Protein 2OTW (pdb70)

Foldseek 3Di:
DDWAKAKDAADEDDAQAKDKIKIFTDLVCQQFKKWKWWAAPPGDIHTAWIAGNQRDIDTDPPHDPQWGWGHDRRMIMIMRGGDDQVSFTWMKMKGWDPDVVDTDMYIYPTHGYHD/DKAKAKDWADEAAAQAKTKMKIAIDPDQQLQWKKFKWWAAPVRDIGTAKIAGSNRPDMDGDVVCVVFKDWGDDNVRNMIMIIGGRHDQRVFTWMWMATDDDPGRHPDIHPTDTHGYDD/DDWAKAKDAADEDDAQAKDKIKIFTDLVPLQFKKWKWWADPPGDIHTAWIAGQQQDIDGDPPHDPQWGWGHDGRMIMIMHGRDDQVRFTKMKMKTWDPDVVDTDMYIYPIYTYHD/DWAKAKDWADEAAAQAKTKIKIATDDDQLLVFKKFKWWAAPVGDIDTAKIAHSQRPDIDGDVVQPPFWDWDADNVRRMIMIIGGRHDQRPWTWMWMATADDPGRHPDIHPTHTHGYDD/DDDDDDDDPDD/DDDDDDDDPDD

CATH classification: 2.60.40.10

Nearest PDB structures (foldseek):
  2gsg-assembly3_B  TM=1.004E+00  e=7.578E-24  Mus musculus
  7km6-assembly1_H  TM=9.775E-01  e=2.319E-20  Homo sapiens
  3ffd-assembly1_A  TM=9.968E-01  e=2.811E-19  Mus musculus
  6u1t-assembly1_H  TM=9.885E-01  e=8.315E-19  Mus musculus
  7uel-assembly1_H  TM=9.747E-01  e=3.796E-18  Homo sapiens

Structure (mmCIF, N/CA/C/O backbone):
data_2OTW
#
_entry.id   2OTW
#
_cell.length_a   165.290
_cell.length_b   78.724
_cell.length_c   49.997
_cell.angle_alpha   90.00
_cell.angle_beta   90.00
_cell.angle_gamma   90.00
#
_symmetry.space_group_name_H-M   'P 21 21 2'
#
loop_
_entity.id
_entity.type
_entity.pdbx_description
1 polymer 'Fv light chain avriable domain VL'
2 polymer 'Fv heavy chain variable domain VH'
3 polymer 'poly-Gln peptide antigen'
4 water water
#
loop_
_atom_site.group_PDB
_atom_site.id
_atom_site.type_symbol
_atom_site.label_atom_id
_atom_site.label_alt_id
_atom_site.label_comp_id
_atom_site.label_asym_id
_atom_site.label_entity_id
_atom_site.label_seq_id
_atom_site.pdbx_PDB_ins_code
_atom_site.Cartn_x
_atom_site.Cartn_y
_atom_site.Cartn_z
_atom_site.occupancy
_atom_site.B_iso_or_equiv
_atom_site.auth_seq_id
_atom_site.auth_comp_id
_atom_site.auth_asym_id
_atom_site.auth_atom_id
_atom_site.pdbx_PDB_model_num
ATOM 1 N N . MET A 1 1 ? 18.327 -10.444 26.915 1.00 52.29 0 MET A N 1
ATOM 2 C CA . MET A 1 1 ? 18.739 -10.497 25.484 1.00 52.71 0 MET A CA 1
ATOM 3 C C . MET A 1 1 ? 19.220 -9.128 25.002 1.00 52.56 0 MET A C 1
ATOM 4 O O . MET A 1 1 ? 18.998 -8.108 25.656 1.00 52.49 0 MET A O 1
ATOM 9 N N . GLN A 1 2 ? 19.878 -9.108 23.851 1.00 51.56 1 GLN A N 1
ATOM 10 C CA . GLN A 1 2 ? 20.385 -7.862 23.296 1.00 50.70 1 GLN A CA 1
ATOM 11 C C . GLN A 1 2 ? 19.293 -7.026 22.658 1.00 47.81 1 GLN A C 1
ATOM 12 O O . GLN A 1 2 ? 18.301 -7.551 22.164 1.00 48.17 1 GLN A O 1
ATOM 18 N N . LEU A 1 3 ? 19.488 -5.715 22.671 1.00 44.35 2 LEU A N 1
ATOM 19 C CA . LEU A 1 3 ? 18.540 -4.793 22.064 1.00 41.07 2 LEU A CA 1
ATOM 20 C C . LEU A 1 3 ? 18.881 -4.781 20.577 1.00 38.88 2 LEU A C 1
ATOM 21 O O . LEU A 1 3 ? 19.938 -4.287 20.195 1.00 38.85 2 LEU A O 1
ATOM 26 N N . VAL A 1 4 ? 18.007 -5.339 19.741 1.00 36.18 3 VAL A N 1
ATOM 27 C CA . VAL A 1 4 ? 18.267 -5.367 18.302 1.00 34.06 3 VAL A CA 1
ATOM 28 C C . VAL A 1 4 ? 17.056 -4.934 17.480 1.00 32.22 3 VAL A C 1
ATOM 29 O O . VAL A 1 4 ? 15.916 -5.032 17.931 1.00 32.65 3 VAL A O 1
ATOM 33 N N . LEU A 1 5 ? 17.313 -4.444 16.273 1.00 30.59 4 LEU A N 1
ATOM 34 C CA . LEU A 1 5 ? 16.247 -4.027 15.373 1.00 29.13 4 LEU A CA 1
ATOM 35 C C . LEU A 1 5 ? 16.427 -4.806 14.082 1.00 29.88 4 LEU A C 1
ATOM 36 O O . LEU A 1 5 ? 17.536 -4.897 13.544 1.00 29.32 4 LEU A O 1
ATOM 41 N N . THR A 1 6 ? 15.332 -5.380 13.602 1.00 30.63 5 THR A N 1
ATOM 42 C CA . THR A 1 6 ? 15.340 -6.162 12.384 1.00 31.11 5 THR A CA 1
ATOM 43 C C . THR A 1 6 ? 14.403 -5.451 11.423 1.00 31.29 5 THR A C 1
ATOM 44 O O . THR A 1 6 ? 13.242 -5.223 11.749 1.00 33.18 5 THR A O 1
ATOM 48 N N . GLN A 1 7 ? 14.897 -5.094 10.246 1.00 32.10 6 GLN A N 1
ATOM 49 C CA . GLN A 1 7 ? 14.072 -4.391 9.272 1.00 33.55 6 GLN A CA 1
ATOM 50 C C . GLN A 1 7 ? 13.636 -5.242 8.092 1.00 36.57 6 GLN A C 1
ATOM 51 O O . GLN A 1 7 ? 14.388 -6.087 7.611 1.00 35.49 6 GLN A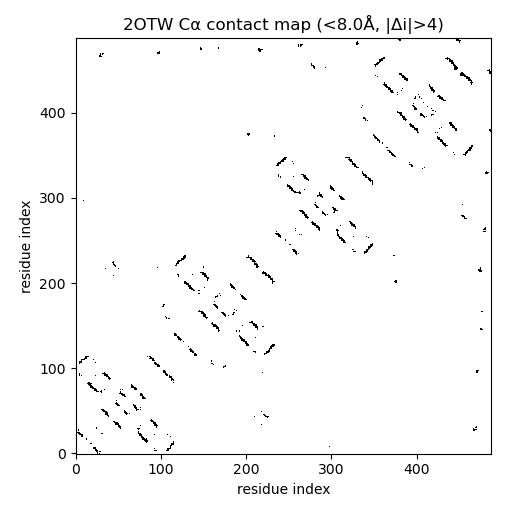 O 1
ATOM 57 N N . SER A 1 8 ? 12.410 -5.002 7.632 1.00 39.73 7 SER A N 1
ATOM 58 C CA . SER A 1 8 ? 11.850 -5.732 6.504 1.00 43.71 7 SER A CA 1
ATOM 59 C C . SER A 1 8 ? 12.771 -5.679 5.291 1.00 47.56 7 SER A C 1
ATOM 60 O O . SER A 1 8 ? 13.648 -4.823 5.207 1.00 48.17 7 SER A O 1
ATOM 63 N N . SER A 1 9 ? 12.561 -6.595 4.351 1.00 51.69 8 SER A N 1
ATOM 64 C CA . SER A 1 9 ? 13.372 -6.659 3.141 1.00 56.23 8 SER A CA 1
ATOM 65 C C . SER A 1 9 ? 13.217 -5.430 2.257 1.00 58.62 8 SER A C 1
ATOM 66 O O . SER A 1 9 ? 12.227 -4.704 2.340 1.00 59.51 8 SER A O 1
ATOM 69 N N . SER A 1 10 ? 14.210 -5.209 1.404 1.00 60.08 9 SER A N 1
ATOM 70 C CA . SER A 1 10 ? 14.194 -4.080 0.491 1.00 61.55 9 SER A CA 1
ATOM 71 C C . SER A 1 10 ? 13.223 -4.401 -0.631 1.00 63.31 9 SER A C 1
ATOM 72 O O . SER A 1 10 ? 13.130 -5.546 -1.064 1.00 64.75 9 SER A O 1
ATOM 75 N N . ALA A 1 11 ? 12.495 -3.396 -1.103 1.00 65.07 10 ALA A N 1
ATOM 76 C CA . ALA A 1 11 ? 11.536 -3.614 -2.177 1.00 66.72 10 ALA A CA 1
ATOM 77 C C . ALA A 1 11 ? 11.325 -2.375 -3.039 1.00 67.76 10 ALA A C 1
ATOM 78 O O . ALA A 1 11 ? 11.701 -1.267 -2.658 1.00 68.17 10 ALA A O 1
ATOM 80 N N . SER A 1 12 ? 10.723 -2.578 -4.209 1.00 68.59 11 SER A N 1
ATOM 81 C CA . SER A 1 12 ? 10.438 -1.486 -5.132 1.00 68.78 11 SER A CA 1
ATOM 82 C C . SER A 1 12 ? 8.955 -1.151 -5.098 1.00 68.76 11 SER A C 1
ATOM 83 O O . SER A 1 12 ? 8.123 -2.012 -4.814 1.00 69.11 11 SER A O 1
ATOM 86 N N . PHE A 1 13 ? 8.631 0.107 -5.378 1.00 68.76 12 PHE A N 1
ATOM 87 C CA . PHE A 1 13 ? 7.246 0.558 -5.386 1.00 68.92 12 PHE A CA 1
ATOM 88 C C . PHE A 1 13 ? 6.901 1.359 -6.633 1.00 69.37 12 PHE A C 1
ATOM 89 O O . PHE A 1 13 ? 7.782 1.883 -7.317 1.00 69.62 12 PHE A O 1
ATOM 97 N N . SER A 1 14 ? 5.605 1.449 -6.913 1.00 69.20 13 SER A N 1
ATOM 98 C CA . SER A 1 14 ? 5.111 2.192 -8.061 1.00 68.80 13 SER A CA 1
ATOM 99 C C . SER A 1 14 ? 4.454 3.478 -7.567 1.00 67.67 13 SER A C 1
ATOM 100 O O . SER A 1 14 ? 3.691 3.461 -6.601 1.00 66.76 13 SER A O 1
ATOM 103 N N . LEU A 1 15 ? 4.764 4.589 -8.229 1.00 66.09 14 LEU A N 1
ATOM 104 C CA . LEU A 1 15 ? 4.217 5.895 -7.873 1.00 65.00 14 LEU A CA 1
ATOM 105 C C . LEU A 1 15 ? 2.759 5.781 -7.436 1.00 64.52 14 LEU A C 1
ATOM 106 O O . LEU A 1 15 ? 2.037 4.882 -7.871 1.00 65.03 14 LEU A O 1
ATOM 111 N N . GLY A 1 16 ? 2.329 6.694 -6.573 1.00 63.35 15 GLY A N 1
ATOM 112 C CA . GLY A 1 16 ? 0.957 6.671 -6.108 1.00 62.56 15 GLY A CA 1
ATOM 113 C C . GLY A 1 16 ? 0.604 5.505 -5.201 1.00 62.39 15 GLY A C 1
ATOM 114 O O . GLY A 1 16 ? -0.310 5.607 -4.380 1.00 62.15 15 GLY A O 1
ATOM 115 N N . ALA A 1 17 ? 1.316 4.390 -5.340 1.00 61.89 16 ALA A N 1
ATOM 116 C CA . ALA A 1 17 ? 1.044 3.218 -4.509 1.00 61.17 16 ALA A CA 1
ATOM 117 C C . ALA A 1 17 ? 1.271 3.542 -3.035 1.00 60.50 16 ALA A C 1
ATOM 118 O O . ALA A 1 17 ? 1.565 4.680 -2.684 1.00 61.01 16 ALA A O 1
ATOM 120 N N . SER A 1 18 ? 1.127 2.541 -2.175 1.00 59.44 17 SER A N 1
ATOM 121 C CA . SER A 1 18 ? 1.330 2.726 -0.745 1.00 57.81 17 SER A CA 1
ATOM 122 C C . SER A 1 18 ? 2.376 1.753 -0.224 1.00 56.07 17 SER A C 1
ATOM 123 O O . SER A 1 18 ? 2.366 0.578 -0.563 1.00 56.21 17 SER A O 1
ATOM 126 N N . ALA A 1 19 ? 3.273 2.249 0.620 1.00 53.35 18 ALA A N 1
ATOM 127 C CA . ALA A 1 19 ? 4.333 1.416 1.173 1.00 49.08 18 ALA A CA 1
ATOM 128 C C . ALA A 1 19 ? 4.262 1.210 2.674 1.00 46.08 18 ALA A C 1
ATOM 129 O O . ALA A 1 19 ? 3.824 2.083 3.421 1.00 44.86 18 ALA A O 1
ATOM 131 N N . LYS A 1 20 ? 4.692 0.033 3.109 1.00 43.02 19 LYS A N 1
ATOM 132 C CA . LYS A 1 20 ? 4.722 -0.290 4.523 1.00 40.14 19 LYS A CA 1
ATOM 133 C C . LYS A 1 20 ? 6.083 -0.907 4.807 1.00 38.60 19 LYS A C 1
ATOM 134 O O . LYS A 1 20 ? 6.425 -1.950 4.259 1.00 38.14 19 LYS A O 1
ATOM 140 N N . LEU A 1 21 ? 6.866 -0.230 5.642 1.00 36.56 20 LEU A N 1
ATOM 141 C CA . LEU A 1 21 ? 8.202 -0.685 6.008 1.00 34.25 20 LEU A CA 1
ATOM 142 C C . LEU A 1 21 ? 8.156 -1.174 7.445 1.00 32.63 20 LEU A C 1
ATOM 143 O O . LEU A 1 21 ? 7.570 -0.527 8.310 1.00 32.55 20 LEU A O 1
ATOM 148 N N . THR A 1 22 ? 8.779 -2.314 7.703 1.00 31.30 21 THR A N 1
ATOM 149 C CA . THR A 1 22 ? 8.767 -2.892 9.034 1.00 29.81 21 THR A CA 1
ATOM 150 C C . THR A 1 22 ? 10.112 -2.887 9.769 1.00 29.57 21 THR A C 1
ATOM 151 O O . THR A 1 22 ? 11.166 -3.106 9.178 1.00 29.10 21 THR A O 1
ATOM 155 N N . CYS A 1 23 ? 10.046 -2.647 11.073 1.00 29.44 22 CYS A N 1
ATOM 156 C CA . CYS A 1 23 ? 11.213 -2.653 11.948 1.00 29.50 22 CYS A CA 1
ATOM 157 C C . CYS A 1 23 ? 10.774 -3.410 13.204 1.00 28.69 22 CYS A C 1
ATOM 158 O O . CYS A 1 23 ? 9.868 -2.980 13.903 1.00 28.77 22 CYS A O 1
ATOM 161 N N . THR A 1 24 ? 11.412 -4.542 13.480 1.00 28.98 23 THR A N 1
ATOM 162 C CA . THR A 1 24 ? 11.049 -5.361 14.632 1.00 29.23 23 THR A CA 1
ATOM 163 C C . THR A 1 24 ? 12.023 -5.271 15.797 1.00 30.46 23 THR A C 1
ATOM 164 O O . THR A 1 24 ? 13.214 -5.541 15.652 1.00 31.82 23 THR A O 1
ATOM 168 N N . LEU A 1 25 ? 11.496 -4.903 16.958 1.00 31.52 24 LEU A N 1
ATOM 169 C CA . LEU A 1 25 ? 12.285 -4.802 18.173 1.00 33.47 24 LEU A CA 1
ATOM 170 C C . LEU A 1 25 ? 12.471 -6.197 18.747 1.00 35.38 24 LEU A C 1
ATOM 171 O O . LEU A 1 25 ? 11.660 -7.080 18.496 1.00 36.95 24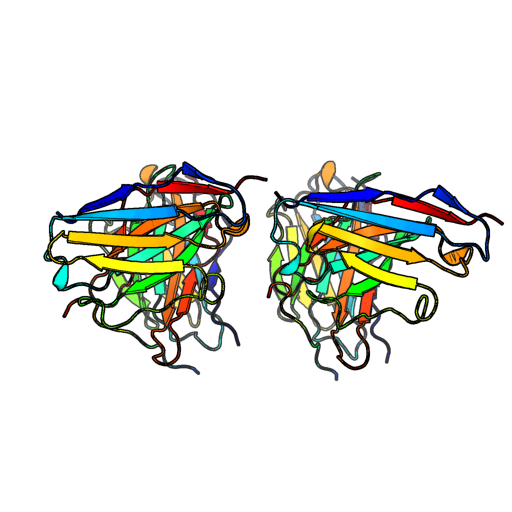 LEU A O 1
ATOM 176 N N . SER A 1 26 ? 13.541 -6.403 19.507 1.00 36.00 25 SER A N 1
ATOM 177 C CA . SER A 1 26 ? 13.755 -7.699 20.129 1.00 35.42 25 SER A CA 1
ATOM 178 C C . SER A 1 26 ? 12.624 -7.830 21.155 1.00 35.97 25 SER A C 1
ATOM 179 O O . SER A 1 26 ? 12.271 -6.852 21.820 1.00 35.87 25 SER A O 1
ATOM 182 N N . SER A 1 27 ? 12.048 -9.025 21.263 1.00 36.52 26 SER A N 1
ATOM 183 C CA . SER A 1 27 ? 10.929 -9.277 22.171 1.00 36.20 26 SER A CA 1
ATOM 184 C C . SER A 1 27 ? 11.036 -8.628 23.547 1.00 36.54 26 SER A C 1
ATOM 185 O O . SER A 1 27 ? 10.082 -8.016 24.024 1.00 37.53 26 SER A O 1
ATOM 188 N N . GLN A 1 28 ? 12.193 -8.752 24.184 1.00 36.71 27 GLN A N 1
ATOM 189 C CA . GLN A 1 28 ? 12.402 -8.170 25.508 1.00 35.94 27 GLN A CA 1
ATOM 190 C C . GLN A 1 28 ? 12.239 -6.653 25.524 1.00 35.75 27 GLN A C 1
ATOM 191 O O . GLN A 1 28 ? 12.176 -6.045 26.587 1.00 35.89 27 GLN A O 1
ATOM 197 N N . HIS A 1 29 ? 12.167 -6.037 24.349 1.00 35.20 28 HIS A N 1
ATOM 198 C CA . HIS A 1 29 ? 12.043 -4.586 24.280 1.00 34.24 28 HIS A CA 1
ATOM 199 C C . HIS A 1 29 ? 10.876 -4.124 23.417 1.00 34.23 28 HIS A C 1
ATOM 200 O O . HIS A 1 29 ? 10.876 -2.989 22.928 1.00 34.33 28 HIS A O 1
ATOM 207 N N . SER A 1 30 ? 9.877 -4.985 23.252 1.00 34.51 29 SER A N 1
ATOM 208 C CA . SER A 1 30 ? 8.720 -4.673 22.417 1.00 34.61 29 SER A CA 1
ATOM 209 C C . SER A 1 30 ? 7.885 -3.456 22.812 1.00 34.25 29 SER A C 1
ATOM 210 O O . SER A 1 30 ? 7.001 -3.063 22.066 1.00 34.14 29 SER A O 1
ATOM 213 N N . THR A 1 31 ? 8.151 -2.855 23.965 1.00 34.88 30 THR A N 1
ATOM 214 C CA . THR A 1 31 ? 7.387 -1.682 24.391 1.00 34.60 30 THR A CA 1
ATOM 215 C C . THR A 1 31 ? 8.094 -0.377 24.027 1.00 34.57 30 THR A C 1
ATOM 216 O O . THR A 1 31 ? 7.518 0.704 24.138 1.00 33.03 30 THR A O 1
ATOM 220 N N . TYR A 1 32 ? 9.344 -0.493 23.590 1.00 34.81 31 TYR A N 1
ATOM 221 C CA . TYR A 1 32 ? 10.176 0.658 23.239 1.00 34.81 31 TYR A CA 1
ATOM 222 C C . TYR A 1 32 ? 9.691 1.602 22.134 1.00 33.52 31 TYR A C 1
ATOM 223 O O . TYR A 1 32 ? 9.001 1.202 21.199 1.00 32.89 31 TYR A O 1
ATOM 232 N N . THR A 1 33 ? 10.058 2.872 22.272 1.00 31.95 32 THR A N 1
ATOM 233 C CA . THR A 1 33 ? 9.738 3.893 21.285 1.00 31.63 32 THR A CA 1
ATOM 234 C C . THR A 1 33 ? 10.963 3.892 20.359 1.00 31.45 32 THR A C 1
ATOM 235 O O . THR A 1 33 ? 12.091 3.813 20.837 1.00 31.61 32 THR A O 1
ATOM 239 N N . ILE A 1 34 ? 10.751 3.952 19.047 1.00 30.24 33 ILE A N 1
ATOM 240 C CA . ILE A 1 34 ? 11.866 3.953 18.097 1.00 28.26 33 ILE A CA 1
ATOM 241 C C . ILE A 1 34 ? 11.805 5.178 17.206 1.00 28.53 33 ILE A C 1
ATOM 242 O O . ILE A 1 34 ? 10.871 5.967 17.290 1.00 29.53 33 ILE A O 1
ATOM 247 N N . GLU A 1 35 ? 12.806 5.325 16.344 1.00 27.94 34 GLU A N 1
ATOM 248 C CA . GLU A 1 35 ? 12.838 6.434 15.410 1.00 27.55 34 GLU A CA 1
ATOM 249 C C . GLU A 1 35 ? 13.057 5.921 14.002 1.00 25.90 34 GLU A C 1
ATOM 250 O O . GLU A 1 35 ? 13.728 4.913 13.785 1.00 26.04 34 GLU A O 1
ATOM 256 N N . TRP A 1 36 ? 12.484 6.629 13.041 1.00 25.14 35 TRP A N 1
ATOM 257 C CA . TRP A 1 36 ? 12.660 6.283 11.647 1.00 24.29 35 TRP A CA 1
ATOM 258 C C . TRP A 1 36 ? 13.542 7.363 11.040 1.00 24.78 35 TRP A C 1
ATOM 259 O O . TRP A 1 36 ? 13.374 8.545 11.341 1.00 23.92 35 TRP A O 1
ATOM 270 N N . TYR A 1 37 ? 14.496 6.959 10.213 1.00 25.20 36 TYR A N 1
ATOM 271 C CA . TYR A 1 37 ? 15.375 7.912 9.557 1.00 26.08 36 TYR A CA 1
ATOM 272 C C . TYR A 1 37 ? 15.359 7.616 8.065 1.00 27.23 36 TYR A C 1
ATOM 273 O O . TYR A 1 37 ? 15.224 6.455 7.649 1.00 26.85 36 TYR A O 1
ATOM 282 N N . GLN A 1 38 ? 15.473 8.675 7.271 1.00 28.49 37 GLN A N 1
ATOM 283 C CA . GLN A 1 38 ? 15.472 8.568 5.818 1.00 28.76 37 GLN A CA 1
ATOM 284 C C . GLN A 1 38 ? 16.771 9.130 5.274 1.00 28.68 37 GLN A C 1
ATOM 285 O O . GLN A 1 38 ? 17.133 10.269 5.572 1.00 28.77 37 GLN A O 1
ATOM 291 N N . GLN A 1 39 ? 17.489 8.332 4.497 1.00 28.98 38 GLN A N 1
ATOM 292 C CA . GLN A 1 39 ? 18.729 8.815 3.912 1.00 28.78 38 GLN A CA 1
ATOM 293 C C . GLN A 1 39 ? 18.735 8.649 2.396 1.00 29.57 38 GLN A C 1
ATOM 294 O O . GLN A 1 39 ? 18.693 7.533 1.876 1.00 28.95 38 GLN A O 1
ATOM 300 N N . GLN A 1 40 ? 18.779 9.773 1.696 1.00 31.14 39 GLN A N 1
ATOM 301 C CA . GLN A 1 40 ? 18.824 9.771 0.243 1.00 33.21 39 GLN A CA 1
ATOM 302 C C . GLN A 1 40 ? 20.297 9.688 -0.159 1.00 34.31 39 GLN A C 1
ATOM 303 O O . GLN A 1 40 ? 21.184 9.927 0.656 1.00 34.67 39 GLN A O 1
ATOM 309 N N . PRO A 1 41 ? 20.577 9.343 -1.423 1.00 36.18 40 PRO A N 1
ATOM 310 C CA . PRO A 1 41 ? 21.968 9.238 -1.877 1.00 37.55 40 PRO A CA 1
ATOM 311 C C . PRO A 1 41 ? 22.839 10.463 -1.590 1.00 38.83 40 PRO A C 1
ATOM 312 O O . PRO A 1 41 ? 22.477 11.596 -1.920 1.00 39.26 40 PRO A O 1
ATOM 316 N N . LEU A 1 42 ? 23.985 10.212 -0.961 1.00 39.38 41 LEU A N 1
ATOM 317 C CA . LEU A 1 42 ? 24.954 11.248 -0.622 1.00 40.06 41 LEU A CA 1
ATOM 318 C C . LEU A 1 42 ? 24.390 12.391 0.210 1.00 39.34 41 LEU A C 1
ATOM 319 O O . LEU A 1 42 ? 24.845 13.534 0.114 1.00 40.61 41 LEU A O 1
ATOM 324 N N . LYS A 1 43 ? 23.393 12.078 1.023 1.00 37.86 42 LYS A N 1
ATOM 325 C CA . LYS A 1 43 ? 22.786 13.065 1.897 1.00 35.70 42 LYS A CA 1
ATOM 326 C C . LYS A 1 43 ? 22.877 12.518 3.308 1.00 33.46 42 LYS A C 1
ATOM 327 O O . LYS A 1 43 ? 22.918 11.306 3.516 1.00 32.51 42 LYS A O 1
ATOM 333 N N . PRO A 1 44 ? 22.927 13.404 4.300 1.00 31.93 43 PRO A N 1
ATOM 334 C CA . PRO A 1 44 ? 23.010 12.940 5.685 1.00 31.45 43 PRO A CA 1
ATOM 335 C C . PRO A 1 44 ? 21.693 12.255 6.026 1.00 30.68 43 PRO A C 1
ATOM 336 O O . PRO A 1 44 ? 20.681 12.495 5.372 1.00 33.10 43 PRO A O 1
ATOM 340 N N . PRO A 1 45 ? 21.685 11.377 7.032 1.00 28.55 44 PRO A N 1
ATOM 341 C CA . PRO A 1 45 ? 20.385 10.773 7.319 1.00 26.96 44 PRO A CA 1
ATOM 342 C C . PRO A 1 45 ? 19.450 11.898 7.770 1.00 26.94 44 PRO A C 1
ATOM 343 O O . PRO A 1 45 ? 19.911 12.975 8.158 1.00 26.29 44 PRO A O 1
ATOM 347 N N . LYS A 1 46 ? 18.146 11.660 7.713 1.00 26.50 45 LYS A N 1
ATOM 348 C CA . LYS A 1 46 ? 17.192 12.667 8.148 1.00 26.71 45 LYS A CA 1
ATOM 349 C C . LYS A 1 46 ? 16.131 12.074 9.084 1.00 26.40 45 LYS A C 1
ATOM 350 O O . LYS A 1 46 ? 15.583 11.001 8.834 1.00 26.21 45 LYS A O 1
ATOM 356 N N . TYR A 1 47 ? 15.848 12.791 10.160 1.00 25.42 46 TYR A N 1
ATOM 357 C CA . TYR A 1 47 ? 14.865 12.366 11.137 1.00 25.56 46 TYR A CA 1
ATOM 358 C C . TYR A 1 47 ? 13.457 12.434 10.561 1.00 26.99 46 TYR A C 1
ATOM 359 O O . TYR A 1 47 ? 13.017 13.496 10.123 1.00 28.27 46 TYR A O 1
ATOM 368 N N . VAL A 1 48 ? 12.754 11.302 10.569 1.00 27.28 47 VAL A N 1
ATOM 369 C CA . VAL A 1 48 ? 11.389 11.242 10.050 1.00 25.98 47 VAL A CA 1
ATOM 370 C C . VAL A 1 48 ? 10.334 11.250 11.150 1.00 26.12 47 VAL A C 1
ATOM 371 O O . VAL A 1 48 ? 9.424 12.078 11.134 1.00 26.20 47 VAL A O 1
ATOM 375 N N . MET A 1 49 ? 10.450 10.339 12.108 1.00 27.83 48 MET A N 1
ATOM 376 C CA . MET A 1 49 ? 9.488 10.305 13.201 1.00 30.35 48 MET A CA 1
ATOM 377 C C . MET A 1 49 ? 9.879 9.435 14.390 1.00 30.78 48 MET A C 1
ATOM 378 O O . MET A 1 49 ? 10.805 8.619 14.325 1.00 30.21 48 MET A O 1
ATOM 383 N N . GLU A 1 50 ? 9.137 9.638 15.473 1.00 31.35 49 GLU A N 1
ATOM 384 C CA . GLU A 1 50 ? 9.294 8.901 16.712 1.00 32.52 49 GLU A CA 1
ATOM 385 C C . GLU A 1 50 ? 8.011 8.064 16.808 1.00 33.44 49 GLU A C 1
ATOM 386 O O . GLU A 1 50 ? 6.904 8.607 16.774 1.00 34.14 49 GLU A O 1
ATOM 392 N N . LEU A 1 51 ? 8.161 6.748 16.919 1.00 33.30 50 LEU A N 1
ATOM 393 C CA . LEU A 1 51 ? 7.010 5.847 16.964 1.00 32.93 50 LEU A CA 1
ATOM 394 C C . LEU A 1 51 ? 6.941 5.008 18.248 1.00 33.69 50 LEU A C 1
ATOM 395 O O . LEU A 1 51 ? 7.800 4.164 18.498 1.00 33.53 50 LEU A O 1
ATOM 400 N N . LYS A 1 52 ? 5.896 5.238 19.042 1.00 34.79 51 LYS A N 1
ATOM 401 C CA . LYS A 1 52 ? 5.691 4.545 20.314 1.00 35.06 51 LYS A CA 1
ATOM 402 C C . LYS A 1 52 ? 4.970 3.202 20.207 1.00 36.42 51 LYS A C 1
ATOM 403 O O . LYS A 1 52 ? 4.529 2.804 19.129 1.00 36.71 51 LYS A O 1
ATOM 409 N N . LYS A 1 53 ? 4.856 2.508 21.338 1.00 37.72 52 LYS A N 1
ATOM 410 C CA . LYS A 1 53 ? 4.209 1.194 21.392 1.00 38.56 52 LYS A CA 1
ATOM 411 C C . LYS A 1 53 ? 2.734 1.201 21.000 1.00 39.16 52 LYS A C 1
ATOM 412 O O . LYS A 1 53 ? 2.251 0.237 20.403 1.00 38.01 52 LYS A O 1
ATOM 418 N N . ASP A 1 54 ? 2.023 2.275 21.345 1.00 39.80 53 ASP A N 1
ATOM 419 C CA . ASP A 1 54 ? 0.605 2.390 21.009 1.00 40.35 53 ASP A CA 1
ATOM 420 C C . ASP A 1 54 ? 0.451 2.890 19.580 1.00 38.98 53 ASP A C 1
ATOM 421 O O . ASP A 1 54 ? -0.654 3.175 19.119 1.00 39.31 53 ASP A O 1
ATOM 426 N N . GLY A 1 55 ? 1.576 3.014 18.887 1.00 38.00 54 GLY A N 1
ATOM 427 C CA . GLY A 1 55 ? 1.551 3.465 17.506 1.00 36.16 54 GLY A CA 1
ATOM 428 C C . GLY A 1 55 ? 1.487 4.967 17.307 1.00 35.71 54 GLY A C 1
ATOM 429 O O . GLY A 1 55 ? 1.611 5.442 16.182 1.00 34.99 54 GLY A O 1
ATOM 430 N N . SER A 1 56 ? 1.290 5.723 18.383 1.00 36.51 55 SER A N 1
ATOM 431 C CA . SER A 1 56 ? 1.216 7.176 18.256 1.00 37.09 55 SER A CA 1
ATOM 432 C C . SER A 1 56 ? 2.580 7.667 17.823 1.00 37.40 55 SER A C 1
ATOM 433 O O . SER A 1 56 ? 3.603 7.080 18.157 1.00 38.03 55 SER A O 1
ATOM 436 N N . HIS A 1 57 ? 2.600 8.755 17.078 1.00 38.43 56 HIS A N 1
ATOM 437 C CA . HIS A 1 57 ? 3.858 9.259 16.581 1.00 38.42 56 HIS A CA 1
ATOM 438 C C . HIS A 1 57 ? 3.851 10.751 16.317 1.00 38.88 56 HIS A C 1
ATOM 439 O O . HIS A 1 57 ? 2.803 11.381 16.249 1.00 39.24 56 HIS A O 1
ATOM 446 N N . SER A 1 58 ? 5.048 11.308 16.186 1.00 39.44 57 SER A N 1
ATOM 447 C CA . SER A 1 58 ? 5.216 12.716 15.881 1.00 38.77 57 SER A CA 1
ATOM 448 C C . SER A 1 58 ? 6.335 12.752 14.860 1.00 37.87 57 SER A C 1
ATOM 449 O O . SER A 1 58 ? 7.406 12.200 15.086 1.00 37.26 57 SER A O 1
ATOM 452 N N . THR A 1 59 ? 6.075 13.368 13.717 1.00 38.60 58 THR A N 1
ATOM 453 C CA . THR A 1 59 ? 7.071 13.453 12.667 1.00 39.46 58 THR A CA 1
ATOM 454 C C . THR A 1 59 ? 7.963 14.661 12.876 1.00 40.29 58 THR A C 1
ATOM 455 O O . THR A 1 59 ? 7.625 15.580 13.621 1.00 40.47 58 THR A O 1
ATOM 459 N N . GLY A 1 60 ? 9.110 14.642 12.211 1.00 41.14 59 GLY A N 1
ATOM 460 C CA . GLY A 1 60 ? 10.033 15.748 12.315 1.00 42.57 59 GLY A CA 1
ATOM 461 C C . GLY A 1 60 ? 9.623 16.799 11.313 1.00 44.25 59 GLY A C 1
ATOM 462 O O . GLY A 1 60 ? 8.592 16.664 10.651 1.00 44.39 59 GLY A O 1
ATOM 463 N N . ASP A 1 61 ? 10.421 17.852 11.202 1.00 44.55 60 ASP A N 1
ATOM 464 C CA . ASP A 1 61 ? 10.131 18.916 10.263 1.00 44.64 60 ASP A CA 1
ATOM 465 C C . ASP A 1 61 ? 10.445 18.486 8.837 1.00 44.06 60 ASP A C 1
ATOM 466 O O . ASP A 1 61 ? 11.309 17.643 8.606 1.00 44.59 60 ASP A O 1
ATOM 471 N N . GLY A 1 62 ? 9.728 19.062 7.882 1.00 43.71 61 GLY A N 1
ATOM 472 C CA . GLY A 1 62 ? 9.960 18.735 6.490 1.00 43.93 61 GLY A CA 1
ATOM 473 C C . GLY A 1 62 ? 9.471 17.366 6.058 1.00 44.54 61 GLY A C 1
ATOM 474 O O . GLY A 1 62 ? 9.842 16.887 4.985 1.00 45.11 61 GLY A O 1
ATOM 475 N N . ILE A 1 63 ? 8.640 16.728 6.878 1.00 44.40 62 ILE A N 1
ATOM 476 C CA . ILE A 1 63 ? 8.113 15.411 6.532 1.00 43.68 62 ILE A CA 1
ATOM 477 C C . ILE A 1 63 ? 6.656 15.481 6.062 1.00 44.61 62 ILE A C 1
ATOM 478 O O . ILE A 1 63 ? 5.762 15.832 6.826 1.00 43.98 62 ILE A O 1
ATOM 483 N N . PRO A 1 64 ? 6.408 15.144 4.786 1.00 45.93 63 PRO A N 1
ATOM 484 C CA . PRO A 1 64 ? 5.069 15.160 4.187 1.00 47.39 63 PRO A CA 1
ATOM 485 C C . PRO A 1 64 ? 4.080 14.387 5.053 1.00 49.14 63 PRO A C 1
ATOM 486 O O . PRO A 1 64 ? 4.442 13.390 5.678 1.00 50.17 63 PRO A O 1
ATOM 490 N N . ASP A 1 65 ? 2.831 14.839 5.087 1.00 50.63 64 ASP A N 1
ATOM 491 C CA . ASP A 1 65 ? 1.823 14.163 5.893 1.00 50.61 64 ASP A CA 1
ATOM 492 C C . ASP A 1 65 ? 1.497 12.774 5.349 1.00 48.98 64 ASP A C 1
ATOM 493 O O . ASP A 1 65 ? 0.793 12.004 5.998 1.00 48.73 64 ASP A O 1
ATOM 498 N N . ARG A 1 66 ? 2.004 12.454 4.162 1.00 47.30 65 ARG A N 1
ATOM 499 C CA . ARG A 1 66 ? 1.760 11.136 3.581 1.00 46.43 65 ARG A CA 1
ATOM 500 C C . ARG A 1 66 ? 2.689 10.111 4.238 1.00 44.96 65 ARG A C 1
ATOM 501 O O . ARG A 1 66 ? 2.910 9.012 3.722 1.00 43.98 65 ARG A O 1
ATOM 509 N N . PHE A 1 67 ? 3.233 10.503 5.386 1.00 43.25 66 PHE A N 1
ATOM 510 C CA . PHE A 1 67 ? 4.116 9.662 6.184 1.00 40.67 66 PHE A CA 1
ATOM 511 C C . PHE A 1 67 ? 3.406 9.465 7.509 1.00 39.51 66 PHE A C 1
ATOM 512 O O . PHE A 1 67 ? 3.037 10.429 8.178 1.00 38.16 66 PHE A O 1
ATOM 520 N N . SER A 1 68 ? 3.212 8.211 7.885 1.00 39.37 67 SER A N 1
ATOM 521 C CA . SER A 1 68 ? 2.537 7.904 9.131 1.00 39.87 67 SER A CA 1
ATOM 522 C C . SER A 1 68 ? 3.153 6.649 9.714 1.00 39.92 67 SER A C 1
ATOM 523 O O . SER A 1 68 ? 3.929 5.964 9.047 1.00 40.39 67 SER A O 1
ATOM 526 N N . GLY A 1 69 ? 2.810 6.347 10.957 1.00 39.80 68 GLY A N 1
ATOM 527 C CA . GLY A 1 69 ? 3.360 5.163 11.578 1.00 39.40 68 GLY A CA 1
ATOM 528 C C . GLY A 1 69 ? 2.353 4.450 12.450 1.00 38.95 68 GLY A C 1
ATOM 529 O O . GLY A 1 69 ? 1.366 5.034 12.886 1.00 38.76 68 GLY A O 1
ATOM 530 N N . SER A 1 70 ? 2.612 3.176 12.703 1.00 38.52 69 SER A N 1
ATOM 531 C CA . SER A 1 70 ? 1.743 2.373 13.542 1.00 37.60 69 SER A CA 1
ATOM 532 C C . SER A 1 70 ? 2.550 1.226 14.121 1.00 37.44 69 SER A C 1
ATOM 533 O O . SER A 1 70 ? 3.676 0.965 13.697 1.00 37.12 69 SER A O 1
ATOM 536 N N . SER A 1 71 ? 1.971 0.542 15.097 1.00 37.17 70 SER A N 1
ATOM 537 C CA . SER A 1 71 ? 2.648 -0.571 15.731 1.00 37.32 70 SER A CA 1
ATOM 538 C C . SER A 1 71 ? 1.795 -1.830 15.737 1.00 38.16 70 SER A C 1
ATOM 539 O O . SER A 1 71 ? 0.592 -1.797 15.477 1.00 38.91 70 SER A O 1
ATOM 542 N N . SER A 1 72 ? 2.448 -2.942 16.041 1.00 38.12 71 SER A N 1
ATOM 543 C CA . SER A 1 72 ? 1.814 -4.240 16.111 1.00 37.55 71 SER A CA 1
ATOM 544 C C . SER A 1 72 ? 2.761 -5.064 16.968 1.00 37.10 71 SER A C 1
ATOM 545 O O . SER A 1 72 ? 3.671 -5.725 16.456 1.00 36.13 71 SER A O 1
ATOM 548 N N . GLY A 1 73 ? 2.558 -5.002 18.279 1.00 36.72 72 GLY A N 1
ATOM 549 C CA . GLY A 1 73 ? 3.423 -5.733 19.177 1.00 38.01 72 GLY A CA 1
ATOM 550 C C . GLY A 1 73 ? 4.825 -5.159 19.121 1.00 38.52 72 GLY A C 1
ATOM 551 O O . GLY A 1 73 ? 5.032 -3.979 19.384 1.00 38.83 72 GLY A O 1
ATOM 552 N N . ALA A 1 74 ? 5.790 -5.996 18.755 1.00 38.92 73 ALA A N 1
ATOM 553 C CA . ALA A 1 74 ? 7.187 -5.580 18.670 1.00 37.90 73 ALA A CA 1
ATOM 554 C C . ALA A 1 74 ? 7.486 -4.845 17.371 1.00 36.98 73 ALA A C 1
ATOM 555 O O . ALA A 1 74 ? 8.502 -4.168 17.258 1.00 36.59 73 ALA A O 1
ATOM 557 N N . ASP A 1 75 ? 6.594 -4.984 16.395 1.00 36.26 74 ASP A N 1
ATOM 558 C CA . ASP A 1 75 ? 6.756 -4.333 15.106 1.00 34.37 74 ASP A CA 1
ATOM 559 C C . ASP A 1 75 ? 6.429 -2.849 15.184 1.00 33.61 74 ASP A C 1
ATOM 560 O O . ASP A 1 75 ? 5.568 -2.422 15.951 1.00 33.30 74 ASP A O 1
ATOM 565 N N . ARG A 1 76 ? 7.145 -2.073 14.380 1.00 32.25 75 ARG A N 1
ATOM 566 C CA . ARG A 1 76 ? 6.969 -0.630 14.281 1.00 30.60 75 ARG A CA 1
ATOM 567 C C . ARG A 1 76 ? 6.935 -0.401 12.777 1.00 30.70 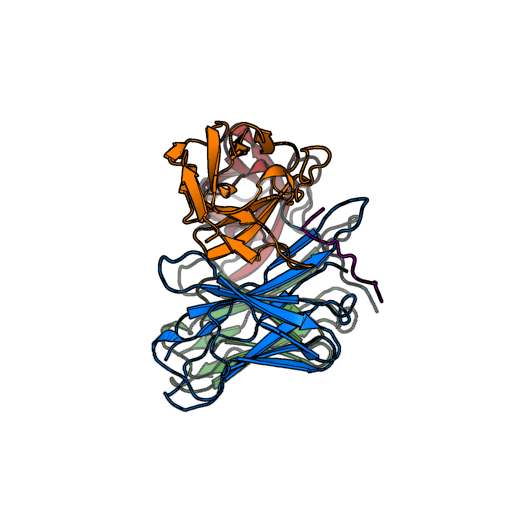75 ARG A C 1
ATOM 568 O O . ARG A 1 76 ? 7.875 -0.778 12.077 1.00 31.14 75 ARG A O 1
ATOM 576 N N . TYR A 1 77 ? 5.862 0.193 12.266 1.00 31.19 76 TYR A N 1
ATOM 577 C CA . TYR A 1 77 ? 5.771 0.400 10.828 1.00 31.15 76 TYR A CA 1
ATOM 578 C C . TYR A 1 77 ? 5.866 1.838 10.372 1.00 30.69 76 TYR A C 1
ATOM 579 O O . TYR A 1 77 ? 5.413 2.755 11.051 1.00 30.48 76 TYR A O 1
ATOM 588 N N . LEU A 1 78 ? 6.461 2.020 9.202 1.00 30.65 77 LEU A N 1
ATOM 589 C CA . LEU A 1 78 ? 6.559 3.333 8.595 1.00 31.85 77 LEU A CA 1
ATOM 590 C C . LEU A 1 78 ? 5.684 3.220 7.358 1.00 33.60 77 LEU A C 1
ATOM 591 O O . LEU A 1 78 ? 5.999 2.444 6.453 1.00 33.17 77 LEU A O 1
ATOM 596 N N . SER A 1 79 ? 4.590 3.977 7.322 1.00 34.83 78 SER A N 1
ATOM 597 C CA . SER A 1 79 ? 3.681 3.938 6.183 1.00 36.10 78 SER A CA 1
ATOM 598 C C . SER A 1 79 ? 3.841 5.166 5.296 1.00 36.01 78 SER A C 1
ATOM 599 O O . SER A 1 79 ? 3.912 6.292 5.784 1.00 34.36 78 SER A O 1
ATOM 602 N N . ILE A 1 80 ? 3.909 4.929 3.992 1.00 37.23 79 ILE A N 1
ATOM 603 C CA . ILE A 1 80 ? 4.049 5.997 3.014 1.00 40.79 79 ILE A CA 1
ATOM 604 C C . ILE A 1 80 ? 2.886 5.905 2.027 1.00 43.97 79 ILE A C 1
ATOM 605 O O . ILE A 1 80 ? 2.935 5.108 1.087 1.00 44.41 79 ILE A O 1
ATOM 610 N N . SER A 1 81 ? 1.840 6.703 2.251 1.00 46.41 80 SER A N 1
ATOM 611 C CA . SER A 1 81 ? 0.679 6.710 1.359 1.00 48.40 80 SER A CA 1
ATOM 612 C C . SER A 1 81 ? 1.074 7.489 0.119 1.00 50.49 80 SER A C 1
ATOM 613 O O . SER A 1 81 ? 1.878 8.423 0.198 1.00 50.56 80 SER A O 1
ATOM 616 N N . ASN A 1 82 ? 0.508 7.112 -1.024 1.00 53.29 81 ASN A N 1
ATOM 617 C CA . ASN A 1 82 ? 0.864 7.756 -2.281 1.00 55.50 81 ASN A CA 1
ATOM 618 C C . ASN A 1 82 ? 2.356 7.438 -2.295 1.00 56.97 81 ASN A C 1
ATOM 619 O O . ASN A 1 82 ? 2.811 6.622 -1.504 1.00 58.50 81 ASN A O 1
ATOM 624 N N . ILE A 1 83 ? 3.118 8.056 -3.177 1.00 57.57 82 ILE A N 1
ATOM 625 C CA . ILE A 1 83 ? 4.551 7.807 -3.232 1.00 58.66 82 ILE A CA 1
ATOM 626 C C . ILE A 1 83 ? 5.033 8.715 -4.320 1.00 59.93 82 ILE A C 1
ATOM 627 O O . ILE A 1 83 ? 4.283 9.037 -5.234 1.00 60.74 82 ILE A O 1
ATOM 632 N N . GLN A 1 84 ? 6.281 9.142 -4.211 1.00 60.65 83 GLN A N 1
ATOM 633 C CA . GLN A 1 84 ? 6.853 10.038 -5.191 1.00 60.33 83 GLN A CA 1
ATOM 634 C C . GLN A 1 84 ? 8.286 9.612 -5.410 1.00 60.00 83 GLN A C 1
ATOM 635 O O . GLN A 1 84 ? 8.831 8.825 -4.640 1.00 60.36 83 GLN A O 1
ATOM 641 N N . PRO A 1 85 ? 8.917 10.119 -6.471 1.00 59.58 84 PRO A N 1
ATOM 642 C CA . PRO A 1 85 ? 10.304 9.748 -6.730 1.00 59.29 84 PRO A CA 1
ATOM 643 C C . PRO A 1 85 ? 11.204 10.141 -5.559 1.00 58.54 84 PRO A C 1
ATOM 644 O O . PRO A 1 85 ? 12.168 9.446 -5.248 1.00 59.22 84 PRO A O 1
ATOM 648 N N . GLU A 1 86 ? 10.874 11.251 -4.903 1.00 57.39 85 GLU A N 1
ATOM 649 C CA . GLU A 1 86 ? 11.674 11.739 -3.783 1.00 55.89 85 GLU A CA 1
ATOM 650 C C . GLU A 1 86 ? 11.635 10.849 -2.543 1.00 54.13 85 GLU A C 1
ATOM 651 O O . GLU A 1 86 ? 12.363 11.094 -1.580 1.00 54.36 85 GLU A O 1
ATOM 657 N N . ASP A 1 87 ? 10.790 9.825 -2.553 1.00 51.70 86 ASP A N 1
ATOM 658 C CA . ASP A 1 87 ? 10.715 8.927 -1.410 1.00 49.56 86 ASP A CA 1
ATOM 659 C C . ASP A 1 87 ? 11.771 7.850 -1.542 1.00 48.00 86 ASP A C 1
ATOM 660 O O . ASP A 1 87 ? 11.991 7.071 -0.617 1.00 47.48 86 ASP A O 1
ATOM 665 N N . GLU A 1 88 ? 12.417 7.799 -2.700 1.00 46.34 87 GLU A N 1
ATOM 666 C CA . GLU A 1 88 ? 13.449 6.805 -2.922 1.00 45.62 87 GLU A CA 1
ATOM 667 C C . GLU A 1 88 ? 14.604 7.095 -1.980 1.00 44.43 87 GLU A C 1
ATOM 668 O O . GLU A 1 88 ? 15.260 8.134 -2.081 1.00 44.36 87 GLU A O 1
ATOM 674 N N . ALA A 1 89 ? 14.841 6.169 -1.059 1.00 41.75 88 ALA A N 1
ATOM 675 C CA . ALA A 1 89 ? 15.901 6.333 -0.085 1.00 39.08 88 ALA A CA 1
ATOM 676 C C . ALA A 1 89 ? 16.076 5.077 0.740 1.00 37.58 88 ALA A C 1
ATOM 677 O O . ALA A 1 89 ? 15.408 4.064 0.518 1.00 37.42 88 ALA A O 1
ATOM 679 N N . ILE A 1 90 ? 16.995 5.155 1.693 1.00 35.83 89 ILE A N 1
ATOM 680 C CA . ILE A 1 90 ? 17.236 4.053 2.605 1.00 32.53 89 ILE A CA 1
ATOM 681 C C . ILE A 1 90 ? 16.540 4.510 3.880 1.00 30.41 89 ILE A C 1
ATOM 682 O O . ILE A 1 90 ? 16.749 5.636 4.335 1.00 28.64 89 ILE A O 1
ATOM 687 N N . TYR A 1 91 ? 15.683 3.654 4.429 1.00 28.52 90 TYR A N 1
ATOM 688 C CA . TYR A 1 91 ? 14.974 3.970 5.659 1.00 26.07 90 TYR A CA 1
ATOM 689 C C . TYR A 1 91 ? 15.568 3.112 6.752 1.00 24.93 90 TYR A C 1
ATOM 690 O O . TYR A 1 91 ? 15.635 1.887 6.631 1.00 24.34 90 TYR A O 1
ATOM 699 N N . ILE A 1 92 ? 16.017 3.772 7.812 1.00 23.79 91 ILE A N 1
ATOM 700 C CA . ILE A 1 92 ? 16.641 3.095 8.934 1.00 24.04 91 ILE A CA 1
ATOM 701 C C . ILE A 1 92 ? 15.919 3.433 10.224 1.00 23.64 91 ILE A C 1
ATOM 702 O O . ILE A 1 92 ? 15.518 4.576 10.435 1.00 22.50 91 ILE A O 1
ATOM 707 N N . CYS A 1 93 ? 15.743 2.434 11.078 1.00 23.73 92 CYS A N 1
ATOM 708 C CA . CYS A 1 93 ? 15.119 2.678 12.361 1.00 24.83 92 CYS A CA 1
ATOM 709 C C . CYS A 1 93 ? 16.205 2.609 13.416 1.00 23.46 92 CYS A C 1
ATOM 710 O O . CYS A 1 93 ? 17.244 1.987 13.202 1.00 21.79 92 CYS A O 1
ATOM 713 N N . GLY A 1 94 ? 15.955 3.267 14.543 1.00 23.46 93 GLY A N 1
ATOM 714 C CA . GLY A 1 94 ? 16.901 3.277 15.639 1.00 23.15 93 GLY A CA 1
ATOM 715 C C . GLY A 1 94 ? 16.132 3.284 16.946 1.00 23.96 93 GLY A C 1
ATOM 716 O O . GLY A 1 94 ? 14.944 3.618 16.985 1.00 23.21 93 GLY A O 1
ATOM 717 N N . VAL A 1 95 ? 16.804 2.920 18.027 1.00 23.87 94 VAL A N 1
ATOM 718 C CA . VAL A 1 95 ? 16.155 2.884 19.324 1.00 23.86 94 VAL A CA 1
ATOM 719 C C . VAL A 1 95 ? 17.174 3.182 20.403 1.00 25.00 94 VAL A C 1
ATOM 720 O O . VAL A 1 95 ? 18.242 2.573 20.450 1.00 24.72 94 VAL A O 1
ATOM 724 N N . GLY A 1 96 ? 16.842 4.136 21.260 1.00 27.97 95 GLY A N 1
ATOM 725 C CA . GLY A 1 96 ? 17.743 4.511 22.331 1.00 31.07 95 GLY A CA 1
ATOM 726 C C . GLY A 1 96 ? 17.288 4.018 23.690 1.00 33.82 95 GLY A C 1
ATOM 727 O O . GLY A 1 96 ? 16.102 3.802 23.922 1.00 34.49 95 GLY A O 1
ATOM 728 N N . ASP A 1 97 ? 18.244 3.839 24.595 1.00 36.06 96 ASP A N 1
ATOM 729 C CA . ASP A 1 97 ? 17.954 3.375 25.941 1.00 36.72 96 ASP A CA 1
ATOM 730 C C . ASP A 1 97 ? 18.960 4.048 26.866 1.00 38.10 96 ASP A C 1
ATOM 731 O O . ASP A 1 97 ? 20.066 3.543 27.062 1.00 38.32 96 ASP A O 1
ATOM 736 N N . THR A 1 98 ? 18.576 5.191 27.422 1.00 39.27 97 THR A N 1
ATOM 737 C CA . THR A 1 98 ? 19.453 5.942 28.310 1.00 41.79 97 THR A CA 1
ATOM 738 C C . THR A 1 98 ? 19.564 5.333 29.701 1.00 42.83 97 THR A C 1
ATOM 739 O O . THR A 1 98 ? 19.141 5.930 30.686 1.00 43.81 97 THR A O 1
ATOM 743 N N . ILE A 1 99 ? 20.144 4.142 29.774 1.00 44.42 98 ILE A N 1
ATOM 744 C CA . ILE A 1 99 ? 20.329 3.464 31.043 1.00 46.71 98 ILE A CA 1
ATOM 745 C C . ILE A 1 99 ? 21.543 4.103 31.710 1.00 48.88 98 ILE A C 1
ATOM 746 O O . ILE A 1 99 ? 22.663 3.987 31.212 1.00 49.89 98 ILE A O 1
ATOM 751 N N . LYS A 1 100 ? 21.306 4.784 32.829 1.00 51.19 99 LYS A N 1
ATOM 752 C CA . LYS A 1 100 ? 22.352 5.469 33.582 1.00 53.15 99 LYS A CA 1
ATOM 753 C C . LYS A 1 100 ? 23.692 4.754 33.644 1.00 53.54 99 LYS A C 1
ATOM 754 O O . LYS A 1 100 ? 24.735 5.362 33.423 1.00 53.31 99 LYS A O 1
ATOM 760 N N . GLU A 1 101 ? 23.664 3.465 33.959 1.00 53.88 100 GLU A N 1
ATOM 761 C CA . GLU A 1 101 ? 24.892 2.685 34.049 1.00 54.26 100 GLU A CA 1
ATOM 762 C C . GLU A 1 101 ? 25.634 2.706 32.710 1.00 53.89 100 GLU A C 1
ATOM 763 O O . GLU A 1 101 ? 26.870 2.708 32.668 1.00 54.77 100 GLU A O 1
ATOM 769 N N . GLN A 1 102 ? 24.877 2.727 31.615 1.00 52.14 101 GLN A N 1
ATOM 770 C CA . GLN A 1 102 ? 25.475 2.722 30.282 1.00 49.77 101 GLN A CA 1
ATOM 771 C C . GLN A 1 102 ? 24.470 2.958 29.155 1.00 46.88 101 GLN A C 1
ATOM 772 O O . GLN A 1 102 ? 23.547 2.167 28.960 1.00 46.42 101 GLN A O 1
ATOM 778 N N . PHE A 1 103 ? 24.663 4.044 28.410 1.00 43.83 102 PHE A N 1
ATOM 779 C CA . PHE A 1 103 ? 23.788 4.369 27.290 1.00 40.00 102 PHE A CA 1
ATOM 780 C C . PHE A 1 103 ? 23.878 3.372 26.153 1.00 37.82 102 PHE A C 1
ATOM 781 O O . PHE A 1 103 ? 24.931 2.796 25.887 1.00 37.49 102 PHE A O 1
ATOM 789 N N . VAL A 1 104 ? 22.762 3.189 25.463 1.00 35.60 103 VAL A N 1
ATOM 790 C CA . VAL A 1 104 ? 22.731 2.282 24.333 1.00 33.14 103 VAL A CA 1
ATOM 791 C C . VAL A 1 104 ? 21.901 2.886 23.211 1.00 30.30 103 VAL A C 1
ATOM 792 O O . VAL A 1 104 ? 20.953 3.628 23.456 1.00 29.89 103 VAL A O 1
ATOM 796 N N . TYR A 1 105 ? 22.288 2.604 21.976 1.00 27.47 104 TYR A N 1
ATOM 797 C CA . TYR A 1 105 ? 21.524 3.057 20.829 1.00 24.58 104 TYR A CA 1
ATOM 798 C C . TYR A 1 105 ? 21.853 2.130 19.689 1.00 23.99 104 TYR A C 1
ATOM 799 O O . TYR A 1 105 ? 23.006 1.992 19.306 1.00 24.10 104 TYR A O 1
ATOM 808 N N . VAL A 1 106 ? 20.828 1.485 19.159 1.00 23.91 105 VAL A N 1
ATOM 809 C CA . VAL A 1 106 ? 20.994 0.544 18.066 1.00 23.24 105 VAL A CA 1
ATOM 810 C C . VAL A 1 106 ? 20.235 1.011 16.835 1.00 23.19 105 VAL A C 1
ATOM 811 O O . VAL A 1 106 ? 19.182 1.627 16.945 1.00 22.38 105 VAL A O 1
ATOM 815 N N . PHE A 1 107 ? 20.791 0.725 15.664 1.00 22.73 106 PHE A N 1
ATOM 816 C CA . PHE A 1 107 ? 20.151 1.066 14.407 1.00 23.22 106 PHE A CA 1
ATOM 817 C C . PHE A 1 107 ? 19.895 -0.262 13.718 1.00 23.84 106 PHE A C 1
ATOM 818 O O . PHE A 1 107 ? 20.600 -1.236 13.972 1.00 26.26 106 PHE A O 1
ATOM 826 N N . GLY A 1 108 ? 18.887 -0.305 12.856 1.00 23.32 107 GLY A N 1
ATOM 827 C CA . GLY A 1 108 ? 18.620 -1.522 12.119 1.00 23.79 107 GLY A CA 1
ATOM 828 C C . GLY A 1 108 ? 19.574 -1.474 10.941 1.00 24.98 107 GLY A C 1
ATOM 829 O O . GLY A 1 108 ? 20.343 -0.520 10.821 1.00 25.40 107 GLY A O 1
ATOM 830 N N . GLY A 1 109 ? 19.533 -2.487 10.078 1.00 25.19 108 GLY A N 1
ATOM 831 C CA . GLY A 1 109 ? 20.409 -2.517 8.924 1.00 26.64 108 GLY A CA 1
ATOM 832 C C . GLY A 1 109 ? 19.868 -1.755 7.728 1.00 28.71 108 GLY A C 1
ATOM 833 O O . GLY A 1 109 ? 20.444 -1.806 6.645 1.00 29.18 108 GLY A O 1
ATOM 834 N N . GLY A 1 110 ? 18.752 -1.055 7.923 1.00 30.02 109 GLY A N 1
ATOM 835 C CA . GLY A 1 110 ? 18.163 -0.274 6.851 1.00 32.20 109 GLY A CA 1
ATOM 836 C C . GLY A 1 110 ? 17.385 -1.027 5.785 1.00 33.60 109 GLY A C 1
ATOM 837 O O . GLY A 1 110 ? 17.660 -2.192 5.488 1.00 34.73 109 GLY A O 1
ATOM 838 N N . THR A 1 111 ? 16.401 -0.348 5.206 1.00 34.55 110 THR A N 1
ATOM 839 C CA . THR A 1 111 ? 15.572 -0.923 4.157 1.00 35.21 110 THR A CA 1
ATOM 840 C C . THR A 1 111 ? 15.662 0.012 2.960 1.00 37.33 110 THR A C 1
ATOM 841 O O . THR A 1 111 ? 15.222 1.163 3.032 1.00 36.54 110 THR A O 1
ATOM 845 N N . LYS A 1 112 ? 16.237 -0.470 1.862 1.00 41.19 111 LYS A N 1
ATOM 846 C CA . LYS A 1 112 ? 16.361 0.357 0.664 1.00 45.63 111 LYS A CA 1
ATOM 847 C C . LYS A 1 112 ? 15.072 0.369 -0.143 1.00 46.72 111 LYS A C 1
ATOM 848 O O . LYS A 1 112 ? 14.632 -0.670 -0.630 1.00 47.34 111 LYS A O 1
ATOM 854 N N . VAL A 1 113 ? 14.478 1.550 -0.283 1.00 48.79 112 VAL A N 1
ATOM 855 C CA . VAL A 1 113 ? 13.231 1.704 -1.024 1.00 51.52 112 VAL A CA 1
ATOM 856 C C . VAL A 1 113 ? 13.435 2.337 -2.397 1.00 53.96 112 VAL A C 1
ATOM 857 O O . VAL A 1 113 ? 13.846 3.491 -2.510 1.00 53.61 112 VAL A O 1
ATOM 861 N N . THR A 1 114 ? 13.130 1.566 -3.437 1.00 57.15 113 THR A N 1
ATOM 862 C CA . THR A 1 114 ? 13.261 2.019 -4.816 1.00 59.71 113 THR A CA 1
ATOM 863 C C . THR A 1 114 ? 11.882 2.415 -5.351 1.00 62.01 113 THR A C 1
ATOM 864 O O . THR A 1 114 ? 10.857 1.924 -4.869 1.00 61.67 113 THR A O 1
ATOM 868 N N . VAL A 1 115 ? 11.853 3.306 -6.339 1.00 64.89 114 VAL A N 1
ATOM 869 C CA . VAL A 1 115 ? 10.583 3.757 -6.906 1.00 67.66 114 VAL A CA 1
ATOM 870 C C . VAL A 1 115 ? 10.631 3.919 -8.425 1.00 68.87 114 VAL A C 1
ATOM 871 O O . VAL A 1 115 ? 10.552 5.072 -8.899 1.00 69.61 114 VAL A O 1
ATOM 876 N N . GLN B 2 1 ? 17.485 28.590 11.981 1.00 48.57 1 GLN B N 1
ATOM 877 C CA . GLN B 2 1 ? 17.722 27.257 11.350 1.00 48.90 1 GLN B CA 1
ATOM 878 C C . GLN B 2 1 ? 18.975 26.589 11.909 1.00 47.67 1 GLN B C 1
ATOM 879 O O . GLN B 2 1 ? 20.070 27.140 11.826 1.00 47.43 1 GLN B O 1
ATOM 885 N N . VAL B 2 2 ? 18.801 25.393 12.463 1.00 46.43 2 VAL B N 1
ATOM 886 C CA . VAL B 2 2 ? 19.898 24.636 13.043 1.00 44.62 2 VAL B CA 1
ATOM 887 C C . VAL B 2 2 ? 20.885 24.107 12.015 1.00 43.82 2 VAL B C 1
ATOM 888 O O . VAL B 2 2 ? 20.496 23.455 11.047 1.00 44.09 2 VAL B O 1
ATOM 892 N N . GLN B 2 3 ? 22.164 24.399 12.225 1.00 41.92 3 GLN B N 1
ATOM 893 C CA . GLN B 2 3 ? 23.189 23.898 11.329 1.00 40.98 3 GLN B CA 1
ATOM 894 C C . GLN B 2 3 ? 24.427 23.372 12.049 1.00 37.08 3 GLN B C 1
ATOM 895 O O . GLN B 2 3 ? 24.908 23.948 13.031 1.00 34.99 3 GLN B O 1
ATOM 901 N N . LEU B 2 4 ? 24.916 22.245 11.547 1.00 33.37 4 LEU B N 1
ATOM 902 C CA . LEU B 2 4 ? 26.080 21.574 12.094 1.00 29.65 4 LEU B CA 1
ATOM 903 C C . LEU B 2 4 ? 26.988 21.222 10.934 1.00 28.89 4 LEU B C 1
ATOM 904 O O . LEU B 2 4 ? 26.557 20.595 9.969 1.00 29.73 4 LEU B O 1
ATOM 909 N N . GLN B 2 5 ? 28.249 21.620 11.028 1.00 29.19 5 GLN B N 1
ATOM 910 C CA . GLN B 2 5 ? 29.207 21.340 9.968 1.00 29.08 5 GLN B CA 1
ATOM 911 C C . GLN B 2 5 ? 30.492 20.722 10.530 1.00 26.66 5 GLN B C 1
ATOM 912 O O . GLN B 2 5 ? 31.218 21.354 11.307 1.00 25.59 5 GLN B O 1
ATOM 918 N N . GLU B 2 6 ? 30.759 19.484 10.126 1.00 25.28 6 GLU B N 1
ATOM 919 C CA . GLU B 2 6 ? 31.944 18.746 10.566 1.00 23.40 6 GLU B CA 1
ATOM 920 C C . GLU B 2 6 ? 33.167 19.013 9.693 1.00 21.28 6 GLU B C 1
ATOM 921 O O . GLU B 2 6 ? 33.059 19.480 8.569 1.00 19.89 6 GLU B O 1
ATOM 927 N N . SER B 2 7 ? 34.333 18.690 10.231 1.00 20.64 7 SER B N 1
ATOM 928 C CA . SER B 2 7 ? 35.579 18.811 9.492 1.00 20.46 7 SER B CA 1
ATOM 929 C C . SER B 2 7 ? 36.652 18.062 10.265 1.00 19.93 7 SER B C 1
ATOM 930 O O . SER B 2 7 ? 36.454 17.716 11.434 1.00 18.77 7 SER B O 1
ATOM 933 N N . GLY B 2 8 ? 37.768 17.779 9.601 1.00 19.44 8 GLY B N 1
ATOM 934 C CA . GLY B 2 8 ? 38.859 17.085 10.253 1.00 19.03 8 GLY B CA 1
ATOM 935 C C . GLY B 2 8 ? 39.177 15.709 9.698 1.00 20.72 8 GLY B C 1
ATOM 936 O O . GLY B 2 8 ? 40.233 15.151 9.998 1.00 23.43 8 GLY B O 1
ATOM 937 N N . GLY B 2 9 ? 38.268 15.145 8.907 1.00 20.14 9 GLY B N 1
ATOM 938 C CA . GLY B 2 9 ? 38.505 13.828 8.348 1.00 18.00 9 GLY B CA 1
ATOM 939 C C . GLY B 2 9 ? 39.682 13.819 7.389 1.00 19.08 9 GLY B C 1
ATOM 940 O O . GLY B 2 9 ? 40.208 14.868 7.038 1.00 22.13 9 GLY B O 1
ATOM 941 N N . GLY B 2 10 ? 40.093 12.635 6.957 1.00 19.08 10 GLY B N 1
ATOM 942 C CA . GLY B 2 10 ? 41.214 12.516 6.047 1.00 18.52 10 GLY B CA 1
ATOM 943 C C . GLY B 2 10 ? 41.761 11.103 6.100 1.00 18.97 10 GLY B C 1
ATOM 944 O O . GLY B 2 10 ? 41.159 10.236 6.723 1.00 19.89 10 GLY B O 1
ATOM 945 N N . LEU B 2 11 ? 42.886 10.857 5.435 1.00 19.76 11 LEU B N 1
ATOM 946 C CA . LEU B 2 11 ? 43.483 9.532 5.420 1.00 20.85 11 LEU B CA 1
ATOM 947 C C . LEU B 2 11 ? 44.446 9.337 6.603 1.00 22.61 11 LEU B C 1
ATOM 948 O O . LEU B 2 11 ? 45.320 10.165 6.846 1.00 22.57 11 LEU B O 1
ATOM 953 N N . VAL B 2 12 ? 44.279 8.231 7.325 1.00 24.22 12 VAL B N 1
ATOM 954 C CA . VAL B 2 12 ? 45.110 7.907 8.478 1.00 24.71 12 VAL B CA 1
ATOM 955 C C . VAL B 2 12 ? 45.404 6.409 8.487 1.00 26.73 12 VAL B C 1
ATOM 956 O O . VAL B 2 12 ? 44.851 5.665 7.682 1.00 26.71 12 VAL B O 1
ATOM 960 N N . GLN B 2 13 ? 46.279 5.967 9.386 1.00 29.01 13 GLN B N 1
ATOM 961 C CA . GLN B 2 13 ? 46.636 4.555 9.470 1.00 30.83 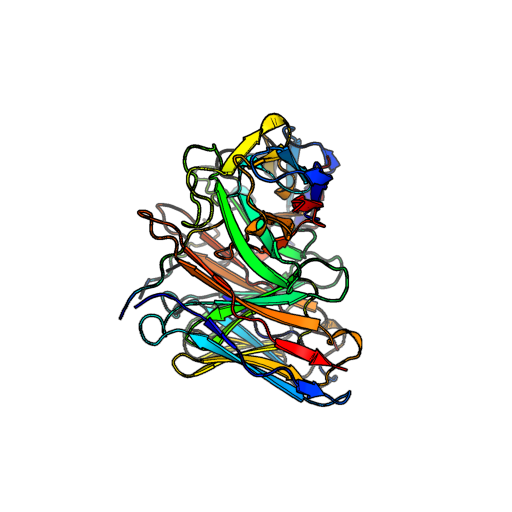13 GLN B CA 1
ATOM 962 C C . GLN B 2 13 ? 46.225 3.966 10.799 1.00 29.82 13 GLN B C 1
ATOM 963 O O . GLN B 2 13 ? 46.004 4.686 11.763 1.00 30.16 13 GLN B O 1
ATOM 969 N N . PRO B 2 14 ? 46.130 2.636 10.876 1.00 29.30 14 PRO B N 1
ATOM 970 C CA . PRO B 2 14 ? 45.744 2.031 12.155 1.00 28.41 14 PRO B CA 1
ATOM 971 C C . PRO B 2 14 ? 46.752 2.459 13.220 1.00 27.17 14 PRO B C 1
ATOM 972 O O . PRO B 2 14 ? 47.944 2.569 12.936 1.00 27.17 14 PRO B O 1
ATOM 976 N N . GLY B 2 15 ? 46.273 2.711 14.435 1.00 26.04 15 GLY B N 1
ATOM 977 C CA . GLY B 2 15 ? 47.163 3.114 15.509 1.00 24.04 15 GLY B CA 1
ATOM 978 C C . GLY B 2 15 ? 47.393 4.611 15.594 1.00 23.41 15 GLY B C 1
ATOM 979 O O . GLY B 2 15 ? 47.948 5.111 16.576 1.00 23.17 15 GLY B O 1
ATOM 980 N N . GLY B 2 16 ? 46.969 5.331 14.562 1.00 22.84 16 GLY B N 1
ATOM 981 C CA . GLY B 2 16 ? 47.135 6.768 14.564 1.00 20.93 16 GLY B CA 1
ATOM 982 C C . GLY B 2 16 ? 45.976 7.438 15.270 1.00 21.31 16 GLY B C 1
ATOM 983 O O . GLY B 2 16 ? 45.142 6.781 15.901 1.00 20.79 16 GLY B O 1
ATOM 984 N N . SER B 2 17 ? 45.919 8.757 15.161 1.00 21.79 17 SER B N 1
ATOM 985 C CA . SER B 2 17 ? 44.853 9.510 15.783 1.00 21.50 17 SER B CA 1
ATOM 986 C C . SER B 2 17 ? 44.583 10.792 15.023 1.00 21.09 17 SER B C 1
ATOM 987 O O . SER B 2 17 ? 45.423 11.259 14.255 1.00 23.32 17 SER B O 1
ATOM 990 N N . LEU B 2 18 ? 43.392 11.341 15.226 1.00 21.19 18 LEU B N 1
ATOM 991 C CA . LEU B 2 18 ? 43.005 12.603 14.614 1.00 20.78 18 LEU B CA 1
ATOM 992 C C . LEU B 2 18 ? 41.832 13.118 15.427 1.00 18.96 18 LEU B C 1
ATOM 993 O O . LEU B 2 18 ? 41.179 12.355 16.155 1.00 17.70 18 LEU B O 1
ATOM 998 N N . LYS B 2 19 ? 41.565 14.408 15.305 1.00 17.78 19 LYS B N 1
ATOM 999 C CA . LYS B 2 19 ? 40.490 15.015 16.052 1.00 16.64 19 LYS B CA 1
ATOM 1000 C C . LYS B 2 19 ? 39.503 15.697 15.103 1.00 16.88 19 LYS B C 1
ATOM 1001 O O . LYS B 2 19 ? 39.904 16.483 14.248 1.00 17.36 19 LYS B O 1
ATOM 1007 N N . LEU B 2 20 ? 38.218 15.393 15.259 1.00 17.36 20 LEU B N 1
ATOM 1008 C CA . LEU B 2 20 ? 37.180 15.977 14.417 1.00 16.89 20 LEU B CA 1
ATOM 1009 C C . LEU B 2 20 ? 36.511 17.157 15.119 1.00 18.23 20 LEU B C 1
ATOM 1010 O O . LEU B 2 20 ? 36.508 17.226 16.343 1.00 18.43 20 LEU B O 1
ATOM 1015 N N . SER B 2 21 ? 35.954 18.080 14.334 1.00 19.65 21 SER B N 1
ATOM 1016 C CA . SER B 2 21 ? 35.255 19.248 14.868 1.00 20.18 21 SER B CA 1
ATOM 1017 C C . SER B 2 21 ? 33.895 19.429 14.220 1.00 20.70 21 SER B C 1
ATOM 1018 O O . SER B 2 21 ? 33.676 19.046 13.078 1.00 21.25 21 SER B O 1
ATOM 1021 N N . CYS B 2 22 ? 32.981 20.026 14.970 1.00 22.86 22 CYS B N 1
ATOM 1022 C CA . CYS B 2 22 ? 31.635 20.298 14.487 1.00 23.65 22 CYS B CA 1
ATOM 1023 C C . CYS B 2 22 ? 31.269 21.708 14.924 1.00 22.82 22 CYS B C 1
ATOM 1024 O O . CYS B 2 22 ? 31.123 21.972 16.120 1.00 22.39 22 CYS B O 1
ATOM 1027 N N . ALA B 2 23 ? 31.151 22.615 13.959 1.00 23.35 23 ALA B N 1
ATOM 1028 C CA . ALA B 2 23 ? 30.781 23.997 14.256 1.00 23.44 23 ALA B CA 1
ATOM 1029 C C . ALA B 2 23 ? 29.257 24.042 14.257 1.00 24.99 23 ALA B C 1
ATOM 1030 O O . ALA B 2 23 ? 28.624 23.698 13.255 1.00 26.06 23 ALA B O 1
ATOM 1032 N N . ALA B 2 24 ? 28.669 24.454 15.373 1.00 25.87 24 ALA B N 1
ATOM 1033 C CA . ALA B 2 24 ? 27.219 24.512 15.481 1.00 28.44 24 ALA B CA 1
ATOM 1034 C C . ALA B 2 24 ? 26.651 25.933 15.483 1.00 30.04 24 ALA B C 1
ATOM 1035 O O . ALA B 2 24 ? 27.282 26.863 15.968 1.00 31.68 24 ALA B O 1
ATOM 1037 N N . SER B 2 25 ? 25.450 26.088 14.938 1.00 30.64 25 SER B N 1
ATOM 1038 C CA . SER B 2 25 ? 24.787 27.390 14.905 1.00 31.62 25 SER B CA 1
ATOM 1039 C C . SER B 2 25 ? 23.292 27.251 14.631 1.00 33.68 25 SER B C 1
ATOM 1040 O O . SER B 2 25 ? 22.817 26.189 14.229 1.00 33.95 25 SER B O 1
ATOM 1043 N N . GLY B 2 26 ? 22.554 28.335 14.857 1.00 35.61 26 GLY B N 1
ATOM 1044 C CA . GLY B 2 26 ? 21.120 28.320 14.624 1.00 34.88 26 GLY B CA 1
ATOM 1045 C C . GLY B 2 26 ? 20.369 27.893 15.867 1.00 35.69 26 GLY B C 1
ATOM 1046 O O . GLY B 2 26 ? 19.168 27.634 15.818 1.00 36.65 26 GLY B O 1
ATOM 1047 N N . PHE B 2 27 ? 21.082 27.802 16.985 1.00 36.13 27 PHE B N 1
ATOM 1048 C CA . PHE B 2 27 ? 20.477 27.413 18.251 1.00 36.48 27 PHE B CA 1
ATOM 1049 C C . PHE B 2 27 ? 21.444 27.648 19.404 1.00 37.32 27 PHE B C 1
ATOM 1050 O O . PHE B 2 27 ? 22.620 27.922 19.185 1.00 38.13 27 PHE B O 1
ATOM 1058 N N . THR B 2 28 ? 20.943 27.569 20.631 1.00 38.03 28 THR B N 1
ATOM 1059 C CA . THR B 2 28 ? 21.780 27.789 21.807 1.00 39.27 28 THR B CA 1
ATOM 1060 C C . THR B 2 28 ? 22.538 26.522 22.183 1.00 39.44 28 THR B C 1
ATOM 1061 O O . THR B 2 28 ? 22.063 25.709 22.971 1.00 40.57 28 THR B O 1
ATOM 1065 N N . PHE B 2 29 ? 23.728 26.382 21.612 1.00 38.79 29 PHE B N 1
ATOM 1066 C CA . PHE B 2 29 ? 24.599 25.231 21.816 1.00 37.33 29 PHE B CA 1
ATOM 1067 C C . PHE B 2 29 ? 24.719 24.695 23.248 1.00 38.05 29 PHE B C 1
ATOM 1068 O O . PHE B 2 29 ? 24.634 23.488 23.464 1.00 37.65 29 PHE B O 1
ATOM 1076 N N . ARG B 2 30 ? 24.905 25.577 24.224 1.00 39.20 30 ARG B N 1
ATOM 1077 C CA . ARG B 2 30 ? 25.065 25.133 25.607 1.00 42.01 30 ARG B CA 1
ATOM 1078 C C . ARG B 2 30 ? 23.853 24.471 26.262 1.00 41.69 30 ARG B C 1
ATOM 1079 O O . ARG B 2 30 ? 23.967 23.935 27.372 1.00 41.56 30 ARG B O 1
ATOM 1087 N N . ASP B 2 31 ? 22.703 24.491 25.588 1.00 40.63 31 ASP B N 1
ATOM 1088 C CA . ASP B 2 31 ? 21.499 23.882 26.149 1.00 39.79 31 ASP B CA 1
ATOM 1089 C C . ASP B 2 31 ? 21.217 22.459 25.694 1.00 38.68 31 ASP B C 1
ATOM 1090 O O . ASP B 2 31 ? 20.426 21.758 26.329 1.00 39.46 31 ASP B O 1
ATOM 1095 N N . TYR B 2 32 ? 21.846 22.018 24.613 1.00 36.40 32 TYR B N 1
ATOM 1096 C CA . TYR B 2 32 ? 21.564 20.677 24.121 1.00 34.51 32 TYR B CA 1
ATOM 1097 C C . TYR B 2 32 ? 22.627 19.605 24.237 1.00 31.91 32 TYR B C 1
ATOM 1098 O O . TYR B 2 32 ? 23.830 19.870 24.273 1.00 31.02 32 TYR B O 1
ATOM 1107 N N . TYR B 2 33 ? 22.142 18.374 24.293 1.00 30.58 33 TYR B N 1
ATOM 1108 C CA . TYR B 2 33 ? 22.998 17.210 24.341 1.00 28.74 33 TYR B CA 1
ATOM 1109 C C . TYR B 2 33 ? 23.512 17.099 22.912 1.00 26.47 33 TYR B C 1
ATOM 1110 O O . TYR B 2 33 ? 22.786 17.424 21.980 1.00 27.29 33 TYR B O 1
ATOM 1119 N N . MET B 2 34 ? 24.758 16.668 22.745 1.00 23.51 34 MET B N 1
ATOM 1120 C CA . MET B 2 34 ? 25.347 16.504 21.419 1.00 20.34 34 MET B CA 1
ATOM 1121 C C . MET B 2 34 ? 25.804 15.052 21.237 1.00 18.43 34 MET B C 1
ATOM 1122 O O . MET B 2 34 ? 26.022 14.339 22.213 1.00 18.66 34 MET B O 1
ATOM 1127 N N . TYR B 2 35 ? 25.965 14.630 19.988 1.00 17.56 35 TYR B N 1
ATOM 1128 C CA . TYR B 2 35 ? 26.338 13.251 19.675 1.00 15.20 35 TYR B CA 1
ATOM 1129 C C . TYR B 2 35 ? 27.183 13.140 18.420 1.00 13.95 35 TYR B C 1
ATOM 1130 O O . TYR B 2 35 ? 27.217 14.041 17.599 1.00 13.45 35 TYR B O 1
ATOM 1139 N N . TRP B 2 36 ? 27.843 11.999 18.277 1.00 14.34 36 TRP B N 1
ATOM 1140 C CA . TRP B 2 36 ? 28.596 11.685 17.080 1.00 14.18 36 TRP B CA 1
ATOM 1141 C C . TRP B 2 36 ? 28.009 10.356 16.663 1.00 15.05 36 TRP B C 1
ATOM 1142 O O . TRP B 2 36 ? 27.783 9.484 17.507 1.00 14.04 36 TRP B O 1
ATOM 1153 N N . VAL B 2 37 ? 27.735 10.215 15.372 1.00 14.91 37 VAL B N 1
ATOM 1154 C CA . VAL B 2 37 ? 27.191 8.983 14.825 1.00 13.77 37 VAL B CA 1
ATOM 1155 C C . VAL B 2 37 ? 28.002 8.767 13.568 1.00 13.85 37 VAL B C 1
ATOM 1156 O O . VAL B 2 37 ? 28.372 9.733 12.899 1.00 14.29 37 VAL B O 1
ATOM 1160 N N . ARG B 2 38 ? 28.301 7.517 13.240 1.00 14.27 38 ARG B N 1
ATOM 1161 C CA . ARG B 2 38 ? 29.068 7.260 12.039 1.00 13.55 38 ARG B CA 1
ATOM 1162 C C . ARG B 2 38 ? 28.359 6.279 11.113 1.00 14.37 38 ARG B C 1
ATOM 1163 O O . ARG B 2 38 ? 27.432 5.564 11.525 1.00 13.14 38 ARG B O 1
ATOM 1171 N N . GLN B 2 39 ? 28.783 6.269 9.852 1.00 15.30 39 GLN B N 1
ATOM 1172 C CA . GLN B 2 39 ? 28.211 5.367 8.866 1.00 16.66 39 GLN B CA 1
ATOM 1173 C C . GLN B 2 39 ? 29.363 4.672 8.145 1.00 17.72 39 GLN B C 1
ATOM 1174 O O . GLN B 2 39 ? 30.173 5.316 7.469 1.00 15.94 39 GLN B O 1
ATOM 1180 N N . THR B 2 40 ? 29.427 3.354 8.302 1.00 20.33 40 THR B N 1
ATOM 1181 C CA . THR B 2 40 ? 30.474 2.543 7.690 1.00 22.69 40 THR B CA 1
ATOM 1182 C C . THR B 2 40 ? 30.320 2.498 6.171 1.00 23.99 40 THR B C 1
ATOM 1183 O O . THR B 2 40 ? 29.295 2.911 5.628 1.00 25.27 40 THR B O 1
ATOM 1187 N N . PRO B 2 41 ? 31.353 1.996 5.468 1.00 24.06 41 PRO B N 1
ATOM 1188 C CA . PRO B 2 41 ? 31.291 1.909 4.005 1.00 24.96 41 PRO B CA 1
ATOM 1189 C C . PRO B 2 41 ? 30.114 1.025 3.593 1.00 26.79 41 PRO B C 1
ATOM 1190 O O . PRO B 2 41 ? 29.542 1.191 2.519 1.00 26.69 41 PRO B O 1
ATOM 1194 N N . GLU B 2 42 ? 29.754 0.084 4.465 1.00 29.71 42 GLU B N 1
ATOM 1195 C CA . GLU B 2 42 ? 28.639 -0.830 4.215 1.00 32.61 42 GLU B CA 1
ATOM 1196 C C . GLU B 2 42 ? 27.301 -0.111 4.394 1.00 32.71 42 GLU B C 1
ATOM 1197 O O . GLU B 2 42 ? 26.243 -0.684 4.146 1.00 33.84 42 GLU B O 1
ATOM 1203 N N . LYS B 2 43 ? 27.363 1.142 4.836 1.00 33.18 43 LYS B N 1
ATOM 1204 C CA . LYS B 2 43 ? 26.191 1.999 5.025 1.00 33.53 43 LYS B CA 1
ATOM 1205 C C . LYS B 2 43 ? 25.397 1.747 6.290 1.00 32.52 43 LYS B C 1
ATOM 1206 O O . LYS B 2 43 ? 24.246 2.171 6.423 1.00 32.84 43 LYS B O 1
ATOM 1212 N N . ARG B 2 44 ? 26.037 1.081 7.240 1.00 31.97 44 ARG B N 1
ATOM 1213 C CA . ARG B 2 44 ? 25.388 0.803 8.508 1.00 33.17 44 ARG B CA 1
ATOM 1214 C C . ARG B 2 44 ? 25.615 1.998 9.444 1.00 30.28 44 ARG B C 1
ATOM 1215 O O . ARG B 2 44 ? 26.733 2.491 9.561 1.00 29.24 44 ARG B O 1
ATOM 1223 N N . LEU B 2 45 ? 24.555 2.481 10.091 1.00 27.72 45 LEU B N 1
ATOM 1224 C CA . LEU B 2 45 ? 24.685 3.600 11.030 1.00 26.83 45 LEU B CA 1
ATOM 1225 C C . LEU B 2 45 ? 25.107 3.095 12.408 1.00 26.45 45 LEU B C 1
ATOM 1226 O O . LEU B 2 45 ? 24.713 2.008 12.827 1.00 26.18 45 LEU B O 1
ATOM 1231 N N . GLU B 2 46 ? 25.912 3.884 13.110 1.00 25.49 46 GLU B N 1
ATOM 1232 C CA . GLU B 2 46 ? 26.389 3.470 14.416 1.00 25.09 46 GLU B CA 1
ATOM 1233 C C . GLU B 2 46 ? 26.702 4.632 15.355 1.00 22.33 46 GLU B C 1
ATOM 1234 O O . GLU B 2 46 ? 27.555 5.473 15.078 1.00 22.06 46 GLU B O 1
ATOM 1240 N N . TRP B 2 47 ? 25.985 4.673 16.468 1.00 19.50 47 TRP B N 1
ATOM 1241 C CA . TRP B 2 47 ? 26.174 5.713 17.461 1.00 17.31 47 TRP B CA 1
ATOM 1242 C C . TRP B 2 47 ? 27.554 5.528 18.084 1.00 16.65 47 TRP B C 1
ATOM 1243 O O . TRP B 2 47 ? 27.945 4.406 18.374 1.00 17.88 47 TRP B O 1
ATOM 1254 N N . VAL B 2 48 ? 28.292 6.612 18.295 1.00 15.57 48 VAL B N 1
ATOM 1255 C CA . VAL B 2 48 ? 29.623 6.468 18.873 1.00 15.73 48 VAL B CA 1
ATOM 1256 C C . VAL B 2 48 ? 29.934 7.322 20.079 1.00 13.62 48 VAL B C 1
ATOM 1257 O O . VAL B 2 48 ? 30.887 7.034 20.803 1.00 15.64 48 VAL B O 1
ATOM 1261 N N . ALA B 2 49 ? 29.143 8.360 20.319 1.00 12.52 49 ALA B N 1
ATOM 1262 C CA . ALA B 2 49 ? 29.410 9.199 21.472 1.00 13.40 49 ALA B CA 1
ATOM 1263 C C . ALA B 2 49 ? 28.281 10.130 21.882 1.00 14.46 49 ALA B C 1
ATOM 1264 O O . ALA B 2 49 ? 27.498 10.590 21.039 1.00 15.03 49 ALA B O 1
ATOM 1266 N N . PHE B 2 50 ? 28.220 10.403 23.187 1.00 16.02 50 PHE B N 1
ATOM 1267 C CA . PHE B 2 50 ? 27.233 11.311 23.774 1.00 16.74 50 PHE B CA 1
ATOM 1268 C C . PHE B 2 50 ? 27.913 12.228 24.786 1.00 16.79 50 PHE B C 1
ATOM 1269 O O . PHE B 2 50 ? 28.777 11.802 25.537 1.00 17.32 50 PHE B O 1
ATOM 1277 N N . ILE B 2 51 ? 27.519 13.490 24.799 1.00 17.71 51 ILE B N 1
ATOM 1278 C CA . ILE B 2 51 ? 28.039 14.418 25.789 1.00 17.26 51 ILE B CA 1
ATOM 1279 C C . ILE B 2 51 ? 26.879 15.314 26.172 1.00 18.60 51 ILE B C 1
ATOM 1280 O O . ILE B 2 51 ? 26.135 15.778 25.305 1.00 19.13 51 ILE B O 1
ATOM 1285 N N . SER B 2 52 ? 26.699 15.516 27.474 1.00 20.45 52 SER B N 1
ATOM 1286 C CA . SER B 2 52 ? 25.613 16.350 27.967 1.00 22.39 52 SER B CA 1
ATOM 1287 C C . SER B 2 52 ? 25.854 17.807 27.577 1.00 24.88 52 SER B C 1
ATOM 1288 O O . SER B 2 52 ? 26.934 18.152 27.070 1.00 25.09 52 SER B O 1
ATOM 1291 N N . ASN B 2 53 ? 24.848 18.651 27.811 1.00 26.63 53 ASN B N 1
ATOM 1292 C CA . ASN B 2 53 ? 24.917 20.065 27.455 1.00 27.74 53 ASN B CA 1
ATOM 1293 C C . ASN B 2 53 ? 26.096 20.854 28.024 1.00 27.55 53 ASN B C 1
ATOM 1294 O O . ASN B 2 53 ? 26.675 21.686 27.332 1.00 27.71 53 ASN B O 1
ATOM 1299 N N . GLY B 2 54 ? 26.464 20.595 29.273 1.00 27.08 54 GLY B N 1
ATOM 1300 C CA . GLY B 2 54 ? 27.576 21.322 29.860 1.00 24.97 54 GLY B CA 1
ATOM 1301 C C . GLY B 2 54 ? 28.873 20.532 29.884 1.00 23.83 54 GLY B C 1
ATOM 1302 O O . GLY B 2 54 ? 29.850 20.958 30.500 1.00 24.35 54 GLY B O 1
ATOM 1303 N N . GLY B 2 55 ? 28.889 19.383 29.209 1.00 22.09 55 GLY B N 1
ATOM 1304 C CA . GLY B 2 55 ? 30.078 18.549 29.185 1.00 20.69 55 GLY B CA 1
ATOM 1305 C C . GLY B 2 55 ? 30.219 17.678 30.426 1.00 21.26 55 GLY B C 1
ATOM 1306 O O . GLY B 2 55 ? 31.220 16.975 30.593 1.00 20.80 55 GLY B O 1
ATOM 1307 N N . GLY B 2 56 ? 29.222 17.714 31.305 1.00 21.90 56 GLY B N 1
ATOM 1308 C CA . GLY B 2 56 ? 29.284 16.909 32.519 1.00 21.09 56 GLY B CA 1
ATOM 1309 C C . GLY B 2 56 ? 29.346 15.399 32.344 1.00 20.70 56 GLY B C 1
ATOM 1310 O O . GLY B 2 56 ? 30.059 14.713 33.072 1.00 21.03 56 GLY B O 1
ATOM 1311 N N . SER B 2 57 ? 28.607 14.866 31.377 1.00 21.30 57 SER B N 1
ATOM 1312 C CA . SER B 2 57 ? 28.592 13.421 31.162 1.00 21.31 57 SER B CA 1
ATOM 1313 C C . SER B 2 57 ? 28.893 12.995 29.744 1.00 19.33 57 SER B C 1
ATOM 1314 O O . SER B 2 57 ? 28.568 13.709 28.790 1.00 20.75 57 SER B O 1
ATOM 1317 N N . THR B 2 58 ? 29.496 11.819 29.611 1.00 17.71 58 THR B N 1
ATOM 1318 C CA . THR B 2 58 ? 29.818 11.271 28.301 1.00 16.52 58 THR B CA 1
ATOM 1319 C C . THR B 2 58 ? 29.570 9.768 28.343 1.00 15.63 58 THR B C 1
ATOM 1320 O O . THR B 2 58 ? 29.719 9.146 29.388 1.00 15.01 58 THR B O 1
ATOM 1324 N N . TYR B 2 59 ? 29.169 9.201 27.210 1.00 16.00 59 TYR B N 1
ATOM 1325 C CA . TYR B 2 59 ? 28.921 7.765 27.095 1.00 16.62 59 TYR B CA 1
ATOM 1326 C C . TYR B 2 59 ? 29.409 7.318 25.718 1.00 15.77 59 TYR B C 1
ATOM 1327 O O . TYR B 2 59 ? 29.391 8.080 24.755 1.00 14.41 59 TYR B O 1
ATOM 1336 N N . TYR B 2 60 ? 29.837 6.071 25.642 1.00 16.53 60 TYR B N 1
ATOM 1337 C CA . TYR B 2 60 ? 30.358 5.508 24.415 1.00 17.58 60 TYR B CA 1
ATOM 1338 C C . TYR B 2 60 ? 29.976 4.043 24.325 1.00 19.20 60 TYR B C 1
ATOM 1339 O O . TYR B 2 60 ? 29.805 3.378 25.347 1.00 20.69 60 TYR B O 1
ATOM 1348 N N . PRO B 2 61 ? 29.819 3.526 23.100 1.00 19.64 61 PRO B N 1
ATOM 1349 C CA . PRO B 2 61 ? 29.479 2.107 22.989 1.00 20.92 61 PRO B CA 1
ATOM 1350 C C . PRO B 2 61 ? 30.825 1.403 23.183 1.00 23.34 61 PRO B C 1
ATOM 1351 O O . PRO B 2 61 ? 31.868 2.057 23.102 1.00 23.28 61 PRO B O 1
ATOM 1355 N N . ASP B 2 62 ? 30.821 0.096 23.439 1.00 25.71 62 ASP B N 1
ATOM 1356 C CA . ASP B 2 62 ? 32.075 -0.617 23.660 1.00 26.93 62 ASP B CA 1
ATOM 1357 C C . ASP B 2 62 ? 33.085 -0.586 22.518 1.00 26.15 62 ASP B C 1
ATOM 1358 O O . ASP B 2 62 ? 34.279 -0.693 22.753 1.00 27.45 62 ASP B O 1
ATOM 1363 N N . THR B 2 63 ? 32.618 -0.445 21.285 1.00 24.94 63 THR B N 1
ATOM 1364 C CA . THR B 2 63 ? 33.530 -0.415 20.147 1.00 24.65 63 THR B CA 1
ATOM 1365 C C . THR B 2 63 ? 34.548 0.730 20.152 1.00 24.06 63 THR B C 1
ATOM 1366 O O . THR B 2 63 ? 35.600 0.619 19.524 1.00 25.56 63 THR B O 1
ATOM 1370 N N . VAL B 2 64 ? 34.250 1.827 20.845 1.00 23.31 64 VAL B N 1
ATOM 1371 C CA . VAL B 2 64 ? 35.171 2.956 20.873 1.00 21.17 64 VAL B CA 1
ATOM 1372 C C . VAL B 2 64 ? 35.511 3.437 22.266 1.00 22.78 64 VAL B C 1
ATOM 1373 O O . VAL B 2 64 ? 36.418 4.254 22.424 1.00 23.84 64 VAL B O 1
ATOM 1377 N N . LYS B 2 65 ? 34.784 2.953 23.272 1.00 24.00 65 LYS B N 1
ATOM 1378 C CA . LYS B 2 65 ? 35.068 3.357 24.642 1.00 24.37 65 LYS B CA 1
ATOM 1379 C C . LYS B 2 65 ? 36.542 3.057 24.903 1.00 24.17 65 LYS B C 1
ATOM 1380 O O . LYS B 2 65 ? 37.031 1.966 24.615 1.00 25.90 65 LYS B O 1
ATOM 1386 N N . GLY B 2 66 ? 37.262 4.025 25.440 1.00 22.82 66 GLY B N 1
ATOM 1387 C CA . GLY B 2 66 ? 38.667 3.791 25.711 1.00 20.94 66 GLY B CA 1
ATOM 1388 C C . GLY B 2 66 ? 39.568 4.302 24.609 1.00 19.64 66 GLY B C 1
ATOM 1389 O O . GLY B 2 66 ? 40.765 4.472 24.822 1.00 20.18 66 GLY B O 1
ATOM 1390 N N . ARG B 2 67 ? 39.008 4.545 23.429 1.00 19.12 67 ARG B N 1
ATOM 1391 C CA . ARG B 2 67 ? 39.804 5.054 22.317 1.00 18.56 67 ARG B CA 1
ATOM 1392 C C . ARG B 2 67 ? 39.357 6.435 21.844 1.00 17.86 67 ARG B C 1
ATOM 1393 O O . ARG B 2 67 ? 40.186 7.268 21.484 1.00 19.48 67 ARG B O 1
ATOM 1401 N N . PHE B 2 68 ? 38.050 6.670 21.833 1.00 16.55 68 PHE B N 1
ATOM 1402 C CA . PHE B 2 68 ? 37.504 7.953 21.396 1.00 16.07 68 PHE B CA 1
ATOM 1403 C C . PHE B 2 68 ? 37.188 8.838 22.599 1.00 16.68 68 PHE B C 1
ATOM 1404 O O . PHE B 2 68 ? 36.944 8.339 23.691 1.00 15.86 68 PHE B O 1
ATOM 1412 N N . THR B 2 69 ? 37.189 10.153 22.395 1.00 15.97 69 THR B N 1
ATOM 1413 C CA . THR B 2 69 ? 36.851 11.079 23.467 1.00 14.23 69 THR B CA 1
ATOM 1414 C C . THR B 2 69 ? 36.036 12.239 22.908 1.00 15.07 69 THR B C 1
ATOM 1415 O O . THR B 2 69 ? 36.508 13.002 22.067 1.00 15.33 69 THR B O 1
ATOM 1419 N N . ILE B 2 70 ? 34.803 12.364 23.371 1.00 14.85 70 ILE B N 1
ATOM 1420 C CA . ILE B 2 70 ? 33.954 13.442 22.913 1.00 14.22 70 ILE B CA 1
ATOM 1421 C C . ILE B 2 70 ? 34.109 14.592 23.914 1.00 15.03 70 ILE B C 1
ATOM 1422 O O . ILE B 2 70 ? 34.234 14.372 25.115 1.00 13.78 70 ILE B O 1
ATOM 1427 N N . SER B 2 71 ? 34.163 15.815 23.404 1.00 15.94 71 SER B N 1
ATOM 1428 C CA . SER B 2 71 ? 34.299 16.990 24.252 1.00 16.78 71 SER B CA 1
ATOM 1429 C C . SER B 2 71 ? 33.618 18.164 23.570 1.00 16.22 71 SER B C 1
ATOM 1430 O O . SER B 2 71 ? 33.191 18.052 22.426 1.00 16.51 71 SER B O 1
ATOM 1433 N N . ARG B 2 72 ? 33.504 19.285 24.271 1.00 16.24 72 ARG B N 1
ATOM 1434 C CA . ARG B 2 72 ? 32.872 20.444 23.681 1.00 16.45 72 ARG B CA 1
ATOM 1435 C C . ARG B 2 72 ? 33.387 21.723 24.299 1.00 17.66 72 ARG B C 1
ATOM 1436 O O . ARG B 2 72 ? 33.865 21.746 25.430 1.00 19.89 72 ARG B O 1
ATOM 1444 N N . ASP B 2 73 ? 33.315 22.790 23.524 1.00 19.03 73 ASP B N 1
ATOM 1445 C CA . ASP B 2 73 ? 33.736 24.092 23.991 1.00 20.74 73 ASP B CA 1
ATOM 1446 C C . ASP B 2 73 ? 32.530 24.982 23.709 1.00 21.86 73 ASP B C 1
ATOM 1447 O O . ASP B 2 73 ? 32.325 25.450 22.592 1.00 22.57 73 ASP B O 1
ATOM 1452 N N . ASN B 2 74 ? 31.714 25.178 24.734 1.00 22.02 74 ASN B N 1
ATOM 1453 C CA . ASN B 2 74 ? 30.500 25.956 24.609 1.00 24.42 74 ASN B CA 1
ATOM 1454 C C . ASN B 2 74 ? 30.684 27.412 24.220 1.00 26.04 74 ASN B C 1
ATOM 1455 O O . ASN B 2 74 ? 29.802 27.996 23.590 1.00 28.35 74 ASN B O 1
ATOM 1460 N N . ALA B 2 75 ? 31.818 28.002 24.575 1.00 26.75 75 ALA B N 1
ATOM 1461 C CA . ALA B 2 75 ? 32.067 29.386 24.205 1.00 26.48 75 ALA B CA 1
ATOM 1462 C C . ALA B 2 75 ? 32.309 29.455 22.696 1.00 27.09 75 ALA B C 1
ATOM 1463 O O . ALA B 2 75 ? 31.995 30.452 22.049 1.00 28.82 75 ALA B O 1
ATOM 1465 N N . LYS B 2 76 ? 32.857 28.383 22.132 1.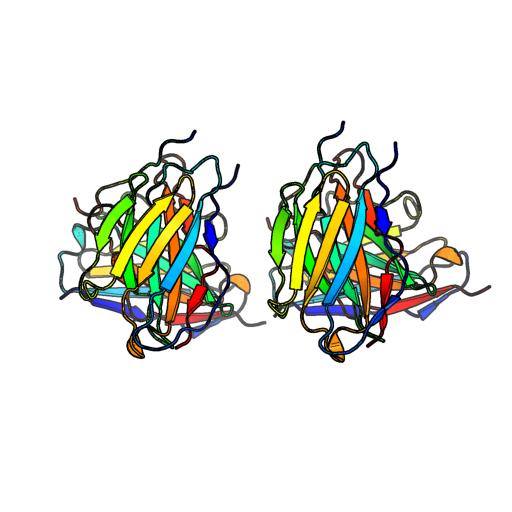00 26.92 76 LYS B N 1
ATOM 1466 C CA . LYS B 2 76 ? 33.149 28.347 20.698 1.00 25.86 76 LYS B CA 1
ATOM 1467 C C . LYS B 2 76 ? 32.076 27.650 19.881 1.00 25.48 76 LYS B C 1
ATOM 1468 O O . LYS B 2 76 ? 32.226 27.480 18.672 1.00 26.67 76 LYS B O 1
ATOM 1474 N N . ASN B 2 77 ? 31.002 27.229 20.534 1.00 24.82 77 ASN B N 1
ATOM 1475 C CA . ASN B 2 77 ? 29.945 26.537 19.814 1.00 24.77 77 ASN B CA 1
ATOM 1476 C C . ASN B 2 77 ? 30.557 25.410 18.988 1.00 24.14 77 ASN B C 1
ATOM 1477 O O . ASN B 2 77 ? 30.217 25.221 17.821 1.00 24.85 77 ASN B O 1
ATOM 1482 N N . THR B 2 78 ? 31.465 24.655 19.591 1.00 22.57 78 THR B N 1
ATOM 1483 C CA . THR B 2 78 ? 32.105 23.575 18.861 1.00 19.88 78 THR B CA 1
ATOM 1484 C C . THR B 2 78 ? 32.169 22.262 19.622 1.00 18.16 78 THR B C 1
ATOM 1485 O O . THR B 2 78 ? 32.488 22.224 20.803 1.00 16.88 78 THR B O 1
ATOM 1489 N N . LEU B 2 79 ? 31.835 21.189 18.916 1.00 17.88 79 LEU B N 1
ATOM 1490 C CA . LEU B 2 79 ? 31.852 19.842 19.460 1.00 16.14 79 LEU B CA 1
ATOM 1491 C C . LEU B 2 79 ? 33.089 19.181 18.862 1.00 16.04 79 LEU B C 1
ATOM 1492 O O . LEU B 2 79 ? 33.474 19.496 17.733 1.00 16.92 79 LEU B O 1
ATOM 1497 N N . TYR B 2 80 ? 33.707 18.270 19.611 1.00 14.71 80 TYR B N 1
ATOM 1498 C CA . TYR B 2 80 ? 34.897 17.574 19.132 1.00 12.99 80 TYR B CA 1
ATOM 1499 C C . TYR B 2 80 ? 34.820 16.077 19.366 1.00 12.44 80 TYR B C 1
ATOM 1500 O O . TYR B 2 80 ? 34.045 15.605 20.201 1.00 11.65 80 TYR B O 1
ATOM 1509 N N . LEU B 2 81 ? 35.650 15.345 18.631 1.00 11.56 81 LEU B N 1
ATOM 1510 C CA . LEU B 2 81 ? 35.750 13.903 18.772 1.00 11.63 81 LEU B CA 1
ATOM 1511 C C . LEU B 2 81 ? 37.208 13.528 18.566 1.00 12.65 81 LEU B C 1
ATOM 1512 O O . LEU B 2 81 ? 37.691 13.513 17.432 1.00 12.15 81 LEU B O 1
ATOM 1517 N N . GLN B 2 82 ? 37.911 13.255 19.660 1.00 13.82 82 GLN B N 1
ATOM 1518 C CA . GLN B 2 82 ? 39.308 12.841 19.580 1.00 14.84 82 GLN B CA 1
ATOM 1519 C C . GLN B 2 82 ? 39.300 11.331 19.337 1.00 14.70 82 GLN B C 1
ATOM 1520 O O . GLN B 2 82 ? 38.747 10.570 20.133 1.00 14.13 82 GLN B O 1
ATOM 1526 N N . MET B 2 83 ? 39.901 10.913 18.230 1.00 16.51 83 MET B N 1
ATOM 1527 C CA . MET B 2 83 ? 39.968 9.505 17.851 1.00 17.31 83 MET B CA 1
ATOM 1528 C C . MET B 2 83 ? 41.400 8.994 18.007 1.00 18.98 83 MET B C 1
ATOM 1529 O O . MET B 2 83 ? 42.295 9.401 17.276 1.00 21.17 83 MET B O 1
ATOM 1534 N N . SER B 2 84 ? 41.616 8.089 18.949 1.00 20.00 84 SER B N 1
ATOM 1535 C CA . SER B 2 84 ? 42.953 7.550 19.186 1.00 21.35 84 SER B CA 1
ATOM 1536 C C . SER B 2 84 ? 43.018 6.062 18.867 1.00 21.82 84 SER B C 1
ATOM 1537 O O . SER B 2 84 ? 41.991 5.414 18.730 1.00 20.41 84 SER B O 1
ATOM 1540 N N . ARG B 2 85 ? 44.231 5.531 18.754 1.00 23.72 85 ARG B N 1
ATOM 1541 C CA . ARG B 2 85 ? 44.429 4.117 18.448 1.00 25.83 85 ARG B CA 1
ATOM 1542 C C . ARG B 2 85 ? 43.461 3.663 17.370 1.00 24.66 85 ARG B C 1
ATOM 1543 O O . ARG B 2 85 ? 42.714 2.706 17.556 1.00 25.78 85 ARG B O 1
ATOM 1551 N N . LEU B 2 86 ? 43.480 4.354 16.239 1.00 24.22 86 LEU B N 1
ATOM 1552 C CA . LEU B 2 86 ? 42.572 4.033 15.149 1.00 24.03 86 LEU B CA 1
ATOM 1553 C C . LEU B 2 86 ? 42.636 2.590 14.660 1.00 23.80 86 LEU B C 1
ATOM 1554 O O . LEU B 2 86 ? 43.698 1.957 14.662 1.00 25.75 86 LEU B O 1
ATOM 1559 N N . LYS B 2 87 ? 41.475 2.088 14.247 1.00 22.33 87 LYS B N 1
ATOM 1560 C CA . LYS B 2 87 ? 41.323 0.739 13.729 1.00 20.31 87 LYS B CA 1
ATOM 1561 C C . LYS B 2 87 ? 40.679 0.817 12.347 1.00 21.03 87 LYS B C 1
ATOM 1562 O O . LYS B 2 87 ? 39.970 1.787 12.042 1.00 21.99 87 LYS B O 1
ATOM 1568 N N . SER B 2 88 ? 40.919 -0.205 11.526 1.00 21.66 88 SER B N 1
ATOM 1569 C CA . SER B 2 88 ? 40.342 -0.275 10.183 1.00 23.39 88 SER B CA 1
ATOM 1570 C C . SER B 2 88 ? 38.842 -0.056 10.262 1.00 22.31 88 SER B C 1
ATOM 1571 O O . SER B 2 88 ? 38.250 0.563 9.381 1.00 23.31 88 SER B O 1
ATOM 1574 N N . GLU B 2 89 ? 38.236 -0.569 11.328 1.00 21.61 89 GLU B N 1
ATOM 1575 C CA . GLU B 2 89 ? 36.797 -0.459 11.535 1.00 20.47 89 GLU B CA 1
ATOM 1576 C C . GLU B 2 89 ? 36.323 0.962 11.848 1.00 18.88 89 GLU B C 1
ATOM 1577 O O . GLU B 2 89 ? 35.115 1.219 11.921 1.00 17.20 89 GLU B O 1
ATOM 1583 N N . ASP B 2 90 ? 37.263 1.881 12.047 1.00 19.38 90 ASP B N 1
ATOM 1584 C CA . ASP B 2 90 ? 36.888 3.260 12.327 1.00 19.05 90 ASP B CA 1
ATOM 1585 C C . ASP B 2 90 ? 36.610 4.002 11.011 1.00 19.09 90 ASP B C 1
ATOM 1586 O O . ASP B 2 90 ? 36.107 5.120 11.026 1.00 18.32 90 ASP B O 1
ATOM 1591 N N . THR B 2 91 ? 36.929 3.372 9.879 1.00 19.35 91 THR B N 1
ATOM 1592 C CA . THR B 2 91 ? 36.692 3.975 8.567 1.00 18.23 91 THR B CA 1
ATOM 1593 C C . THR B 2 91 ? 35.200 4.223 8.392 1.00 17.71 91 THR B C 1
ATOM 1594 O O . THR B 2 91 ? 34.407 3.288 8.407 1.00 17.88 91 THR B O 1
ATOM 1598 N N . ALA B 2 92 ? 34.816 5.484 8.213 1.00 17.83 92 ALA B N 1
ATOM 1599 C CA . ALA B 2 92 ? 33.398 5.804 8.075 1.00 17.11 92 ALA B CA 1
ATOM 1600 C C . ALA B 2 92 ? 33.148 7.283 7.927 1.00 16.53 92 ALA B C 1
ATOM 1601 O O . ALA B 2 92 ? 34.038 8.101 8.141 1.00 16.36 92 ALA B O 1
ATOM 1603 N N . MET B 2 93 ? 31.922 7.614 7.548 1.00 16.02 93 MET B N 1
ATOM 1604 C CA . MET B 2 93 ? 31.496 8.998 7.441 1.00 15.61 93 MET B CA 1
ATOM 1605 C C . MET B 2 93 ? 31.060 9.322 8.872 1.00 15.67 93 MET B C 1
ATOM 1606 O O . MET B 2 93 ? 30.254 8.583 9.455 1.00 15.38 93 MET B O 1
ATOM 1611 N N . TYR B 2 94 ? 31.598 10.398 9.442 1.00 15.59 94 TYR B N 1
ATOM 1612 C CA . TYR B 2 94 ? 31.248 10.787 10.807 1.00 15.75 94 TYR B CA 1
ATOM 1613 C C . TYR B 2 94 ? 30.290 11.966 10.874 1.00 16.82 94 TYR B C 1
ATOM 1614 O O . TYR B 2 94 ? 30.558 13.035 10.323 1.00 16.90 94 TYR B O 1
ATOM 1623 N N . TYR B 2 95 ? 29.175 11.759 11.561 1.00 17.10 95 TYR B N 1
ATOM 1624 C CA . TYR B 2 95 ? 28.182 12.799 11.716 1.00 17.90 95 TYR B CA 1
ATOM 1625 C C . TYR B 2 95 ? 28.060 13.292 13.136 1.00 18.96 95 TYR B C 1
ATOM 1626 O O . TYR B 2 95 ? 28.136 12.544 14.105 1.00 20.10 95 TYR B O 1
ATOM 1635 N N . CYS B 2 96 ? 27.837 14.585 13.209 1.00 20.74 96 CYS B N 1
ATOM 1636 C CA . CYS B 2 96 ? 27.636 15.321 14.424 1.00 23.18 96 CYS B CA 1
ATOM 1637 C C . CYS B 2 96 ? 26.109 15.444 14.499 1.00 24.11 96 CYS B C 1
ATOM 1638 O O . CYS B 2 96 ? 25.460 15.681 13.478 1.00 25.01 96 CYS B O 1
ATOM 1641 N N . ALA B 2 97 ? 25.526 15.281 15.680 1.00 23.63 97 ALA B N 1
ATOM 1642 C CA . ALA B 2 97 ? 24.075 15.378 15.792 1.00 22.76 97 ALA B CA 1
ATOM 1643 C C . ALA B 2 97 ? 23.597 16.024 17.077 1.00 23.49 97 ALA B C 1
ATOM 1644 O O . ALA B 2 97 ? 24.253 15.932 18.115 1.00 22.92 97 ALA B O 1
ATOM 1646 N N . ARG B 2 98 ? 22.440 16.677 16.985 1.00 25.06 98 ARG B N 1
ATOM 1647 C CA . ARG B 2 98 ? 21.810 17.337 18.120 1.00 26.54 98 ARG B CA 1
ATOM 1648 C C . ARG B 2 98 ? 20.416 16.743 18.240 1.00 27.62 98 ARG B C 1
ATOM 1649 O O . ARG B 2 98 ? 19.825 16.319 17.239 1.00 28.00 98 ARG B O 1
ATOM 1657 N N . GLY B 2 99 ? 19.880 16.730 19.455 1.00 29.69 99 GLY B N 1
ATOM 1658 C CA . GLY B 2 99 ? 18.564 16.158 19.659 1.00 32.75 99 GLY B CA 1
ATOM 1659 C C . GLY B 2 99 ? 17.420 17.144 19.791 1.00 34.66 99 GLY B C 1
ATOM 1660 O O . GLY B 2 99 ? 17.596 18.362 19.661 1.00 34.75 99 GLY B O 1
ATOM 1661 N N . ARG B 2 100 ? 16.234 16.596 20.040 1.00 36.79 100 ARG B N 1
ATOM 1662 C CA . ARG B 2 100 ? 15.025 17.387 20.222 1.00 39.67 100 ARG B CA 1
ATOM 1663 C C . ARG B 2 100 ? 13.972 16.532 20.909 1.00 40.03 100 ARG B C 1
ATOM 1664 O O . ARG B 2 100 ? 13.634 15.442 20.452 1.00 39.77 100 ARG B O 1
ATOM 1672 N N . GLY B 2 101 ? 13.443 17.046 22.009 1.00 40.85 101 GLY B N 1
ATOM 1673 C CA . GLY B 2 101 ? 12.446 16.314 22.757 1.00 41.09 101 GLY B CA 1
ATOM 1674 C C . GLY B 2 101 ? 13.154 15.124 23.358 1.00 41.18 101 GLY B C 1
ATOM 1675 O O . GLY B 2 101 ? 14.113 15.284 24.104 1.00 40.74 101 GLY B O 1
ATOM 1676 N N . TYR B 2 102 ? 12.689 13.928 23.027 1.00 41.61 102 TYR B N 1
ATOM 1677 C CA . TYR B 2 102 ? 13.304 12.717 23.534 1.00 41.70 102 TYR B CA 1
ATOM 1678 C C . TYR B 2 102 ? 14.088 12.029 22.424 1.00 40.17 102 TYR B C 1
ATOM 1679 O O . TYR B 2 102 ? 14.738 11.004 22.647 1.00 38.88 102 TYR B O 1
ATOM 1688 N N . VAL B 2 103 ? 14.031 12.611 21.229 1.00 37.94 103 VAL B N 1
ATOM 1689 C CA . VAL B 2 103 ? 14.736 12.069 20.072 1.00 36.66 103 VAL B CA 1
ATOM 1690 C C . VAL B 2 103 ? 16.204 12.506 20.082 1.00 34.84 103 VAL B C 1
ATOM 1691 O O . VAL B 2 103 ? 16.509 13.697 20.090 1.00 34.14 103 VAL B O 1
ATOM 1695 N N . TRP B 2 104 ? 17.102 11.524 20.098 1.00 32.79 104 TRP B N 1
ATOM 1696 C CA . TRP B 2 104 ? 18.542 11.763 20.128 1.00 31.15 104 TRP B CA 1
ATOM 1697 C C . TRP B 2 104 ? 19.085 12.492 18.904 1.00 30.32 104 TRP B C 1
ATOM 1698 O O . TRP B 2 104 ? 19.806 13.488 19.027 1.00 28.69 104 TRP B O 1
ATOM 1709 N N . PHE B 2 105 ? 18.745 11.976 17.725 1.00 28.99 105 PHE B N 1
ATOM 1710 C CA . PHE B 2 105 ? 19.265 12.521 16.484 1.00 27.07 105 PHE B CA 1
ATOM 1711 C C . PHE B 2 105 ? 18.239 13.256 15.650 1.00 26.68 105 PHE B C 1
ATOM 1712 O O . PHE B 2 105 ? 17.790 12.766 14.616 1.00 27.08 105 PHE B O 1
ATOM 1720 N N . ALA B 2 106 ? 17.892 14.453 16.111 1.00 26.15 106 ALA B N 1
ATOM 1721 C CA . ALA B 2 106 ? 16.916 15.291 15.438 1.00 24.84 106 ALA B CA 1
ATOM 1722 C C . ALA B 2 106 ? 17.564 16.031 14.278 1.00 25.12 106 ALA B C 1
ATOM 1723 O O . ALA B 2 106 ? 16.967 16.162 13.208 1.00 24.72 106 ALA B O 1
ATOM 1725 N N . TYR B 2 107 ? 18.789 16.508 14.493 1.00 26.29 107 TYR B N 1
ATOM 1726 C CA . TYR B 2 107 ? 19.525 17.252 13.471 1.00 26.22 107 TYR B CA 1
ATOM 1727 C C . TYR B 2 107 ? 20.899 16.635 13.214 1.00 25.69 107 TYR B C 1
ATOM 1728 O O . TYR B 2 107 ? 21.598 16.252 14.150 1.00 26.78 107 TYR B O 1
ATOM 1737 N N . TRP B 2 108 ? 21.278 16.549 11.940 1.00 24.74 108 TRP B N 1
ATOM 1738 C CA . TRP B 2 108 ? 22.558 15.975 11.535 1.00 24.24 108 TRP B CA 1
ATOM 1739 C C . TRP B 2 108 ? 23.360 16.988 10.734 1.00 24.94 108 TRP B C 1
ATOM 1740 O O . TRP B 2 108 ? 22.789 17.894 10.138 1.00 27.51 108 TRP B O 1
ATOM 1751 N N . GLY B 2 109 ? 24.681 16.824 10.719 1.00 23.84 109 GLY B N 1
ATOM 1752 C CA . GLY B 2 109 ? 25.538 17.707 9.947 1.00 21.77 109 GLY B CA 1
ATOM 1753 C C . GLY B 2 109 ? 25.739 17.053 8.595 1.00 22.47 109 GLY B C 1
ATOM 1754 O O . GLY B 2 109 ? 25.036 16.095 8.274 1.00 21.61 109 GLY B O 1
ATOM 1755 N N . GLN B 2 110 ? 26.693 17.545 7.808 1.00 22.64 110 GLN B N 1
ATOM 1756 C CA . GLN B 2 110 ? 26.949 16.986 6.486 1.00 22.33 110 GLN B CA 1
ATOM 1757 C C . GLN B 2 110 ? 27.891 15.798 6.509 1.00 20.78 110 GLN B C 1
ATOM 1758 O O . GLN B 2 110 ? 27.930 15.014 5.553 1.00 19.07 110 GLN B O 1
ATOM 1764 N N . GLY B 2 111 ? 28.662 15.687 7.589 1.00 19.40 111 GLY B N 1
ATOM 1765 C CA . GLY B 2 111 ? 29.595 14.590 7.732 1.00 18.46 111 GLY B CA 1
ATOM 1766 C C . GLY B 2 111 ? 30.996 14.855 7.220 1.00 18.42 111 GLY B C 1
ATOM 1767 O O . GLY B 2 111 ? 31.222 15.745 6.403 1.00 20.06 111 GLY B O 1
ATOM 1768 N N . THR B 2 112 ? 31.947 14.087 7.735 1.00 16.59 112 THR B N 1
ATOM 1769 C CA . THR B 2 112 ? 33.328 14.186 7.311 1.00 16.92 112 THR B CA 1
ATOM 1770 C C . THR B 2 112 ? 33.839 12.755 7.345 1.00 16.31 112 THR B C 1
ATOM 1771 O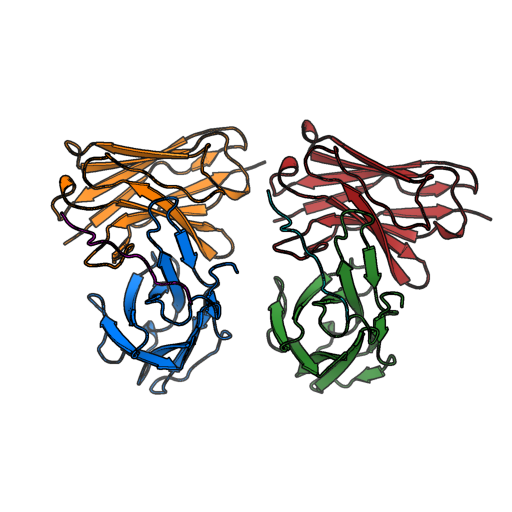 O . THR B 2 112 ? 33.608 12.028 8.304 1.00 17.19 112 THR B O 1
ATOM 1775 N N 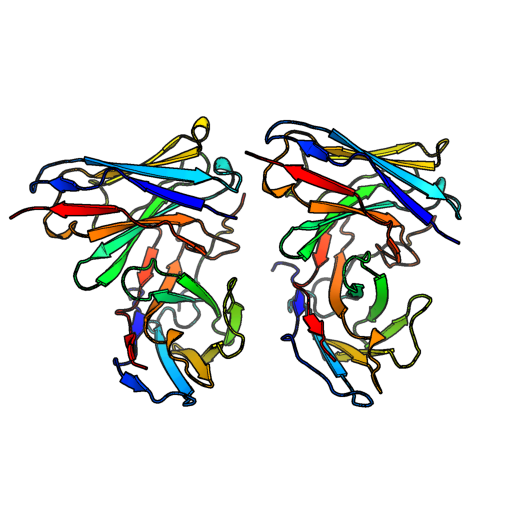. THR B 2 113 ? 34.525 12.343 6.289 1.00 17.33 113 THR B N 1
ATOM 1776 C CA . THR B 2 113 ? 35.025 10.981 6.199 1.00 15.34 113 THR B CA 1
ATOM 1777 C C . THR B 2 113 ? 36.394 10.766 6.796 1.00 14.11 113 THR B C 1
ATOM 1778 O O . THR B 2 113 ? 37.303 11.552 6.593 1.00 14.89 113 THR B O 1
ATOM 1782 N N . VAL B 2 114 ? 36.523 9.680 7.546 1.00 15.20 114 VAL B N 1
ATOM 1783 C CA . VAL B 2 114 ? 37.782 9.297 8.157 1.00 16.21 114 VAL B CA 1
ATOM 1784 C C . VAL B 2 114 ? 38.145 7.955 7.509 1.00 17.61 114 VAL B C 1
ATOM 1785 O O . VAL B 2 114 ? 37.386 6.989 7.590 1.00 16.69 114 VAL B O 1
ATOM 1789 N N . THR B 2 115 ? 39.294 7.893 6.854 1.00 19.89 115 THR B N 1
ATOM 1790 C CA . THR B 2 115 ? 39.680 6.661 6.183 1.00 23.17 115 THR B CA 1
ATOM 1791 C C . THR B 2 115 ? 40.910 6.030 6.808 1.00 24.99 115 THR B C 1
ATOM 1792 O O . THR B 2 115 ? 41.989 6.613 6.777 1.00 25.41 115 THR B O 1
ATOM 1796 N N . VAL B 2 116 ? 40.753 4.841 7.375 1.00 27.16 116 VAL B N 1
ATOM 1797 C CA . VAL B 2 116 ? 41.893 4.180 7.984 1.00 31.50 116 VAL B CA 1
ATOM 1798 C C . VAL B 2 116 ? 42.432 3.134 7.009 1.00 36.36 116 VAL B C 1
ATOM 1799 O O . VAL B 2 116 ? 41.769 2.148 6.693 1.00 37.71 116 VAL B O 1
ATOM 1803 N N . SER B 2 117 ? 43.648 3.381 6.541 1.00 41.02 117 SER B N 1
ATOM 1804 C CA . SER B 2 117 ? 44.328 2.539 5.562 1.00 45.85 117 SER B CA 1
ATOM 1805 C C . SER B 2 117 ? 44.875 1.221 6.080 1.00 49.70 117 SER B C 1
ATOM 1806 O O . SER B 2 117 ? 44.310 0.586 6.972 1.00 50.37 117 SER B O 1
ATOM 1809 N N . SER B 2 118 ? 45.995 0.832 5.472 1.00 54.47 118 SER B N 1
ATOM 1810 C CA . SER B 2 118 ? 46.726 -0.387 5.785 1.00 58.47 118 SER B CA 1
ATOM 1811 C C . SER B 2 118 ? 45.825 -1.600 5.962 1.00 61.19 118 SER B C 1
ATOM 1812 O O . SER B 2 118 ? 45.984 -2.300 6.986 1.00 63.32 118 SER B O 1
ATOM 1816 N N . MET C 1 1 ? 22.730 -37.619 23.126 1.00 79.18 0 MET C N 1
ATOM 1817 C CA . MET C 1 1 ? 23.062 -37.975 21.717 1.00 78.56 0 MET C CA 1
ATOM 1818 C C . MET C 1 1 ? 23.937 -36.904 21.078 1.00 78.26 0 MET C C 1
ATOM 1819 O O . MET C 1 1 ? 23.858 -35.729 21.440 1.00 78.34 0 MET C O 1
ATOM 1824 N N . GLN C 1 2 ? 24.762 -37.321 20.122 1.00 77.43 1 GLN C N 1
ATOM 1825 C CA . GLN C 1 2 ? 25.668 -36.412 19.432 1.00 76.02 1 GLN C CA 1
ATOM 1826 C C . GLN C 1 2 ? 24.939 -35.398 18.576 1.00 75.02 1 GLN C C 1
ATOM 1827 O O . GLN C 1 2 ? 23.857 -35.666 18.050 1.00 74.44 1 GLN C O 1
ATOM 1833 N N . LEU C 1 3 ? 25.548 -34.228 18.430 1.00 73.95 2 LEU C N 1
ATOM 1834 C CA . LEU C 1 3 ? 24.970 -33.199 17.591 1.00 72.40 2 LEU C CA 1
ATOM 1835 C C . LEU C 1 3 ? 25.361 -33.633 16.188 1.00 71.82 2 LEU C C 1
ATOM 1836 O O . LEU C 1 3 ? 26.545 -33.730 15.864 1.00 71.49 2 LEU C O 1
ATOM 1841 N N . VAL C 1 4 ? 24.362 -33.917 15.366 1.00 70.96 3 VAL C N 1
ATOM 1842 C CA . VAL C 1 4 ? 24.609 -34.345 14.002 1.00 70.18 3 VAL C CA 1
ATOM 1843 C C . VAL C 1 4 ? 23.641 -33.649 13.061 1.00 69.99 3 VAL C C 1
ATOM 1844 O O . VAL C 1 4 ? 22.507 -33.347 13.431 1.00 69.08 3 VAL C O 1
ATOM 1848 N N . LEU C 1 5 ? 24.103 -33.387 11.845 1.00 70.25 4 LEU C N 1
ATOM 1849 C CA . LEU C 1 5 ? 23.283 -32.733 10.840 1.00 70.02 4 LEU C CA 1
ATOM 1850 C C . LEU C 1 5 ? 23.092 -33.655 9.645 1.00 70.44 4 LEU C C 1
ATOM 1851 O O . LEU C 1 5 ? 24.045 -34.271 9.162 1.00 70.31 4 LEU C O 1
ATOM 1856 N N . THR C 1 6 ? 21.850 -33.751 9.183 1.00 70.80 5 THR C N 1
ATOM 1857 C CA . THR C 1 6 ? 21.507 -34.595 8.049 1.00 71.19 5 THR C CA 1
ATOM 1858 C C . THR C 1 6 ? 20.857 -33.713 6.986 1.00 71.83 5 THR C C 1
ATOM 1859 O O . THR C 1 6 ? 19.937 -32.954 7.285 1.00 71.69 5 THR C O 1
ATOM 1863 N N . GLN C 1 7 ? 21.335 -33.806 5.747 1.00 73.01 6 GLN C N 1
ATOM 1864 C CA . GLN C 1 7 ? 20.793 -32.982 4.670 1.00 74.32 6 GLN C CA 1
ATOM 1865 C C . GLN C 1 7 ? 20.057 -33.751 3.577 1.00 75.68 6 GLN C C 1
ATOM 1866 O O . GLN C 1 7 ? 20.230 -34.959 3.416 1.00 75.94 6 GLN C O 1
ATOM 1872 N N . SER C 1 8 ? 19.234 -33.025 2.826 1.00 77.31 7 SER C N 1
ATOM 1873 C CA . SER C 1 8 ? 18.452 -33.598 1.735 1.00 79.26 7 SER C CA 1
ATOM 1874 C C . SER C 1 8 ? 19.332 -34.110 0.592 1.00 81.47 7 SER C C 1
ATOM 1875 O O . SER C 1 8 ? 20.490 -33.716 0.459 1.00 82.57 7 SER C O 1
ATOM 1878 N N . SER C 1 9 ? 18.768 -34.993 -0.228 1.00 83.63 8 SER C N 1
ATOM 1879 C CA . SER C 1 9 ? 19.486 -35.589 -1.353 1.00 85.31 8 SER C CA 1
ATOM 1880 C C . SER C 1 9 ? 19.823 -34.578 -2.446 1.00 85.73 8 SER C C 1
ATOM 1881 O O . SER C 1 9 ? 19.100 -33.602 -2.651 1.00 85.79 8 SER C O 1
ATOM 1884 N N . SER C 1 10 ? 20.924 -34.825 -3.149 1.00 86.25 9 SER C N 1
ATOM 1885 C CA . SER C 1 10 ? 21.353 -33.947 -4.232 1.00 87.13 9 SER C CA 1
ATOM 1886 C C . SER C 1 10 ? 20.349 -34.043 -5.378 1.00 87.80 9 SER C C 1
ATOM 1887 O O . SER C 1 10 ? 20.071 -35.133 -5.879 1.00 88.32 9 SER C O 1
ATOM 1890 N N . ALA C 1 11 ? 19.808 -32.902 -5.791 1.00 88.26 10 ALA C N 1
ATOM 1891 C CA . ALA C 1 11 ? 18.831 -32.871 -6.874 1.00 88.50 10 ALA C CA 1
ATOM 1892 C C . ALA C 1 11 ? 19.142 -31.789 -7.902 1.00 88.44 10 ALA C C 1
ATOM 1893 O O . ALA C 1 11 ? 19.742 -30.766 -7.577 1.00 88.76 10 ALA C O 1
ATOM 1895 N N . SER C 1 12 ? 18.731 -32.027 -9.144 1.00 88.25 11 SER C N 1
ATOM 1896 C CA . SER C 1 12 ? 18.948 -31.075 -10.229 1.00 87.91 11 SER C CA 1
ATOM 1897 C C . SER C 1 12 ? 17.720 -30.177 -10.350 1.00 87.62 11 SER C C 1
ATOM 1898 O O . SER C 1 12 ? 16.606 -30.599 -10.041 1.00 87.66 11 SER C O 1
ATOM 1901 N N . PHE C 1 13 ? 17.921 -28.940 -10.792 1.00 87.27 12 PHE C N 1
ATOM 1902 C CA . PHE C 1 13 ? 16.814 -28.000 -10.930 1.00 86.63 12 PHE C CA 1
ATOM 1903 C C . PHE C 1 13 ? 16.822 -27.227 -12.238 1.00 86.44 12 PHE C C 1
ATOM 1904 O O . PHE C 1 13 ? 17.867 -27.051 -12.861 1.00 86.82 12 PHE C O 1
ATOM 1912 N N . SER C 1 14 ? 15.639 -26.764 -12.632 1.00 85.55 13 SER C N 1
ATOM 1913 C CA . SER C 1 14 ? 15.456 -25.993 -13.858 1.00 84.75 13 SER C CA 1
ATOM 1914 C C . SER C 1 14 ? 15.527 -24.507 -13.532 1.00 83.35 13 SER C C 1
ATOM 1915 O O . SER C 1 14 ? 15.066 -24.090 -12.464 1.00 82.42 13 SER C O 1
ATOM 1918 N N . LEU C 1 15 ? 16.099 -23.713 -14.441 1.00 82.18 14 LEU C N 1
ATOM 1919 C CA . LEU C 1 15 ? 16.208 -22.273 -14.207 1.00 81.60 14 LEU C CA 1
ATOM 1920 C C . LEU C 1 15 ? 14.812 -21.697 -13.975 1.00 81.59 14 LEU C C 1
ATOM 1921 O O . LEU C 1 15 ? 13.811 -22.217 -14.482 1.00 81.94 14 LEU C O 1
ATOM 1926 N N . GLY C 1 16 ? 14.744 -20.661 -13.148 1.00 81.62 15 GLY C N 1
ATOM 1927 C CA . GLY C 1 16 ? 13.468 -20.045 -12.845 1.00 81.90 15 GLY C CA 1
ATOM 1928 C C . GLY C 1 16 ? 12.727 -20.815 -11.777 1.00 82.51 15 GLY C C 1
ATOM 1929 O O . GLY C 1 16 ? 11.994 -20.227 -10.988 1.00 82.25 15 GLY C O 1
ATOM 1930 N N . ALA C 1 17 ? 12.924 -22.131 -11.747 1.00 83.29 16 ALA C N 1
ATOM 1931 C CA . ALA C 1 17 ? 12.263 -22.987 -10.769 1.00 84.44 16 ALA C CA 1
ATOM 1932 C C . ALA C 1 17 ? 12.609 -22.586 -9.337 1.00 85.00 16 ALA C C 1
ATOM 1933 O O . ALA C 1 17 ? 13.427 -21.695 -9.112 1.00 85.27 16 ALA C O 1
ATOM 1935 N N . SER C 1 18 ? 11.976 -23.249 -8.372 1.00 85.51 17 SER C N 1
ATOM 1936 C CA . SER C 1 18 ? 12.217 -22.977 -6.957 1.00 85.41 17 SER C CA 1
ATOM 1937 C C . SER C 1 18 ? 12.643 -24.245 -6.224 1.00 85.32 17 SER C C 1
ATOM 1938 O O . SER C 1 18 ? 12.143 -25.335 -6.504 1.00 85.66 17 SER C O 1
ATOM 1941 N N . ALA C 1 19 ? 13.569 -24.096 -5.281 1.00 84.58 18 ALA C N 1
ATOM 1942 C CA . ALA C 1 19 ? 14.074 -25.231 -4.518 1.00 83.40 18 ALA C CA 1
ATOM 1943 C C . ALA C 1 19 ? 13.880 -25.043 -3.020 1.00 82.39 18 ALA C C 1
ATOM 1944 O O . ALA C 1 19 ? 13.599 -23.940 -2.555 1.00 82.16 18 ALA C O 1
ATOM 1946 N N . LYS C 1 20 ? 14.033 -26.129 -2.269 1.00 81.31 19 LYS C N 1
ATOM 1947 C CA . LYS C 1 20 ? 13.887 -26.084 -0.820 1.00 81.19 19 LYS C CA 1
ATOM 1948 C C . LYS C 1 20 ? 14.663 -27.226 -0.166 1.00 81.24 19 LYS C C 1
ATOM 1949 O O . LYS C 1 20 ? 14.129 -28.319 0.037 1.00 81.47 19 LYS C O 1
ATOM 1955 N N . LEU C 1 21 ? 15.927 -26.960 0.161 1.00 80.76 20 LEU C N 1
ATOM 1956 C CA . LEU C 1 21 ? 16.804 -27.948 0.787 1.00 79.75 20 LEU C CA 1
ATOM 1957 C C . LEU C 1 21 ? 16.541 -28.026 2.288 1.00 78.46 20 LEU C C 1
ATOM 1958 O O . LEU C 1 21 ? 16.151 -27.039 2.907 1.00 77.17 20 LEU C O 1
ATOM 1963 N N . THR C 1 22 ? 16.771 -29.200 2.870 1.00 77.94 21 THR C N 1
ATOM 1964 C CA . THR C 1 22 ? 16.534 -29.409 4.296 1.00 77.83 21 THR C CA 1
ATOM 1965 C C . THR C 1 22 ? 17.762 -29.847 5.094 1.00 77.11 21 THR C C 1
ATOM 1966 O O . THR C 1 22 ? 18.607 -30.599 4.605 1.00 77.06 21 THR C O 1
ATOM 1970 N N . CYS C 1 23 ? 17.837 -29.368 6.333 1.00 75.87 22 CYS C N 1
ATOM 1971 C CA . CYS C 1 23 ? 18.924 -29.690 7.255 1.00 74.57 22 CYS C CA 1
ATOM 1972 C C . CYS C 1 23 ? 18.255 -30.081 8.568 1.00 73.93 22 CYS C C 1
ATOM 1973 O O . CYS C 1 23 ? 17.663 -29.242 9.244 1.00 73.61 22 CYS C O 1
ATOM 1976 N N . THR C 1 24 ? 18.344 -31.357 8.923 1.00 73.88 23 THR C N 1
ATOM 1977 C CA . THR C 1 24 ? 17.714 -31.844 10.143 1.00 74.04 23 THR C CA 1
ATOM 1978 C C . THR C 1 24 ? 18.668 -31.993 11.317 1.00 74.08 23 THR C C 1
ATOM 1979 O O . THR C 1 24 ? 19.657 -32.724 11.247 1.00 74.32 23 THR C O 1
ATOM 1983 N N . LEU C 1 25 ? 18.351 -31.288 12.398 1.00 73.93 24 LEU C N 1
ATOM 1984 C CA . LEU C 1 25 ? 19.141 -31.325 13.620 1.00 74.36 24 LEU C CA 1
ATOM 1985 C C . LEU C 1 25 ? 18.756 -32.548 14.436 1.00 74.88 24 LEU C C 1
ATOM 1986 O O . LEU C 1 25 ? 17.581 -32.911 14.499 1.00 75.31 24 LEU C O 1
ATOM 1991 N N . SER C 1 26 ? 19.742 -33.183 15.059 1.00 74.85 25 SER C N 1
ATOM 1992 C CA . SER C 1 26 ? 19.463 -34.341 15.888 1.00 74.86 25 SER C CA 1
ATOM 1993 C C . SER C 1 26 ? 18.385 -33.909 16.883 1.00 75.57 25 SER C C 1
ATOM 1994 O O . SER C 1 26 ? 18.369 -32.762 17.328 1.00 75.85 25 SER C O 1
ATOM 1997 N N . SER C 1 27 ? 17.477 -34.823 17.211 1.00 75.88 26 SER C N 1
ATOM 1998 C CA . SER C 1 27 ? 16.376 -34.540 18.132 1.00 74.80 26 SER C CA 1
ATOM 1999 C C . SER C 1 27 ? 16.758 -33.744 19.382 1.00 73.71 26 SER C C 1
ATOM 2000 O O . SER C 1 27 ? 16.095 -32.768 19.729 1.00 73.09 26 SER C O 1
ATOM 2003 N N . GLN C 1 28 ? 17.826 -34.164 20.049 1.00 72.69 27 GLN C N 1
ATOM 2004 C CA . GLN C 1 28 ? 18.294 -33.516 21.273 1.00 72.18 27 GLN C CA 1
ATOM 2005 C C . GLN C 1 28 ? 18.724 -32.050 21.130 1.00 72.05 27 GLN C C 1
ATOM 2006 O O . GLN C 1 28 ? 18.915 -31.358 22.131 1.00 71.88 27 GLN C O 1
ATOM 2012 N N . HIS C 1 29 ? 18.874 -31.570 19.899 1.00 71.92 28 HIS C N 1
ATOM 2013 C CA . HIS C 1 29 ? 19.305 -30.189 19.687 1.00 70.97 28 HIS C CA 1
ATOM 2014 C C . HIS C 1 29 ? 18.402 -29.449 18.708 1.00 70.63 28 HIS C C 1
ATOM 2015 O O . HIS C 1 29 ? 18.829 -28.497 18.053 1.00 71.21 28 HIS C O 1
ATOM 2022 N N . SER C 1 30 ? 17.150 -29.881 18.624 1.00 69.57 29 SER C N 1
ATOM 2023 C CA . SER C 1 30 ? 16.183 -29.280 17.715 1.00 68.61 29 SER C CA 1
ATOM 2024 C C . SER C 1 30 ? 15.934 -27.785 17.930 1.00 67.58 29 SER C C 1
ATOM 2025 O O . SER C 1 30 ? 15.231 -27.156 17.142 1.00 67.56 29 SER C O 1
ATOM 2028 N N . THR C 1 31 ? 16.506 -27.215 18.985 1.00 66.03 30 THR C N 1
ATOM 2029 C CA . THR C 1 31 ? 16.313 -25.795 19.272 1.00 64.45 30 THR C CA 1
ATOM 2030 C C . THR C 1 31 ? 17.486 -24.920 18.831 1.00 63.62 30 THR C C 1
ATOM 2031 O O . THR C 1 31 ? 17.413 -23.693 18.896 1.00 63.04 30 THR C O 1
ATOM 2035 N N . TYR C 1 32 ? 18.556 -25.563 18.373 1.00 62.59 31 TYR C N 1
ATOM 2036 C CA . TYR C 1 32 ? 19.767 -24.876 17.930 1.00 60.38 31 TYR C CA 1
ATOM 2037 C C . TYR C 1 32 ? 19.631 -23.985 16.699 1.00 59.32 31 TYR C C 1
ATOM 2038 O O . TYR C 1 32 ? 18.734 -24.156 15.876 1.00 58.23 31 TYR C O 1
ATOM 2047 N N . THR C 1 33 ? 20.547 -23.028 16.595 1.00 58.88 32 THR C N 1
ATOM 2048 C CA . THR C 1 33 ? 20.600 -22.096 15.476 1.00 58.55 32 THR C CA 1
ATOM 2049 C C . THR C 1 33 ? 21.694 -22.609 14.540 1.00 58.52 32 THR C C 1
ATOM 2050 O O . THR C 1 33 ? 22.769 -22.996 15.003 1.00 59.25 32 THR C O 1
ATOM 2054 N N . ILE C 1 34 ? 21.432 -22.623 13.236 1.00 57.50 33 ILE C N 1
ATOM 2055 C CA . ILE C 1 34 ? 22.431 -23.105 12.282 1.00 56.06 33 ILE C CA 1
ATOM 2056 C C . ILE C 1 34 ? 22.813 -22.071 11.235 1.00 54.85 33 ILE C C 1
ATOM 2057 O O . ILE C 1 34 ? 22.175 -21.030 11.107 1.00 55.18 33 ILE C O 1
ATOM 2062 N N . GLU C 1 35 ? 23.860 -22.383 10.481 1.00 53.65 34 GLU C N 1
ATOM 2063 C CA . GLU C 1 35 ? 24.331 -21.512 9.415 1.00 52.81 34 GLU C CA 1
ATOM 2064 C C . GLU C 1 35 ? 24.280 -22.281 8.100 1.00 51.73 34 GLU C C 1
ATOM 2065 O O . GLU C 1 35 ? 24.416 -23.507 8.082 1.00 50.52 34 GLU C O 1
ATOM 2071 N N . TRP C 1 36 ? 24.068 -21.559 7.004 1.00 50.78 35 TRP C N 1
ATOM 2072 C CA . TRP C 1 36 ? 24.022 -22.164 5.679 1.00 50.33 35 TRP C CA 1
ATOM 2073 C C . TRP C 1 36 ? 25.217 -21.674 4.870 1.00 48.51 35 TRP C C 1
ATOM 2074 O O . TRP C 1 36 ? 25.546 -20.490 4.905 1.00 47.11 35 TRP C O 1
ATOM 2085 N N . TYR C 1 37 ? 25.860 -22.586 4.143 1.00 46.97 36 TYR C N 1
ATOM 2086 C CA . TYR C 1 37 ? 27.016 -22.231 3.327 1.00 45.66 36 TYR C CA 1
ATOM 2087 C C . TYR C 1 37 ? 26.879 -22.664 1.870 1.00 45.88 36 TYR C C 1
ATOM 2088 O O . TYR C 1 37 ? 26.341 -23.730 1.566 1.00 45.53 36 TYR C O 1
ATOM 2097 N N . GLN C 1 38 ? 27.389 -21.821 0.979 1.00 45.92 37 GLN C N 1
ATOM 2098 C CA . GLN C 1 38 ? 27.353 -22.067 -0.456 1.00 45.36 37 GLN C CA 1
ATOM 2099 C C . GLN C 1 38 ? 28.766 -22.161 -1.039 1.00 45.49 37 GLN C C 1
ATOM 2100 O O . GLN C 1 38 ? 29.568 -21.242 -0.878 1.00 44.94 37 GLN C O 1
ATOM 2106 N N . GLN C 1 39 ? 29.069 -23.269 -1.712 1.00 45.59 38 GLN C N 1
ATOM 2107 C CA . GLN C 1 39 ? 30.376 -23.431 -2.338 1.00 45.65 38 GLN C CA 1
ATOM 2108 C C . GLN C 1 39 ? 30.265 -23.738 -3.831 1.00 47.59 38 GLN C C 1
ATOM 2109 O O . GLN C 1 39 ? 29.738 -24.776 -4.230 1.00 48.59 38 GLN C O 1
ATOM 2115 N N . GLN C 1 40 ? 30.761 -22.821 -4.653 1.00 48.79 39 GLN C N 1
ATOM 2116 C CA . GLN C 1 40 ? 30.744 -23.001 -6.099 1.00 49.92 39 GLN C CA 1
ATOM 2117 C C . GLN C 1 40 ? 32.075 -23.639 -6.498 1.00 50.32 39 GLN C C 1
ATOM 2118 O O . GLN C 1 40 ? 33.050 -23.567 -5.748 1.00 51.12 39 GLN C O 1
ATOM 2124 N N . PRO C 1 41 ? 32.134 -24.275 -7.678 1.00 50.35 40 PRO C N 1
ATOM 2125 C CA . PRO C 1 41 ? 33.369 -24.919 -8.138 1.00 49.74 40 PRO C CA 1
ATOM 2126 C C . PRO C 1 41 ? 34.628 -24.067 -7.962 1.00 48.24 40 PRO C C 1
ATOM 2127 O O . PRO C 1 41 ? 34.644 -22.880 -8.288 1.00 47.25 40 PRO C O 1
ATOM 2131 N N . LEU C 1 42 ? 35.674 -24.695 -7.433 1.00 46.95 41 LEU C N 1
ATOM 2132 C CA . LEU C 1 42 ? 36.962 -24.053 -7.212 1.00 46.80 41 LEU C CA 1
ATOM 2133 C C . LEU C 1 42 ? 36.911 -22.785 -6.370 1.00 46.59 41 LEU C C 1
ATOM 2134 O O . LEU C 1 42 ? 37.842 -21.987 -6.400 1.00 47.25 41 LEU C O 1
ATOM 2139 N N . LYS C 1 43 ? 35.831 -22.601 -5.617 1.00 45.30 42 LYS C N 1
ATOM 2140 C CA . LYS C 1 43 ? 35.693 -21.425 -4.761 1.00 43.44 42 LYS C CA 1
ATOM 2141 C C . LYS C 1 43 ? 35.547 -21.815 -3.295 1.00 41.73 42 LYS C C 1
ATOM 2142 O O . LYS C 1 43 ? 35.193 -22.943 -2.974 1.00 41.45 42 LYS C O 1
ATOM 2148 N N . PRO C 1 44 ? 35.837 -20.880 -2.384 1.00 40.47 43 PRO C N 1
ATOM 2149 C CA . PRO C 1 44 ? 35.732 -21.119 -0.941 1.00 39.07 43 PRO C CA 1
ATOM 2150 C C . PRO C 1 44 ? 34.276 -21.133 -0.485 1.00 38.82 43 PRO C C 1
ATOM 2151 O O . PRO C 1 44 ? 33.416 -20.517 -1.107 1.00 38.88 43 PRO C O 1
ATOM 2155 N N . PRO C 1 45 ? 33.979 -21.850 0.605 1.00 38.50 44 PRO C N 1
ATOM 2156 C CA . PRO C 1 45 ? 32.603 -21.891 1.100 1.00 38.48 44 PRO C CA 1
ATOM 2157 C C . PRO C 1 45 ? 32.166 -20.464 1.449 1.00 39.52 44 PRO C C 1
ATOM 2158 O O . PRO C 1 45 ? 32.966 -19.671 1.948 1.00 38.85 44 PRO C O 1
ATOM 2162 N N . LYS C 1 46 ? 30.906 -20.135 1.176 1.00 41.28 45 LYS C N 1
ATOM 2163 C CA . LYS C 1 46 ? 30.400 -18.798 1.465 1.00 42.68 45 LYS C CA 1
ATOM 2164 C C . LYS C 1 46 ? 29.260 -18.805 2.478 1.00 43.47 45 LYS C C 1
ATOM 2165 O O . LYS C 1 46 ? 28.374 -19.659 2.432 1.00 43.36 45 LYS C O 1
ATOM 2171 N N . TYR C 1 47 ? 29.299 -17.841 3.390 1.00 44.36 46 TYR C N 1
ATOM 2172 C CA . TYR C 1 47 ? 28.281 -17.706 4.423 1.00 45.20 46 TYR C CA 1
ATOM 2173 C C . TYR C 1 47 ? 26.995 -17.171 3.811 1.00 46.35 46 TYR C C 1
ATOM 2174 O O . TYR C 1 47 ? 26.949 -16.043 3.323 1.00 46.11 46 TYR C O 1
ATOM 2183 N N . VAL C 1 48 ? 25.951 -17.993 3.844 1.00 48.40 47 VAL C N 1
ATOM 2184 C CA . VAL C 1 48 ? 24.654 -17.624 3.290 1.00 49.56 47 VAL C CA 1
ATOM 2185 C C . VAL C 1 48 ? 23.744 -16.985 4.331 1.00 50.33 47 VAL C C 1
ATOM 2186 O O . VAL C 1 48 ? 23.178 -15.924 4.087 1.00 50.13 47 VAL C O 1
ATOM 2190 N N . MET C 1 49 ? 23.601 -17.625 5.488 1.00 52.17 48 MET C N 1
ATOM 2191 C CA . MET C 1 49 ? 22.742 -17.080 6.534 1.00 54.96 48 MET C CA 1
ATOM 2192 C C . MET C 1 49 ? 22.761 -17.843 7.854 1.00 55.87 48 MET C C 1
ATOM 2193 O O . MET C 1 49 ? 23.276 -18.956 7.948 1.00 55.59 48 MET C O 1
ATOM 2198 N N . GLU C 1 50 ? 22.175 -17.216 8.869 1.00 57.66 49 GLU C N 1
ATOM 2199 C CA . GLU C 1 50 ? 22.052 -17.793 10.200 1.00 59.55 49 GLU C CA 1
ATOM 2200 C C . GLU C 1 50 ? 20.560 -18.021 10.431 1.00 61.28 49 GLU C C 1
ATOM 2201 O O . GLU C 1 50 ? 19.780 -17.070 10.495 1.00 61.83 49 GLU C O 1
ATOM 2207 N N . LEU C 1 51 ? 20.171 -19.285 10.559 1.00 62.92 50 LEU C N 1
ATOM 2208 C CA . LEU C 1 51 ? 18.772 -19.646 10.750 1.00 63.41 50 LEU C CA 1
ATOM 2209 C C . LEU C 1 51 ? 18.476 -20.119 12.172 1.00 64.37 50 LEU C C 1
ATOM 2210 O O . LEU C 1 51 ? 19.072 -21.084 12.650 1.00 64.15 50 LEU C O 1
ATOM 2215 N N . LYS C 1 52 ? 17.551 -19.434 12.842 1.00 65.87 51 LYS C N 1
ATOM 2216 C CA . LYS C 1 52 ? 17.165 -19.781 14.211 1.00 67.13 51 LYS C CA 1
ATOM 2217 C C . LYS C 1 52 ? 15.988 -20.757 14.218 1.00 68.15 51 LYS C C 1
ATOM 2218 O O . LYS C 1 52 ? 15.326 -20.950 13.197 1.00 68.81 51 LYS C O 1
ATOM 2224 N N . LYS C 1 53 ? 15.728 -21.369 15.370 1.00 68.57 52 LYS C N 1
ATOM 2225 C CA . LYS C 1 53 ? 14.637 -22.334 15.490 1.00 69.15 52 LYS C CA 1
ATOM 2226 C C . LYS C 1 53 ? 13.268 -21.721 15.199 1.00 69.42 52 LYS C C 1
ATOM 2227 O O . LYS C 1 53 ? 12.344 -22.419 14.781 1.00 69.13 52 LYS C O 1
ATOM 2233 N N . ASP C 1 54 ? 13.139 -20.417 15.424 1.00 69.83 53 ASP C N 1
ATOM 2234 C CA . ASP C 1 54 ? 11.874 -19.737 15.182 1.00 70.37 53 ASP C CA 1
ATOM 2235 C C . ASP C 1 54 ? 11.696 -19.413 13.704 1.00 70.45 53 ASP C C 1
ATOM 2236 O O . ASP C 1 54 ? 10.634 -18.957 13.285 1.00 70.48 53 ASP C O 1
ATOM 2241 N N . GLY C 1 55 ? 12.742 -19.644 12.916 1.00 70.71 54 GLY C N 1
ATOM 2242 C CA . GLY C 1 55 ? 12.658 -19.376 11.491 1.00 71.14 54 GLY C CA 1
ATOM 2243 C C . GLY C 1 55 ? 13.197 -18.028 11.041 1.00 71.57 54 GLY C C 1
ATOM 2244 O O . GLY C 1 55 ? 13.316 -17.782 9.840 1.00 71.14 54 GLY C O 1
ATOM 2245 N N . SER C 1 56 ? 13.511 -17.148 11.988 1.00 72.51 55 SER C N 1
ATOM 2246 C CA . SER C 1 56 ? 14.046 -15.832 11.640 1.00 73.74 55 SER C CA 1
ATOM 2247 C C . SER C 1 56 ? 15.492 -15.990 11.168 1.00 74.69 55 SER C C 1
ATOM 2248 O O . SER C 1 56 ? 16.183 -16.928 11.569 1.00 74.51 55 SER C O 1
ATOM 2251 N N . HIS C 1 57 ? 15.955 -15.074 10.322 1.00 75.56 56 HIS C N 1
ATOM 2252 C CA . HIS C 1 57 ? 17.312 -15.181 9.804 1.00 76.00 56 HIS C CA 1
ATOM 2253 C C . HIS C 1 57 ? 17.962 -13.893 9.317 1.00 75.34 56 HIS C C 1
ATOM 2254 O O . HIS C 1 57 ? 17.296 -12.978 8.832 1.00 74.64 56 HIS C O 1
ATOM 2261 N N . SER C 1 58 ? 19.284 -13.855 9.446 1.00 75.38 57 SER C N 1
ATOM 2262 C CA . SER C 1 58 ? 20.093 -12.728 9.008 1.00 75.75 57 SER C CA 1
ATOM 2263 C C . SER C 1 58 ? 21.005 -13.287 7.919 1.00 75.73 57 SER C C 1
ATOM 2264 O O . SER C 1 58 ? 21.744 -14.244 8.155 1.00 75.78 57 SER C O 1
ATOM 2267 N N . THR C 1 59 ? 20.937 -12.711 6.723 1.00 75.91 58 THR C N 1
ATOM 2268 C CA . THR C 1 59 ? 21.759 -13.189 5.616 1.00 76.17 58 THR C CA 1
ATOM 2269 C C . THR C 1 59 ? 23.083 -12.452 5.533 1.00 76.59 58 THR C C 1
ATOM 2270 O O . THR C 1 59 ? 23.272 -11.413 6.167 1.00 76.35 58 THR C O 1
ATOM 2274 N N . GLY C 1 60 ? 23.996 -13.001 4.738 1.00 77.00 59 GLY C N 1
ATOM 2275 C CA . GLY C 1 60 ? 25.299 -12.392 4.577 1.00 77.54 59 GLY C CA 1
ATOM 2276 C C . GLY C 1 60 ? 25.375 -11.453 3.390 1.00 77.95 59 GLY C C 1
ATOM 2277 O O . GLY C 1 60 ? 24.411 -11.292 2.638 1.00 78.01 59 GLY C O 1
ATOM 2278 N N . ASP C 1 61 ? 26.538 -10.835 3.226 1.00 77.85 60 ASP C N 1
ATOM 2279 C CA . ASP C 1 61 ? 26.779 -9.900 2.140 1.00 77.88 60 ASP C CA 1
ATOM 2280 C C . ASP C 1 61 ? 26.717 -10.615 0.793 1.00 78.39 60 ASP C C 1
ATOM 2281 O O . ASP C 1 61 ? 27.044 -11.798 0.697 1.00 79.07 60 ASP C O 1
ATOM 2286 N N . GLY C 1 62 ? 26.285 -9.895 -0.239 1.00 78.48 61 GLY C N 1
ATOM 2287 C CA . GLY C 1 62 ? 26.204 -10.464 -1.573 1.00 77.94 61 GLY C CA 1
ATOM 2288 C C . GLY C 1 62 ? 25.193 -11.576 -1.775 1.00 77.77 61 GLY C C 1
ATOM 2289 O O . GLY C 1 62 ? 25.233 -12.271 -2.789 1.00 76.95 61 GLY C O 1
ATOM 2290 N N . ILE C 1 63 ? 24.287 -11.751 -0.821 1.00 78.26 62 ILE C N 1
ATOM 2291 C CA . ILE C 1 63 ? 23.274 -12.796 -0.930 1.00 79.23 62 ILE C CA 1
ATOM 2292 C C . ILE C 1 63 ? 21.982 -12.242 -1.530 1.00 80.35 62 ILE C C 1
ATOM 2293 O O . ILE C 1 63 ? 21.437 -11.252 -1.041 1.00 80.08 62 ILE C O 1
ATOM 2298 N N . PRO C 1 64 ? 21.485 -12.864 -2.612 1.00 81.38 63 PRO C N 1
ATOM 2299 C CA . PRO C 1 64 ? 20.246 -12.398 -3.242 1.00 82.76 63 PRO C CA 1
ATOM 2300 C C . PRO C 1 64 ? 19.076 -12.578 -2.278 1.00 84.05 63 PRO C C 1
ATOM 2301 O O . PRO C 1 64 ? 19.113 -13.437 -1.397 1.00 84.54 63 PRO C O 1
ATOM 2305 N N . ASP C 1 65 ? 18.037 -11.771 -2.453 1.00 85.13 64 ASP C N 1
ATOM 2306 C CA . ASP C 1 65 ? 16.869 -11.830 -1.584 1.00 85.97 64 ASP C CA 1
ATOM 2307 C C . ASP C 1 65 ? 15.967 -13.009 -1.921 1.00 85.66 64 ASP C C 1
ATOM 2308 O O . ASP C 1 65 ? 15.060 -13.345 -1.160 1.00 85.01 64 ASP C O 1
ATOM 2313 N N . ARG C 1 66 ? 16.215 -13.629 -3.070 1.00 85.48 65 ARG C N 1
ATOM 2314 C CA . ARG C 1 66 ? 15.438 -14.789 -3.480 1.00 85.56 65 ARG C CA 1
ATOM 2315 C C . ARG C 1 66 ? 15.930 -16.006 -2.704 1.00 85.50 65 ARG C C 1
ATOM 2316 O O . ARG C 1 66 ? 15.588 -17.149 -3.004 1.00 85.15 65 ARG C O 1
ATOM 2324 N N . PHE C 1 67 ? 16.757 -15.725 -1.703 1.00 85.49 66 PHE C N 1
ATOM 2325 C CA . PHE C 1 67 ? 17.309 -16.725 -0.796 1.00 84.78 66 PHE C CA 1
ATOM 2326 C C . PHE C 1 67 ? 16.629 -16.446 0.548 1.00 84.14 66 PHE C C 1
ATOM 2327 O O . PHE C 1 67 ? 16.532 -15.293 0.953 1.00 83.98 66 PHE C O 1
ATOM 2335 N N . SER C 1 68 ? 16.156 -17.490 1.224 1.00 83.30 67 SER C N 1
ATOM 2336 C CA . SER C 1 68 ? 15.505 -17.328 2.522 1.00 82.40 67 SER C CA 1
ATOM 2337 C C . SER C 1 68 ? 15.503 -18.610 3.347 1.00 81.90 67 SER C C 1
ATOM 2338 O O . SER C 1 68 ? 15.698 -19.708 2.817 1.00 81.13 67 SER C O 1
ATOM 2341 N N . GLY C 1 69 ? 15.257 -18.456 4.643 1.00 81.74 68 GLY C N 1
ATOM 2342 C CA . GLY C 1 69 ? 15.221 -19.601 5.529 1.00 82.30 68 GLY C CA 1
ATOM 2343 C C . GLY C 1 69 ? 13.952 -19.690 6.358 1.00 82.67 68 GLY C C 1
ATOM 2344 O O . GLY C 1 69 ? 13.210 -18.716 6.505 1.00 82.45 68 GLY C O 1
ATOM 2345 N N . SER C 1 70 ? 13.708 -20.876 6.901 1.00 82.90 69 SER C N 1
ATOM 2346 C CA . SER C 1 70 ? 12.538 -21.136 7.724 1.00 83.12 69 SER C CA 1
ATOM 2347 C C . SER C 1 70 ? 12.780 -22.425 8.497 1.00 83.00 69 SER C C 1
ATOM 2348 O O . SER C 1 70 ? 13.629 -23.231 8.117 1.00 83.04 69 SER C O 1
ATOM 2351 N N . SER C 1 71 ? 12.037 -22.620 9.581 1.00 82.85 70 SER C N 1
ATOM 2352 C CA . SER C 1 71 ? 12.205 -23.814 10.397 1.00 82.96 70 SER C CA 1
ATOM 2353 C C . SER C 1 71 ? 10.889 -24.484 10.777 1.00 82.66 70 SER C C 1
ATOM 2354 O O . SER C 1 71 ? 9.822 -23.868 10.737 1.00 82.77 70 SER C O 1
ATOM 2357 N N . SER C 1 72 ? 10.985 -25.756 11.148 1.00 81.86 71 SER C N 1
ATOM 2358 C CA . SER C 1 72 ? 9.829 -26.546 11.542 1.00 81.51 71 SER C CA 1
ATOM 2359 C C . SER C 1 72 ? 10.318 -27.726 12.374 1.00 81.51 71 SER C C 1
ATOM 2360 O O . SER C 1 72 ? 10.622 -28.794 11.843 1.00 81.12 71 SER C O 1
ATOM 2363 N N . GLY C 1 73 ? 10.403 -27.518 13.683 1.00 81.98 72 GLY C N 1
ATOM 2364 C CA . GLY C 1 73 ? 10.863 -28.572 14.566 1.00 82.92 72 GLY C CA 1
ATOM 2365 C C . GLY C 1 73 ? 12.372 -28.691 14.522 1.00 83.51 72 GLY C C 1
ATOM 2366 O O . GLY C 1 73 ? 13.086 -27.742 14.847 1.00 83.26 72 GLY C O 1
ATOM 2367 N N . ALA C 1 74 ? 12.863 -29.858 14.121 1.00 84.30 73 ALA C N 1
ATOM 2368 C CA . ALA C 1 74 ? 14.300 -30.083 14.035 1.00 84.61 73 ALA C CA 1
ATOM 2369 C C . ALA C 1 74 ? 14.790 -29.736 12.637 1.00 84.26 73 ALA C C 1
ATOM 2370 O O . ALA C 1 74 ? 15.988 -29.773 12.359 1.00 84.46 73 ALA C O 1
ATOM 2372 N N . ASP C 1 75 ? 13.854 -29.391 11.761 1.00 83.80 74 ASP C N 1
ATOM 2373 C CA . ASP C 1 75 ? 14.196 -29.052 10.390 1.00 83.44 74 ASP C CA 1
ATOM 2374 C C . ASP C 1 75 ? 14.530 -27.576 10.197 1.00 82.80 74 ASP C C 1
ATOM 2375 O O . ASP C 1 75 ? 13.977 -26.699 10.861 1.00 82.11 74 ASP C O 1
ATOM 2380 N N . ARG C 1 76 ? 15.453 -27.328 9.274 1.00 82.33 75 ARG C N 1
ATOM 2381 C CA . ARG C 1 76 ? 15.898 -25.987 8.919 1.00 81.61 75 ARG C CA 1
ATOM 2382 C C . ARG C 1 76 ? 15.882 -25.967 7.396 1.00 81.81 75 ARG C C 1
ATOM 2383 O O . ARG C 1 76 ? 16.574 -26.759 6.758 1.00 82.07 75 ARG C O 1
ATOM 2391 N N . TYR C 1 77 ? 15.095 -25.071 6.809 1.00 82.06 76 TYR C N 1
ATOM 2392 C CA . TYR C 1 77 ? 14.996 -25.021 5.357 1.00 82.13 76 TYR C CA 1
ATOM 2393 C C . TYR C 1 77 ? 15.613 -23.802 4.693 1.00 81.43 76 TYR C C 1
ATOM 2394 O O . TYR C 1 77 ? 15.534 -22.683 5.199 1.00 80.59 76 TYR C O 1
ATOM 2403 N N . LEU C 1 78 ? 16.226 -24.044 3.540 1.00 80.86 77 LEU C N 1
ATOM 2404 C CA . LEU C 1 78 ? 16.834 -22.990 2.747 1.00 80.69 77 LEU C CA 1
ATOM 2405 C C . LEU C 1 78 ? 16.050 -22.987 1.443 1.00 80.76 77 LEU C C 1
ATOM 2406 O O . LEU C 1 78 ? 16.148 -23.923 0.650 1.00 80.16 77 LEU C O 1
ATOM 2411 N N . SER C 1 79 ? 15.262 -21.939 1.232 1.00 81.23 78 SER C N 1
ATOM 2412 C CA . SER C 1 79 ? 14.447 -21.835 0.031 1.00 81.84 78 SER C CA 1
ATOM 2413 C C . SER C 1 79 ? 15.012 -20.866 -0.991 1.00 82.39 78 SER C C 1
ATOM 2414 O O . SER C 1 79 ? 15.351 -19.730 -0.667 1.00 82.07 78 SER C O 1
ATOM 2417 N N . ILE C 1 80 ? 15.105 -21.329 -2.233 1.00 83.69 79 ILE C N 1
ATOM 2418 C CA . ILE C 1 80 ? 15.611 -20.507 -3.325 1.00 85.41 79 ILE C CA 1
ATOM 2419 C C . ILE C 1 80 ? 14.509 -20.345 -4.372 1.00 86.02 79 ILE C C 1
ATOM 2420 O O . ILE C 1 80 ? 13.957 -21.333 -4.854 1.00 86.34 79 ILE C O 1
ATOM 2425 N N . SER C 1 81 ? 14.186 -19.100 -4.713 1.00 86.32 80 SER C N 1
ATOM 2426 C CA . SER C 1 81 ? 13.162 -18.825 -5.716 1.00 86.11 80 SER C CA 1
ATOM 2427 C C . SER C 1 81 ? 13.835 -18.311 -6.980 1.00 85.79 80 SER C C 1
ATOM 2428 O O . SER C 1 81 ? 14.807 -17.552 -6.919 1.00 85.63 80 SER C O 1
ATOM 2431 N N . ASN C 1 82 ? 13.320 -18.741 -8.125 1.00 85.38 81 ASN C N 1
ATOM 2432 C CA . ASN C 1 82 ? 13.862 -18.329 -9.410 1.00 85.00 81 ASN C CA 1
ATOM 2433 C C . ASN C 1 82 ? 15.335 -18.706 -9.520 1.00 84.57 81 ASN C C 1
ATOM 2434 O O . ASN C 1 82 ? 16.187 -17.850 -9.742 1.00 84.02 81 ASN C O 1
ATOM 2439 N N . ILE C 1 83 ? 15.625 -19.992 -9.358 1.00 84.44 82 ILE C N 1
ATOM 2440 C CA . ILE C 1 83 ? 16.991 -20.500 -9.442 1.00 84.46 82 ILE C CA 1
ATOM 2441 C C . ILE C 1 83 ? 17.753 -19.886 -10.622 1.00 84.87 82 ILE C C 1
ATOM 2442 O O . ILE C 1 83 ? 17.166 -19.591 -11.661 1.00 85.64 82 ILE C O 1
ATOM 2447 N N . GLN C 1 84 ? 19.060 -19.694 -10.450 1.00 85.06 83 GLN C N 1
ATOM 2448 C CA . GLN C 1 84 ? 19.905 -19.107 -11.490 1.00 85.03 83 GLN C CA 1
ATOM 2449 C C . GLN C 1 84 ? 21.123 -19.968 -11.814 1.00 84.37 83 GLN C C 1
ATOM 2450 O O . GLN C 1 84 ? 21.483 -20.872 -11.059 1.00 84.74 83 GLN C O 1
ATOM 2456 N N . PRO C 1 85 ? 21.780 -19.681 -12.949 1.00 83.54 84 PRO C N 1
ATOM 2457 C CA . PRO C 1 85 ? 22.966 -20.429 -13.369 1.00 82.40 84 PRO C CA 1
ATOM 2458 C C . PRO C 1 85 ? 24.066 -20.397 -12.305 1.00 81.52 84 PRO C C 1
ATOM 2459 O O . PRO C 1 85 ? 24.850 -21.347 -12.196 1.00 80.89 84 PRO C O 1
ATOM 2463 N N . GLU C 1 86 ? 24.113 -19.309 -11.531 1.00 81.00 85 GLU C N 1
ATOM 2464 C CA . GLU C 1 86 ? 25.123 -19.130 -10.489 1.00 80.40 85 GLU C CA 1
ATOM 2465 C C . GLU C 1 86 ? 24.726 -19.800 -9.185 1.00 79.48 85 GLU C C 1
ATOM 2466 O O . GLU C 1 86 ? 25.537 -19.927 -8.272 1.00 79.78 85 GLU C O 1
ATOM 2472 N N . ASP C 1 87 ? 23.486 -20.261 -9.101 1.00 78.17 86 ASP C N 1
ATOM 2473 C CA . ASP C 1 87 ? 23.029 -20.907 -7.880 1.00 76.98 86 ASP C CA 1
ATOM 2474 C C . ASP C 1 87 ? 23.494 -22.345 -7.786 1.00 75.75 86 ASP C C 1
ATOM 2475 O O . ASP C 1 87 ? 23.377 -22.973 -6.737 1.00 76.02 86 ASP C O 1
ATOM 2480 N N . GLU C 1 88 ? 24.022 -22.873 -8.881 1.00 73.83 87 GLU C N 1
ATOM 2481 C CA . GLU C 1 88 ? 24.514 -24.235 -8.845 1.00 72.16 87 GLU C CA 1
ATOM 2482 C C . GLU C 1 88 ? 25.718 -24.242 -7.913 1.00 70.88 87 GLU C C 1
ATOM 2483 O O . GLU C 1 88 ? 26.649 -23.452 -8.084 1.00 70.48 87 GLU C O 1
ATOM 2489 N N . ALA C 1 89 ? 25.687 -25.128 -6.921 1.00 68.98 88 ALA C N 1
ATOM 2490 C CA . ALA C 1 89 ? 26.774 -25.239 -5.955 1.00 66.90 88 ALA C CA 1
ATOM 2491 C C . ALA C 1 89 ? 26.410 -26.247 -4.873 1.00 65.29 88 ALA C C 1
ATOM 2492 O O . ALA C 1 89 ? 25.292 -26.768 -4.848 1.00 65.10 88 ALA C O 1
ATOM 2494 N N . ILE C 1 90 ? 27.361 -26.523 -3.987 1.00 63.48 89 ILE C N 1
ATOM 2495 C CA . ILE C 1 90 ? 27.131 -27.447 -2.884 1.00 61.78 89 ILE C CA 1
ATOM 2496 C C . ILE C 1 90 ? 26.703 -26.616 -1.681 1.00 60.71 89 ILE C C 1
ATOM 2497 O O . ILE C 1 90 ? 27.345 -25.617 -1.349 1.00 60.13 89 ILE C O 1
ATOM 2502 N N . TYR C 1 91 ? 25.615 -27.024 -1.037 1.00 59.52 90 TYR C N 1
ATOM 2503 C CA . TYR C 1 91 ? 25.106 -26.318 0.132 1.00 58.12 90 TYR C CA 1
ATOM 2504 C C . TYR C 1 91 ? 25.295 -27.156 1.379 1.00 57.21 90 TYR C C 1
ATOM 2505 O O . TYR C 1 91 ? 24.820 -28.287 1.462 1.00 56.61 90 TYR C O 1
ATOM 2514 N N . ILE C 1 92 ? 25.998 -26.586 2.350 1.00 57.06 91 ILE C N 1
ATOM 2515 C CA . ILE C 1 92 ? 26.281 -27.274 3.600 1.00 56.51 91 ILE C CA 1
ATOM 2516 C C . ILE C 1 92 ? 25.781 -26.448 4.776 1.00 56.89 91 ILE C C 1
ATOM 2517 O O . ILE C 1 92 ? 25.959 -25.228 4.809 1.00 56.13 91 ILE C O 1
ATOM 2522 N N . CYS C 1 93 ? 25.144 -27.111 5.734 1.00 57.13 92 CYS C N 1
ATOM 2523 C CA . CYS C 1 93 ? 24.661 -26.415 6.911 1.00 57.22 92 CYS C CA 1
ATOM 2524 C C . CYS C 1 93 ? 25.590 -26.742 8.064 1.00 55.08 92 CYS C C 1
ATOM 2525 O O . CYS C 1 93 ? 26.159 -27.832 8.126 1.00 54.45 92 CYS C O 1
ATOM 2528 N N . GLY C 1 94 ? 25.758 -25.786 8.966 1.00 53.10 93 GLY C N 1
ATOM 2529 C CA . GLY C 1 94 ? 26.631 -26.000 10.099 1.00 51.95 93 GLY C CA 1
ATOM 2530 C C . GLY C 1 94 ? 26.005 -25.515 11.385 1.00 51.49 93 GLY C C 1
ATOM 2531 O O . GLY C 1 94 ? 25.254 -24.539 11.395 1.00 51.10 93 GLY C O 1
ATOM 2532 N N . VAL C 1 95 ? 26.314 -26.204 12.475 1.00 50.71 94 VAL C N 1
ATOM 2533 C CA . VAL C 1 95 ? 25.788 -25.843 13.776 1.00 49.27 94 VAL C CA 1
ATOM 2534 C C . VAL C 1 95 ? 26.949 -25.774 14.758 1.00 49.39 94 VAL C C 1
ATOM 2535 O O . VAL C 1 95 ? 27.827 -26.638 14.759 1.00 48.72 94 VAL C O 1
ATOM 2539 N N . GLY C 1 96 ? 26.961 -24.733 15.581 1.00 49.49 95 GLY C N 1
ATOM 2540 C CA . GLY C 1 96 ? 28.025 -24.584 16.552 1.00 49.98 95 GLY C CA 1
ATOM 2541 C C . GLY C 1 96 ? 27.522 -24.740 17.972 1.00 50.95 95 GLY C C 1
ATOM 2542 O O . GLY C 1 96 ? 26.328 -24.608 18.237 1.00 50.73 95 GLY C O 1
ATOM 2543 N N . ASP C 1 97 ? 28.441 -25.026 18.886 1.00 52.34 96 ASP C N 1
ATOM 2544 C CA . ASP C 1 97 ? 28.109 -25.196 20.291 1.00 54.45 96 ASP C CA 1
ATOM 2545 C C . ASP C 1 97 ? 29.384 -24.896 21.073 1.00 55.00 96 ASP C C 1
ATOM 2546 O O . ASP C 1 97 ? 30.298 -25.721 21.125 1.00 54.67 96 ASP C O 1
ATOM 2551 N N . THR C 1 98 ? 29.442 -23.713 21.675 1.00 55.61 97 THR C N 1
ATOM 2552 C CA . THR C 1 98 ? 30.620 -23.292 22.422 1.00 57.08 97 THR C CA 1
ATOM 2553 C C . THR C 1 98 ? 30.656 -23.731 23.882 1.00 58.89 97 THR C C 1
ATOM 2554 O O . THR C 1 98 ? 30.730 -22.900 24.785 1.00 59.10 97 THR C O 1
ATOM 2558 N N . ILE C 1 99 ? 30.610 -25.039 24.109 1.00 61.27 98 ILE C N 1
ATOM 2559 C CA . ILE C 1 99 ? 30.662 -25.591 25.462 1.00 63.61 98 ILE C CA 1
ATOM 2560 C C . ILE C 1 99 ? 32.085 -25.405 25.985 1.00 64.71 98 ILE C C 1
ATOM 2561 O O . ILE C 1 99 ? 32.994 -26.114 25.563 1.00 64.95 98 ILE C O 1
ATOM 2566 N N . LYS C 1 100 ? 32.272 -24.458 26.902 1.00 66.62 99 LYS C N 1
ATOM 2567 C CA . LYS C 1 100 ? 33.594 -24.159 27.460 1.00 68.87 99 LYS C CA 1
ATOM 2568 C C . LYS C 1 100 ? 34.428 -25.361 27.874 1.00 69.33 99 LYS C C 1
ATOM 2569 O O . LYS C 1 100 ? 35.641 -25.245 28.072 1.00 68.81 99 LYS C O 1
ATOM 2575 N N . GLU C 1 101 ? 33.769 -26.505 28.018 1.00 70.10 100 GLU C N 1
ATOM 2576 C CA . GLU C 1 101 ? 34.449 -27.727 28.389 1.00 70.98 100 GLU C CA 1
ATOM 2577 C C . GLU C 1 101 ? 35.088 -28.263 27.121 1.00 69.27 100 GLU C C 1
ATOM 2578 O O . GLU C 1 101 ? 36.259 -28.656 27.112 1.00 69.40 100 GLU C O 1
ATOM 2584 N N . GLN C 1 102 ? 34.313 -28.233 26.043 1.00 66.59 101 GLN C N 1
ATOM 2585 C CA . GLN C 1 102 ? 34.780 -28.708 24.756 1.00 63.68 101 GLN C CA 1
ATOM 2586 C C . GLN C 1 102 ? 33.933 -28.140 23.618 1.00 60.32 101 GLN C C 1
ATOM 2587 O O . GLN C 1 102 ? 32.759 -28.480 23.472 1.00 58.86 101 GLN C O 1
ATOM 2593 N N . PHE C 1 103 ? 34.543 -27.263 22.822 1.00 57.25 102 PHE C N 1
ATOM 2594 C CA . PHE C 1 103 ? 33.873 -26.646 21.682 1.00 53.20 102 PHE C CA 1
ATOM 2595 C C . PHE C 1 103 ? 33.492 -27.697 20.662 1.00 50.86 102 PHE C C 1
ATOM 2596 O O . PHE C 1 103 ? 34.183 -28.702 20.505 1.00 50.57 102 PHE C O 1
ATOM 2604 N N . VAL C 1 104 ? 32.397 -27.450 19.957 1.00 48.12 103 VAL C N 1
ATOM 2605 C CA . VAL C 1 104 ? 31.937 -28.381 18.948 1.00 46.47 103 VAL C CA 1
ATOM 2606 C C . VAL C 1 104 ? 31.253 -27.673 17.793 1.00 44.76 103 VAL C C 1
ATOM 2607 O O . VAL C 1 104 ? 30.461 -26.751 17.994 1.00 43.67 103 VAL C O 1
ATOM 2611 N N . TYR C 1 105 ? 31.583 -28.102 16.579 1.00 42.83 104 TYR C N 1
ATOM 2612 C CA . TYR C 1 105 ? 30.964 -27.561 15.381 1.00 39.93 104 TYR C CA 1
ATOM 2613 C C . TYR C 1 105 ? 30.744 -28.750 14.466 1.00 40.83 104 TYR C C 1
ATOM 2614 O O . TYR C 1 105 ? 31.598 -29.625 14.369 1.00 41.63 104 TYR C O 1
ATOM 2623 N N . VAL C 1 106 ? 29.601 -28.787 13.795 1.00 41.90 105 VAL C N 1
ATOM 2624 C CA . VAL C 1 106 ? 29.283 -29.906 12.922 1.00 42.18 105 VAL C CA 1
ATOM 2625 C C . VAL C 1 106 ? 28.666 -29.473 11.606 1.00 41.86 105 VAL C C 1
ATOM 2626 O O . VAL C 1 106 ? 27.746 -28.666 11.590 1.00 42.41 105 VAL C O 1
ATOM 2630 N N . PHE C 1 107 ? 29.176 -30.015 10.503 1.00 42.22 106 PHE C N 1
ATOM 2631 C CA . PHE C 1 107 ? 28.642 -29.695 9.180 1.00 42.53 106 PHE C CA 1
ATOM 2632 C C . PHE C 1 107 ? 27.816 -30.863 8.649 1.00 44.17 106 PHE C C 1
ATOM 2633 O O . PHE C 1 107 ? 28.068 -32.020 8.990 1.00 44.83 106 PHE C O 1
ATOM 2641 N N . GLY C 1 108 ? 26.835 -30.555 7.806 1.00 46.01 107 GLY C N 1
ATOM 2642 C CA . GLY C 1 108 ? 26.020 -31.603 7.223 1.00 48.62 107 GLY C CA 1
ATOM 2643 C C . GLY C 1 108 ? 26.826 -32.258 6.118 1.00 51.10 107 GLY C C 1
ATOM 2644 O O . GLY C 1 108 ? 27.938 -31.818 5.817 1.00 51.71 107 GLY C O 1
ATOM 2645 N N . GLY C 1 109 ? 26.283 -33.309 5.513 1.00 52.46 108 GLY C N 1
ATOM 2646 C CA . GLY C 1 109 ? 26.997 -33.984 4.447 1.00 54.37 108 GLY C CA 1
ATOM 2647 C C . GLY C 1 109 ? 27.001 -33.170 3.169 1.00 55.74 108 GLY C C 1
ATOM 2648 O O . GLY C 1 109 ? 27.637 -33.542 2.189 1.00 56.44 108 GLY C O 1
ATOM 2649 N N . GLY C 1 110 ? 26.289 -32.050 3.183 1.00 57.12 109 GLY C N 1
ATOM 2650 C CA . GLY C 1 110 ? 26.221 -31.204 2.008 1.00 59.39 109 GLY C CA 1
ATOM 2651 C C . GLY C 1 110 ? 25.202 -31.716 1.008 1.00 61.78 109 GLY C C 1
ATOM 2652 O O . GLY C 1 110 ? 24.879 -32.906 0.994 1.00 62.99 109 GLY C O 1
ATOM 2653 N N . THR C 1 111 ? 24.702 -30.814 0.167 1.00 63.55 110 THR C N 1
ATOM 2654 C CA . THR C 1 111 ? 23.709 -31.152 -0.851 1.00 64.61 110 THR C CA 1
ATOM 2655 C C . THR C 1 111 ? 24.035 -30.409 -2.148 1.00 66.52 110 THR C C 1
ATOM 2656 O O . THR C 1 111 ? 23.910 -29.185 -2.214 1.00 66.67 110 THR C O 1
ATOM 2660 N N . LYS C 1 112 ? 24.449 -31.148 -3.176 1.00 68.73 111 LYS C N 1
ATOM 2661 C CA . LYS C 1 112 ? 24.800 -30.547 -4.464 1.00 70.95 111 LYS C CA 1
ATOM 2662 C C . LYS C 1 112 ? 23.563 -30.221 -5.301 1.00 72.58 111 LYS C C 1
ATOM 2663 O O . LYS C 1 112 ? 22.661 -31.045 -5.431 1.00 72.99 111 LYS C O 1
ATOM 2669 N N . VAL C 1 113 ? 23.535 -29.015 -5.866 1.00 74.71 112 VAL C N 1
ATOM 2670 C CA . VAL C 1 113 ? 22.415 -28.551 -6.684 1.00 76.99 112 VAL C CA 1
ATOM 2671 C C . VAL C 1 113 ? 22.867 -28.183 -8.096 1.00 79.13 112 VAL C C 1
ATOM 2672 O O . VAL C 1 113 ? 23.812 -27.416 -8.264 1.00 79.95 112 VAL C O 1
ATOM 2676 N N . THR C 1 114 ? 22.181 -28.720 -9.105 1.00 81.07 113 THR C N 1
ATOM 2677 C CA . THR C 1 114 ? 22.525 -28.452 -10.504 1.00 82.50 113 THR C CA 1
ATOM 2678 C C . THR C 1 114 ? 21.571 -27.461 -11.172 1.00 83.61 113 THR C C 1
ATOM 2679 O O . THR C 1 114 ? 20.371 -27.457 -10.900 1.00 83.85 113 THR C O 1
ATOM 2683 N N . VAL C 1 115 ? 22.118 -26.628 -12.054 1.00 85.19 114 VAL C N 1
ATOM 2684 C CA . VAL C 1 115 ? 21.337 -25.627 -12.776 1.00 86.51 114 VAL C CA 1
ATOM 2685 C C . VAL C 1 115 ? 21.681 -25.658 -14.264 1.00 87.21 114 VAL C C 1
ATOM 2686 O O . VAL C 1 115 ? 22.425 -24.763 -14.721 1.00 87.48 114 VAL C O 1
ATOM 2691 N N . GLN D 2 1 ? 37.215 -4.214 3.219 1.00 48.59 1 GLN D N 1
ATOM 2692 C CA . GLN D 2 1 ? 37.013 -5.637 2.836 1.00 48.23 1 GLN D CA 1
ATOM 2693 C C . GLN D 2 1 ? 37.900 -6.577 3.646 1.00 46.56 1 GLN D C 1
ATOM 2694 O O . GLN D 2 1 ? 39.115 -6.385 3.737 1.00 45.17 1 GLN D O 1
ATOM 2700 N N . VAL D 2 2 ? 37.278 -7.602 4.217 1.00 44.28 2 VAL D N 1
ATOM 2701 C CA . VAL D 2 2 ? 37.982 -8.597 5.008 1.00 41.18 2 VAL D CA 1
ATOM 2702 C C . VAL D 2 2 ? 38.730 -9.519 4.060 1.00 39.38 2 VAL D C 1
ATOM 2703 O O . VAL D 2 2 ? 38.136 -10.106 3.162 1.00 39.62 2 VAL D O 1
ATOM 2707 N N . GLN D 2 3 ? 40.038 -9.626 4.265 1.00 37.50 3 GLN D N 1
ATOM 2708 C CA . GLN D 2 3 ? 40.889 -10.453 3.425 1.00 36.54 3 GLN D CA 1
ATOM 2709 C C . GLN D 2 3 ? 41.714 -11.474 4.226 1.00 33.59 3 GLN D C 1
ATOM 2710 O O . GLN D 2 3 ? 42.400 -11.124 5.190 1.00 32.21 3 GLN D O 1
ATOM 2716 N N . LEU D 2 4 ? 41.647 -12.732 3.800 1.00 30.87 4 LEU D N 1
ATOM 2717 C CA . LEU D 2 4 ? 42.385 -13.827 4.431 1.00 29.08 4 LEU D CA 1
ATOM 2718 C C . LEU D 2 4 ? 43.067 -14.666 3.347 1.00 28.83 4 LEU D C 1
ATOM 2719 O O . LEU D 2 4 ? 42.414 -15.150 2.428 1.00 28.86 4 LEU D O 1
ATOM 2724 N N . GLN D 2 5 ? 44.373 -14.851 3.452 1.00 29.06 5 GLN D N 1
ATOM 2725 C CA . GLN D 2 5 ? 45.061 -15.634 2.444 1.00 31.72 5 GLN D CA 1
ATOM 2726 C C . GLN D 2 5 ? 46.002 -16.648 3.079 1.00 30.67 5 GLN D C 1
ATOM 2727 O O . GLN D 2 5 ? 46.960 -16.285 3.765 1.00 29.28 5 GLN D O 1
ATOM 2733 N N . GLU D 2 6 ? 45.721 -17.926 2.849 1.00 29.76 6 GLU D N 1
ATOM 2734 C CA . GLU D 2 6 ? 46.545 -18.986 3.413 1.00 28.78 6 GLU D CA 1
ATOM 2735 C C . GLU D 2 6 ? 47.726 -19.338 2.511 1.00 28.52 6 GLU D C 1
ATOM 2736 O O . GLU D 2 6 ? 47.758 -18.986 1.340 1.00 28.18 6 GLU D O 1
ATOM 2742 N N . SER D 2 7 ? 48.702 -20.025 3.088 1.00 27.56 7 SER D N 1
ATOM 2743 C CA . SER D 2 7 ? 49.870 -20.500 2.359 1.00 26.88 7 SER D CA 1
ATOM 2744 C C . SER D 2 7 ? 50.594 -21.528 3.231 1.00 26.39 7 SER D C 1
ATOM 2745 O O . SER D 2 7 ? 50.254 -21.702 4.413 1.00 24.62 7 SER D O 1
ATOM 2748 N N . GLY D 2 8 ? 51.565 -22.225 2.641 1.00 26.12 8 GLY D N 1
ATOM 2749 C CA . GLY D 2 8 ? 52.313 -23.229 3.377 1.00 24.72 8 GLY D CA 1
ATOM 2750 C C . GLY D 2 8 ? 51.968 -24.667 3.026 1.00 24.91 8 GLY D C 1
ATOM 2751 O O . GLY D 2 8 ? 52.689 -25.580 3.395 1.00 25.34 8 GLY D O 1
ATOM 2752 N N . GLY D 2 9 ? 50.872 -24.870 2.307 1.00 24.87 9 GLY D N 1
ATOM 2753 C CA . GLY D 2 9 ? 50.464 -26.210 1.929 1.00 24.75 9 GLY D CA 1
ATOM 2754 C C . GLY D 2 9 ? 51.409 -26.853 0.936 1.00 24.99 9 GLY D C 1
ATOM 2755 O O . GLY D 2 9 ? 52.223 -26.173 0.333 1.00 25.56 9 GLY D O 1
ATOM 2756 N N . GLY D 2 10 ? 51.296 -28.165 0.765 1.00 25.03 10 GLY D N 1
ATOM 2757 C CA . GLY D 2 10 ? 52.173 -28.870 -0.156 1.00 24.63 10 GLY D CA 1
ATOM 2758 C C . GLY D 2 10 ? 52.088 -30.368 0.036 1.00 25.22 10 GLY D C 1
ATOM 2759 O O . GLY D 2 10 ? 51.169 -30.862 0.697 1.00 24.53 10 GLY D O 1
ATOM 2760 N N . LEU D 2 11 ? 53.036 -31.099 -0.542 1.00 26.37 11 LEU D N 1
ATOM 2761 C CA . LEU D 2 11 ? 53.054 -32.560 -0.424 1.00 28.32 11 LEU D CA 1
ATOM 2762 C C . LEU D 2 11 ? 53.793 -33.006 0.848 1.00 30.76 11 LEU D C 1
ATOM 2763 O O . LEU D 2 11 ? 54.860 -32.476 1.167 1.00 31.95 11 LEU D O 1
ATOM 2768 N N . VAL D 2 12 ? 53.224 -33.972 1.570 1.00 32.99 12 VAL D N 1
ATOM 2769 C CA . VAL D 2 12 ? 53.839 -34.502 2.795 1.00 35.22 12 VAL D CA 1
ATOM 2770 C C . VAL D 2 12 ? 53.587 -36.007 2.964 1.00 37.33 12 VAL D C 1
ATOM 2771 O O . VAL D 2 12 ? 52.665 -36.563 2.373 1.00 36.81 12 VAL D O 1
ATOM 2775 N N . GLN D 2 13 ? 54.413 -36.657 3.778 1.00 40.12 13 GLN D N 1
ATOM 2776 C CA . GLN D 2 13 ? 54.277 -38.089 4.023 1.00 43.46 13 GLN D CA 1
ATOM 2777 C C . GLN D 2 13 ? 53.619 -38.317 5.373 1.00 43.32 13 GLN D C 1
ATOM 2778 O O . GLN D 2 13 ? 53.668 -37.459 6.253 1.00 43.71 13 GLN D O 1
ATOM 2784 N N . PRO D 2 14 ? 53.002 -39.490 5.562 1.00 43.33 14 PRO D N 1
ATOM 2785 C CA . PRO D 2 14 ? 52.366 -39.771 6.848 1.00 42.31 14 PRO D CA 1
ATOM 2786 C C . PRO D 2 14 ? 53.450 -39.692 7.920 1.00 41.22 14 PRO D C 1
ATOM 2787 O O . PRO D 2 14 ? 54.603 -40.055 7.669 1.00 39.95 14 PRO D O 1
ATOM 2791 N N . GLY D 2 15 ? 53.088 -39.204 9.099 1.00 40.28 15 GLY D N 1
ATOM 2792 C CA . GLY D 2 15 ? 54.059 -39.095 10.170 1.00 39.98 15 GLY D CA 1
ATOM 2793 C C . GLY D 2 15 ? 54.867 -37.815 10.094 1.00 40.04 15 GLY D C 1
ATOM 2794 O O . GLY D 2 15 ? 55.589 -37.478 11.036 1.00 41.87 15 GLY D O 1
ATOM 2795 N N . GLY D 2 16 ? 54.742 -37.093 8.983 1.00 38.61 16 GLY D N 1
ATOM 2796 C CA . GLY D 2 16 ? 55.479 -35.851 8.821 1.00 36.41 16 GLY D CA 1
ATOM 2797 C C . GLY D 2 16 ? 54.771 -34.658 9.438 1.00 36.24 16 GLY D C 1
ATOM 2798 O O . GLY D 2 16 ? 53.752 -34.811 10.119 1.00 35.88 16 GLY D O 1
ATOM 2799 N N . SER D 2 17 ? 55.300 -33.463 9.191 1.00 35.33 17 SER D N 1
ATOM 2800 C CA . SER D 2 17 ? 54.702 -32.253 9.732 1.00 34.26 17 SER D CA 1
ATOM 2801 C C . SER D 2 17 ? 54.968 -31.009 8.882 1.00 33.04 17 SER D C 1
ATOM 2802 O O . SER D 2 17 ? 55.992 -30.910 8.213 1.00 34.45 17 SER D O 1
ATOM 2805 N N . LEU D 2 18 ? 54.032 -30.066 8.899 1.00 31.40 18 LEU D N 1
ATOM 2806 C CA . LEU D 2 18 ? 54.204 -28.811 8.168 1.00 31.29 18 LEU D CA 1
ATOM 2807 C C . LEU D 2 18 ? 53.457 -27.731 8.930 1.00 29.51 18 LEU D C 1
ATOM 2808 O O . LEU D 2 18 ? 52.644 -28.028 9.807 1.00 28.90 18 LEU D O 1
ATOM 2813 N N . LYS D 2 19 ? 53.732 -26.478 8.603 1.00 28.17 19 LYS D N 1
ATOM 2814 C CA . LYS D 2 19 ? 53.073 -25.381 9.282 1.00 26.20 19 LYS D CA 1
ATOM 2815 C C . LYS D 2 19 ? 52.417 -24.420 8.296 1.00 25.53 19 LYS D C 1
ATOM 2816 O O . LYS D 2 19 ? 53.091 -23.818 7.458 1.00 24.06 19 LYS D O 1
ATOM 2822 N N . LEU D 2 20 ? 51.098 -24.286 8.418 1.00 22.99 20 LEU D N 1
ATOM 2823 C CA . LEU D 2 20 ? 50.314 -23.404 7.568 1.00 21.28 20 LEU D CA 1
ATOM 2824 C C . LEU D 2 20 ? 50.296 -21.965 8.067 1.00 22.74 20 LEU D C 1
ATOM 2825 O O . LEU D 2 20 ? 50.488 -21.708 9.256 1.00 21.99 20 LEU D O 1
ATOM 2830 N N . SER D 2 21 ? 50.072 -21.027 7.148 1.00 23.76 21 SER D N 1
ATOM 2831 C CA . SER D 2 21 ? 50.000 -19.605 7.490 1.00 24.42 21 SER D CA 1
ATOM 2832 C C . SER D 2 21 ? 48.767 -18.941 6.882 1.00 25.97 21 SER D C 1
ATOM 2833 O O . SER D 2 21 ? 48.289 -19.343 5.824 1.00 26.98 21 SER D O 1
ATOM 2836 N N . CYS D 2 22 ? 48.269 -17.909 7.555 1.00 26.26 22 CYS D N 1
ATOM 2837 C CA . CYS D 2 22 ? 47.132 -17.149 7.066 1.00 27.37 22 CYS D CA 1
ATOM 2838 C C . CYS D 2 22 ? 47.360 -15.683 7.398 1.00 26.84 22 CYS D C 1
ATOM 2839 O O . CYS D 2 22 ? 47.413 -15.293 8.575 1.00 26.46 22 CYS D O 1
ATOM 2842 N N . ALA D 2 23 ? 47.519 -14.882 6.350 1.00 26.81 23 ALA D N 1
ATOM 2843 C CA . ALA D 2 23 ? 47.745 -13.455 6.497 1.00 26.69 23 ALA D CA 1
ATOM 2844 C C . ALA D 2 23 ? 46.393 -12.769 6.482 1.00 26.77 23 ALA D C 1
ATOM 2845 O O . ALA D 2 23 ? 45.601 -12.937 5.550 1.00 27.22 23 ALA D O 1
ATOM 2847 N N . ALA D 2 24 ? 46.126 -12.004 7.528 1.00 27.48 24 ALA D N 1
ATOM 2848 C CA . ALA D 2 24 ? 44.866 -11.292 7.648 1.00 28.05 24 ALA D CA 1
ATOM 2849 C C . ALA D 2 24 ? 45.066 -9.810 7.364 1.00 29.07 24 ALA D C 1
ATOM 2850 O O . ALA D 2 24 ? 46.136 -9.274 7.578 1.00 30.09 24 ALA D O 1
ATOM 2852 N N . SER D 2 25 ? 44.025 -9.157 6.869 1.00 30.06 25 SER D N 1
ATOM 2853 C CA . SER D 2 25 ? 44.080 -7.729 6.584 1.00 30.44 25 SER D CA 1
ATOM 2854 C C . SER D 2 25 ? 42.660 -7.244 6.403 1.00 30.33 25 SER D C 1
ATOM 2855 O O . SER D 2 25 ? 41.781 -8.027 6.070 1.00 31.77 25 SER D O 1
ATOM 2858 N N . GLY D 2 26 ? 42.421 -5.959 6.633 1.00 30.03 26 GLY D N 1
ATOM 2859 C CA . GLY D 2 26 ? 41.077 -5.440 6.456 1.00 28.85 26 GLY D CA 1
ATOM 2860 C C . GLY D 2 26 ? 40.231 -5.379 7.713 1.00 28.75 26 GLY D C 1
ATOM 2861 O O . GLY D 2 26 ? 39.066 -4.994 7.660 1.00 28.87 26 GLY D O 1
ATOM 2862 N N . PHE D 2 27 ? 40.800 -5.777 8.844 1.00 28.69 27 PHE D N 1
ATOM 2863 C CA . PHE D 2 27 ? 40.083 -5.733 10.110 1.00 27.05 27 PHE D CA 1
ATOM 2864 C C . PHE D 2 27 ? 41.108 -5.783 11.224 1.00 26.18 27 PHE D C 1
ATOM 2865 O O . PHE D 2 27 ? 42.288 -5.994 10.964 1.00 25.89 27 PHE D O 1
ATOM 2873 N N . THR D 2 28 ? 40.675 -5.549 12.454 1.00 26.89 28 THR D N 1
ATOM 2874 C CA . THR D 2 28 ? 41.599 -5.583 13.577 1.00 28.15 28 THR D CA 1
ATOM 2875 C C . THR D 2 28 ? 41.697 -7.038 14.032 1.00 28.58 28 THR D C 1
ATOM 2876 O O . THR D 2 28 ? 40.857 -7.527 14.788 1.00 27.58 28 THR D O 1
ATOM 2880 N N . PHE D 2 29 ? 42.724 -7.714 13.528 1.00 28.94 29 PHE D N 1
ATOM 2881 C CA . PHE D 2 29 ? 43.000 -9.115 13.807 1.00 28.72 29 PHE D CA 1
ATOM 2882 C C . PHE D 2 29 ? 42.873 -9.501 15.287 1.00 28.85 29 PHE D C 1
ATOM 2883 O O . PHE D 2 29 ? 42.114 -10.410 15.630 1.00 27.78 29 PHE D O 1
ATOM 2891 N N . ARG D 2 30 ? 43.594 -8.799 16.159 1.00 28.89 30 ARG D N 1
ATOM 2892 C CA . ARG D 2 30 ? 43.571 -9.104 17.591 1.00 28.58 30 ARG D CA 1
ATOM 2893 C C . ARG D 2 30 ? 42.216 -8.940 18.284 1.00 27.40 30 ARG D C 1
ATOM 2894 O O . ARG D 2 30 ? 42.082 -9.273 19.462 1.00 27.88 30 ARG D O 1
ATOM 2902 N N . ASP D 2 31 ? 41.208 -8.438 17.577 1.00 25.16 31 ASP D N 1
ATOM 2903 C CA . ASP D 2 31 ? 39.887 -8.276 18.196 1.00 23.00 31 ASP D CA 1
ATOM 2904 C C . ASP D 2 31 ? 38.983 -9.471 17.919 1.00 21.62 31 ASP D C 1
ATOM 2905 O O . ASP D 2 31 ? 37.871 -9.533 18.420 1.00 22.82 31 ASP D O 1
ATOM 2910 N N . TYR D 2 32 ? 39.450 -10.420 17.121 1.00 21.60 32 TYR D N 1
ATOM 2911 C CA . TYR D 2 32 ? 38.605 -11.551 16.756 1.00 21.85 32 TYR D CA 1
ATOM 2912 C C . TYR D 2 32 ? 39.102 -12.956 17.053 1.00 21.32 32 TYR D C 1
ATOM 2913 O O . TYR D 2 32 ? 40.307 -13.215 17.107 1.00 22.90 32 TYR D O 1
ATOM 2922 N N . TYR D 2 33 ? 38.145 -13.856 17.258 1.00 20.77 33 TYR D N 1
ATOM 2923 C CA . TYR D 2 33 ? 38.441 -15.265 17.449 1.00 20.20 33 TYR D CA 1
ATOM 2924 C C . TYR D 2 33 ? 38.781 -15.715 16.019 1.00 21.00 33 TYR D C 1
ATOM 2925 O O . TYR D 2 33 ? 38.171 -15.223 15.058 1.00 21.72 33 TYR D O 1
ATOM 2934 N N . MET D 2 34 ? 39.742 -16.625 15.874 1.00 20.52 34 MET D N 1
ATOM 2935 C CA . MET D 2 34 ? 40.140 -17.117 14.556 1.00 20.72 34 MET D CA 1
ATOM 2936 C C . MET D 2 34 ? 39.999 -18.640 14.483 1.00 21.03 34 MET D C 1
ATOM 2937 O O . MET D 2 34 ? 40.164 -19.336 15.489 1.00 21.81 34 MET D O 1
ATOM 2942 N N . TYR D 2 35 ? 39.694 -19.151 13.292 1.00 21.37 35 TYR D N 1
ATOM 2943 C CA . TYR D 2 35 ? 39.473 -20.580 13.094 1.00 19.89 35 TYR D CA 1
ATOM 2944 C C . TYR D 2 35 ? 40.209 -21.156 11.888 1.00 20.06 35 TYR D C 1
ATOM 2945 O O . TYR D 2 35 ? 40.704 -20.425 11.027 1.00 21.61 35 TYR D O 1
ATOM 2954 N N . TRP D 2 36 ? 40.264 -22.483 11.847 1.00 19.40 36 TRP D N 1
ATOM 2955 C CA . TRP D 2 36 ? 40.837 -23.231 10.739 1.00 19.44 36 TRP D CA 1
ATOM 2956 C C . TRP D 2 36 ? 39.796 -24.293 10.429 1.00 21.60 36 TRP D C 1
ATOM 2957 O O . TRP D 2 36 ? 39.304 -24.970 11.336 1.00 22.63 36 TRP D O 1
ATOM 2968 N N . VAL D 2 37 ? 39.442 -24.420 9.155 1.00 22.50 37 VAL D N 1
ATOM 2969 C CA . VAL D 2 37 ? 38.463 -25.402 8.702 1.00 22.26 37 VAL D CA 1
ATOM 2970 C C . VAL D 2 37 ? 39.060 -26.110 7.493 1.00 23.42 37 VAL D C 1
ATOM 2971 O O . VAL D 2 37 ? 39.788 -25.499 6.710 1.00 24.50 37 VAL D O 1
ATOM 2975 N N . ARG D 2 38 ? 38.763 -27.395 7.336 1.00 23.37 38 ARG D N 1
ATOM 2976 C CA . ARG D 2 38 ? 39.301 -28.120 6.212 1.00 23.86 38 ARG D CA 1
ATOM 2977 C C . ARG D 2 38 ? 38.205 -28.814 5.438 1.00 24.42 38 ARG D C 1
ATOM 2978 O O . ARG D 2 38 ? 37.109 -29.056 5.955 1.00 24.14 38 ARG D O 1
ATOM 2986 N N . GLN D 2 39 ? 38.513 -29.108 4.180 1.00 25.16 39 GLN D N 1
ATOM 2987 C CA . GLN D 2 39 ? 37.597 -29.803 3.296 1.00 27.12 39 GLN D CA 1
ATOM 2988 C C . GLN D 2 39 ? 38.371 -30.947 2.655 1.00 28.49 39 GLN D C 1
ATOM 2989 O O . GLN D 2 39 ? 39.388 -30.731 1.999 1.00 28.16 39 GLN D O 1
ATOM 2995 N N . THR D 2 40 ? 37.893 -32.169 2.868 1.00 31.50 40 THR D N 1
ATOM 2996 C CA . THR D 2 40 ? 38.536 -33.357 2.319 1.00 33.61 40 THR D CA 1
ATOM 2997 C C . THR D 2 40 ? 38.271 -33.483 0.823 1.00 34.71 40 THR D C 1
ATOM 2998 O O . THR D 2 40 ? 37.431 -32.783 0.273 1.00 34.19 40 THR D O 1
ATOM 3002 N N . PRO D 2 41 ? 39.000 -34.375 0.143 1.00 36.16 41 PRO D N 1
ATOM 3003 C CA . PRO D 2 41 ? 38.790 -34.550 -1.297 1.00 37.72 41 PRO D CA 1
ATOM 3004 C C . PRO D 2 41 ? 37.323 -34.837 -1.620 1.00 39.53 41 PRO D C 1
ATOM 3005 O O . PRO D 2 41 ? 36.805 -34.368 -2.630 1.00 40.64 41 PRO D O 1
ATOM 3009 N N . GLU D 2 42 ? 36.652 -35.594 -0.755 1.00 41.26 42 GLU D N 1
ATOM 3010 C CA . GLU D 2 42 ? 35.239 -35.909 -0.960 1.00 43.72 42 GLU D CA 1
ATOM 3011 C C . GLU D 2 42 ? 34.392 -34.659 -0.780 1.00 43.48 42 GLU D C 1
ATOM 3012 O O . GLU D 2 42 ? 33.177 -34.677 -0.972 1.00 43.68 42 GLU D O 1
ATOM 3018 N N . LYS D 2 43 ? 35.061 -33.579 -0.394 1.00 43.01 43 LYS D N 1
ATOM 3019 C CA . LYS D 2 43 ? 34.448 -32.273 -0.193 1.00 41.69 43 LYS D CA 1
ATOM 3020 C C . LYS D 2 43 ? 33.623 -32.068 1.070 1.00 40.51 43 LYS D C 1
ATOM 3021 O O . LYS D 2 43 ? 32.754 -31.200 1.109 1.00 41.48 43 LYS D O 1
ATOM 3027 N N . ARG D 2 44 ? 33.907 -32.840 2.115 1.00 39.05 44 ARG D N 1
ATOM 3028 C CA . ARG D 2 44 ? 33.184 -32.675 3.372 1.00 38.80 44 ARG D CA 1
ATOM 3029 C C . ARG D 2 44 ? 33.896 -31.636 4.246 1.00 36.22 44 ARG D C 1
ATOM 3030 O O . ARG D 2 44 ? 35.116 -31.667 4.385 1.00 36.15 44 ARG D O 1
ATOM 3038 N N . LEU D 2 45 ? 33.131 -30.705 4.808 1.00 33.76 45 LEU D N 1
ATOM 3039 C CA . LEU D 2 45 ? 33.673 -29.650 5.665 1.00 30.94 45 LEU D CA 1
ATOM 3040 C C . LEU D 2 45 ? 33.812 -30.122 7.103 1.00 29.91 45 LEU D C 1
ATOM 3041 O O . LEU D 2 45 ? 32.932 -30.791 7.628 1.00 29.96 45 LEU D O 1
ATOM 3046 N N . GLU D 2 46 ? 34.910 -29.745 7.743 1.00 29.51 46 GLU D N 1
ATOM 3047 C CA . GLU D 2 46 ? 35.161 -30.144 9.118 1.00 29.97 46 GLU D CA 1
ATOM 3048 C C . GLU D 2 46 ? 35.940 -29.083 9.909 1.00 28.41 46 GLU D C 1
ATOM 3049 O O . GLU D 2 46 ? 37.078 -28.758 9.567 1.00 26.76 46 GLU D O 1
ATOM 3055 N N . TRP D 2 47 ? 35.310 -28.545 10.957 1.00 26.55 47 TRP D N 1
ATOM 3056 C CA . TRP D 2 47 ? 35.940 -27.541 11.813 1.00 23.54 47 TRP D CA 1
ATOM 3057 C C . TRP D 2 47 ? 37.189 -28.182 12.401 1.00 23.67 47 TRP D C 1
ATOM 3058 O O . TRP D 2 47 ? 37.128 -29.286 12.936 1.00 25.06 47 TRP D O 1
ATOM 3069 N N . VAL D 2 48 ? 38.315 -27.490 12.321 1.00 22.75 48 VAL D N 1
ATOM 3070 C CA . VAL D 2 48 ? 39.566 -28.056 12.809 1.00 22.55 48 VAL D CA 1
ATOM 3071 C C . VAL D 2 48 ? 40.251 -27.387 13.998 1.00 20.45 48 VAL D C 1
ATOM 3072 O O . VAL D 2 48 ? 40.956 -28.044 14.759 1.00 18.83 48 VAL D O 1
ATOM 3076 N N . ALA D 2 49 ? 40.061 -26.084 14.165 1.00 19.40 49 ALA D N 1
ATOM 3077 C CA . ALA D 2 49 ? 40.715 -25.396 15.268 1.00 17.88 49 ALA D CA 1
ATOM 3078 C C . ALA D 2 49 ? 40.129 -24.029 15.580 1.00 18.76 49 ALA D C 1
ATOM 3079 O O . ALA D 2 49 ? 39.524 -23.390 14.726 1.00 18.72 49 ALA D O 1
ATOM 3081 N N . PHE D 2 50 ? 40.321 -23.601 16.827 1.00 19.30 50 PHE D N 1
ATOM 3082 C CA . PHE D 2 50 ? 39.845 -22.318 17.327 1.00 17.99 50 PHE D CA 1
ATOM 3083 C C . PHE D 2 50 ? 40.883 -21.716 18.249 1.00 18.29 50 PHE D C 1
ATOM 3084 O O . PHE D 2 50 ? 41.538 -22.431 19.006 1.00 19.67 50 PHE D O 1
ATOM 3092 N N . ILE D 2 51 ? 41.026 -20.398 18.192 1.00 17.51 51 ILE D N 1
ATOM 3093 C CA . ILE D 2 51 ? 41.946 -19.707 19.080 1.00 15.43 51 ILE D CA 1
ATOM 3094 C C . ILE D 2 51 ? 41.351 -18.353 19.418 1.00 17.64 51 ILE D C 1
ATOM 3095 O O . ILE D 2 51 ? 40.836 -17.657 18.541 1.00 17.73 51 ILE D O 1
ATOM 3100 N N . SER D 2 52 ? 41.403 -18.000 20.699 1.00 17.63 52 SER D N 1
ATOM 3101 C CA . SER D 2 52 ? 40.876 -16.736 21.172 1.00 18.90 52 SER D CA 1
ATOM 3102 C C . SER D 2 52 ? 41.800 -15.582 20.784 1.00 21.20 52 SER D C 1
ATOM 3103 O O . SER D 2 52 ? 42.910 -15.801 20.292 1.00 23.41 52 SER D O 1
ATOM 3106 N N . ASN D 2 53 ? 41.330 -14.363 21.034 1.00 22.65 53 ASN D N 1
ATOM 3107 C CA . ASN D 2 53 ? 42.049 -13.123 20.734 1.00 23.75 53 ASN D CA 1
ATOM 3108 C C . ASN D 2 53 ? 43.515 -13.115 21.096 1.00 24.37 53 ASN D C 1
ATOM 3109 O O . ASN D 2 53 ? 44.365 -12.831 20.256 1.00 25.23 53 ASN D O 1
ATOM 3114 N N . GLY D 2 54 ? 43.794 -13.382 22.369 1.00 24.15 54 GLY D N 1
ATOM 3115 C CA . GLY D 2 54 ? 45.159 -13.383 22.857 1.00 23.60 54 GLY D CA 1
ATOM 3116 C C . GLY D 2 54 ? 45.841 -14.732 22.861 1.00 24.35 54 GLY D C 1
ATOM 3117 O O . GLY D 2 54 ? 46.987 -14.836 23.289 1.00 26.31 54 GLY D O 1
ATOM 3118 N N . GLY D 2 55 ? 45.150 -15.772 22.405 1.00 25.11 55 GLY D N 1
ATOM 3119 C CA . GLY D 2 55 ? 45.767 -17.091 22.359 1.00 25.04 55 GLY D CA 1
ATOM 3120 C C . GLY D 2 55 ? 45.667 -17.943 23.615 1.00 25.74 55 GLY D C 1
ATOM 3121 O O . GLY D 2 55 ? 46.132 -19.081 23.621 1.00 26.48 55 GLY D O 1
ATOM 3122 N N . GLY D 2 56 ? 45.056 -17.412 24.672 1.00 24.96 56 GLY D N 1
ATOM 3123 C CA . GLY D 2 56 ? 44.915 -18.166 25.907 1.00 23.17 56 GLY D CA 1
ATOM 3124 C C . GLY D 2 56 ? 43.989 -19.378 25.863 1.00 22.71 56 GLY D C 1
ATOM 3125 O O . GLY D 2 56 ? 44.033 -20.228 26.749 1.00 23.24 56 GLY D O 1
ATOM 3126 N N . SER D 2 57 ? 43.135 -19.451 24.849 1.00 21.96 57 SER D N 1
ATOM 3127 C CA . SER D 2 57 ? 42.210 -20.575 24.699 1.00 22.10 57 SER D CA 1
ATOM 3128 C C . SER D 2 57 ? 42.253 -21.159 23.283 1.00 22.47 57 SER D C 1
ATOM 3129 O O . SER D 2 57 ? 42.163 -20.427 22.292 1.00 23.23 57 SER D O 1
ATOM 3132 N N . THR D 2 58 ? 42.384 -22.477 23.199 1.00 21.59 58 THR D N 1
ATOM 3133 C CA . THR D 2 58 ? 42.449 -23.179 21.925 1.00 22.08 58 THR D CA 1
ATOM 3134 C C . THR D 2 58 ? 41.601 -24.442 22.025 1.00 22.73 58 THR D C 1
ATOM 3135 O O . THR D 2 58 ? 41.659 -25.146 23.026 1.00 22.93 58 THR D O 1
ATOM 3139 N N . TYR D 2 59 ? 40.807 -24.718 20.994 1.00 24.01 59 TYR D N 1
ATOM 3140 C CA . TYR D 2 59 ? 39.962 -25.902 20.990 1.00 26.62 59 TYR D CA 1
ATOM 3141 C C . TYR D 2 59 ? 40.090 -26.660 19.674 1.00 26.46 59 TYR D C 1
ATOM 3142 O O . TYR D 2 59 ? 40.338 -26.072 18.617 1.00 25.36 59 TYR D O 1
ATOM 3151 N N . TYR D 2 60 ? 39.924 -27.972 19.754 1.00 26.39 60 TYR D N 1
ATOM 3152 C CA . TYR D 2 60 ? 40.039 -28.820 18.589 1.00 26.76 60 TYR D CA 1
ATOM 3153 C C . TYR D 2 60 ? 39.072 -29.972 18.713 1.00 27.55 60 TYR D C 1
ATOM 3154 O O . TYR D 2 60 ? 38.638 -30.303 19.808 1.00 29.51 60 TYR D O 1
ATOM 3163 N N . PRO D 2 61 ? 38.694 -30.578 17.584 1.00 28.49 61 PRO D N 1
ATOM 3164 C CA . PRO D 2 61 ? 37.781 -31.718 17.639 1.00 29.35 61 PRO D CA 1
ATOM 3165 C C . PRO D 2 61 ? 38.705 -32.899 17.939 1.00 30.14 61 PRO D C 1
ATOM 3166 O O . PRO D 2 61 ? 39.920 -32.778 17.788 1.00 31.02 61 PRO D O 1
ATOM 3170 N N . ASP D 2 62 ? 38.149 -34.026 18.366 1.00 32.07 62 ASP D N 1
ATOM 3171 C CA . ASP D 2 62 ? 38.963 -35.199 18.697 1.00 32.53 62 ASP D CA 1
ATOM 3172 C C . ASP D 2 62 ? 39.866 -35.688 17.576 1.00 31.91 62 ASP D C 1
ATOM 3173 O O . ASP D 2 62 ? 40.945 -36.218 17.829 1.00 33.29 62 ASP D O 1
ATOM 3178 N N . THR D 2 63 ? 39.437 -35.500 16.333 1.00 31.02 63 THR D N 1
ATOM 3179 C CA . THR D 2 63 ? 40.232 -35.959 15.202 1.00 28.90 63 THR D CA 1
ATOM 3180 C C . THR D 2 63 ? 41.634 -35.377 15.126 1.00 28.44 63 THR D C 1
ATOM 3181 O O . THR D 2 63 ? 42.534 -36.018 14.589 1.00 29.52 63 THR D O 1
ATOM 3185 N N . VAL D 2 64 ? 41.842 -34.180 15.665 1.00 27.55 64 VAL D N 1
ATOM 3186 C CA . VAL D 2 64 ? 43.169 -33.574 15.580 1.00 26.79 64 VAL D CA 1
ATOM 3187 C C . VAL D 2 64 ? 43.794 -33.152 16.902 1.00 27.60 64 VAL D C 1
ATOM 3188 O O . VAL D 2 64 ? 44.946 -32.715 16.936 1.00 26.70 64 VAL D O 1
ATOM 3192 N N . LYS D 2 65 ? 43.044 -33.276 17.990 1.00 29.33 65 LYS D N 1
ATOM 3193 C CA . LYS D 2 65 ? 43.572 -32.902 19.293 1.00 31.67 65 LYS D CA 1
ATOM 3194 C C . LYS D 2 65 ? 44.870 -33.664 19.570 1.00 32.00 65 LYS D C 1
ATOM 3195 O O . LYS D 2 65 ? 44.976 -34.854 19.293 1.00 33.03 65 LYS D O 1
ATOM 3201 N N . GLY D 2 66 ? 45.864 -32.968 20.104 1.00 32.06 66 GLY D N 1
ATOM 3202 C CA . GLY D 2 66 ? 47.134 -33.607 20.402 1.00 31.35 66 GLY D CA 1
ATOM 3203 C C . GLY D 2 66 ? 48.124 -33.585 19.251 1.00 32.12 66 GLY D C 1
ATOM 3204 O O . GLY D 2 66 ? 49.325 -33.767 19.448 1.00 32.93 66 GLY D O 1
ATOM 3205 N N . ARG D 2 67 ? 47.634 -33.346 18.041 1.00 31.62 67 ARG D N 1
ATOM 3206 C CA . ARG D 2 67 ? 48.503 -33.323 16.870 1.00 30.32 67 ARG D CA 1
ATOM 3207 C C . ARG D 2 67 ? 48.615 -31.936 16.243 1.00 29.87 67 ARG D C 1
ATOM 3208 O O . ARG D 2 67 ? 49.705 -31.499 15.847 1.00 29.61 67 ARG D O 1
ATOM 3216 N N . PHE D 2 68 ? 47.484 -31.248 16.156 1.00 28.97 68 PHE D N 1
ATOM 3217 C CA . PHE D 2 68 ? 47.450 -29.916 15.571 1.00 27.49 68 PHE D CA 1
ATOM 3218 C C . PHE D 2 68 ? 47.584 -28.874 16.657 1.00 26.15 68 PHE D C 1
ATOM 3219 O O . PHE D 2 68 ? 47.152 -29.086 17.786 1.00 28.14 68 PHE D O 1
ATOM 3227 N N . THR D 2 69 ? 48.189 -27.747 16.307 1.00 24.17 69 THR D N 1
ATOM 3228 C CA . THR D 2 69 ? 48.342 -26.646 17.233 1.00 22.20 69 THR D CA 1
ATOM 3229 C C . THR D 2 69 ? 48.067 -25.352 16.495 1.00 21.37 69 THR D C 1
ATOM 3230 O O . THR D 2 69 ? 48.739 -25.026 15.535 1.00 23.23 69 THR D O 1
ATOM 3234 N N . ILE D 2 70 ? 47.066 -24.613 16.947 1.00 20.41 70 ILE D N 1
ATOM 3235 C CA . ILE D 2 70 ? 46.745 -23.351 16.322 1.00 18.84 70 ILE D CA 1
ATOM 3236 C C . ILE D 2 70 ? 47.411 -22.251 17.137 1.00 20.19 70 ILE D C 1
ATOM 3237 O O . ILE D 2 70 ? 47.408 -22.288 18.366 1.00 20.68 70 ILE D O 1
ATOM 3242 N N . SER D 2 71 ? 48.013 -21.292 16.451 1.00 21.00 71 SER D N 1
ATOM 3243 C CA . SER D 2 71 ? 48.673 -20.183 17.119 1.00 21.90 71 SER D CA 1
ATOM 3244 C C . SER D 2 71 ? 48.435 -18.936 16.284 1.00 23.21 71 SER D C 1
ATOM 3245 O O . SER D 2 71 ? 47.920 -19.021 15.167 1.00 24.07 71 SER D O 1
ATOM 3248 N N . ARG D 2 72 ? 48.824 -17.784 16.818 1.00 23.71 72 ARG D N 1
ATOM 3249 C CA . ARG D 2 72 ? 48.626 -16.534 16.109 1.00 23.67 72 ARG D CA 1
ATOM 3250 C C . ARG D 2 72 ? 49.673 -15.525 16.517 1.00 24.79 72 ARG D C 1
ATOM 3251 O O . ARG D 2 72 ? 50.143 -15.534 17.656 1.00 25.57 72 ARG D O 1
ATOM 3259 N N . ASP D 2 73 ? 50.043 -14.664 15.577 1.00 26.47 73 ASP D N 1
ATOM 3260 C CA . ASP D 2 73 ? 50.995 -13.608 15.854 1.00 28.32 73 ASP D CA 1
ATOM 3261 C C . ASP D 2 73 ? 50.210 -12.338 15.578 1.00 28.37 73 ASP D C 1
ATOM 3262 O O . ASP D 2 73 ? 50.059 -11.921 14.433 1.00 28.61 73 ASP D O 1
ATOM 3267 N N . ASN D 2 74 ? 49.694 -11.736 16.638 1.00 29.28 74 ASN D N 1
ATOM 3268 C CA . ASN D 2 74 ? 48.887 -10.531 16.510 1.00 30.44 74 ASN D CA 1
ATOM 3269 C C . ASN D 2 74 ? 49.589 -9.333 15.889 1.00 31.69 74 ASN D C 1
ATOM 3270 O O . ASN D 2 74 ? 48.987 -8.603 15.109 1.00 34.52 74 ASN D O 1
ATOM 3275 N N . ALA D 2 75 ? 50.857 -9.127 16.211 1.00 32.16 75 ALA D N 1
ATOM 3276 C CA . ALA D 2 75 ? 51.579 -8.001 15.634 1.00 31.82 75 ALA D CA 1
ATOM 3277 C C . ALA D 2 75 ? 51.672 -8.174 14.118 1.00 32.01 75 ALA D C 1
ATOM 3278 O O . ALA D 2 75 ? 51.461 -7.230 13.367 1.00 32.74 75 ALA D O 1
ATOM 3280 N N . LYS D 2 76 ? 51.975 -9.390 13.674 1.00 31.74 76 LYS D N 1
ATOM 3281 C CA . LYS D 2 76 ? 52.090 -9.674 12.243 1.00 30.68 76 LYS D CA 1
ATOM 3282 C C . LYS D 2 76 ? 50.757 -9.984 11.568 1.00 29.06 76 LYS D C 1
ATOM 3283 O O . LYS D 2 76 ? 50.732 -10.350 10.403 1.00 28.83 76 LYS D O 1
ATOM 3289 N N . ASN D 2 77 ? 49.655 -9.856 12.296 1.00 28.92 77 ASN D N 1
ATOM 3290 C CA . ASN D 2 77 ? 48.345 -10.154 11.725 1.00 28.90 77 ASN D CA 1
ATOM 3291 C C . ASN D 2 77 ? 48.350 -11.507 11.013 1.00 27.09 77 ASN D C 1
ATOM 3292 O O . ASN D 2 77 ? 47.875 -11.629 9.891 1.00 27.04 77 ASN D O 1
ATOM 3297 N N . THR D 2 78 ? 48.874 -12.532 11.673 1.00 26.34 78 THR D N 1
ATOM 3298 C CA . THR D 2 78 ? 48.947 -13.846 11.053 1.00 25.47 78 THR D CA 1
ATOM 3299 C C . THR D 2 78 ? 48.522 -15.013 11.937 1.00 23.68 78 THR D C 1
ATOM 3300 O O . THR D 2 78 ? 48.904 -15.091 13.104 1.00 22.60 78 THR D O 1
ATOM 3304 N N . LEU D 2 79 ? 47.738 -15.919 11.357 1.00 22.23 79 LEU D N 1
ATOM 3305 C CA . LEU D 2 79 ? 47.255 -17.105 12.054 1.00 20.26 79 LEU D CA 1
ATOM 3306 C C . LEU D 2 79 ? 48.061 -18.295 11.531 1.00 20.70 79 LEU D C 1
ATOM 3307 O O . LEU D 2 79 ? 48.445 -18.305 10.358 1.00 21.85 79 LEU D O 1
ATOM 3312 N N . TYR D 2 80 ? 48.312 -19.291 12.382 1.00 21.11 80 TYR D N 1
ATOM 3313 C CA . TYR D 2 80 ? 49.087 -20.470 11.978 1.00 20.44 80 TYR D CA 1
ATOM 3314 C C . TYR D 2 80 ? 48.457 -21.790 12.397 1.00 19.12 80 TYR D C 1
ATOM 3315 O O . TYR D 2 80 ? 47.659 -21.853 13.337 1.00 18.13 80 TYR D O 1
ATOM 3324 N N . LEU D 2 81 ? 48.845 -22.852 11.701 1.00 19.31 81 LEU D N 1
ATOM 3325 C CA . LEU D 2 81 ? 48.368 -24.188 12.014 1.00 19.32 81 LEU D CA 1
ATOM 3326 C C . LEU D 2 81 ? 49.526 -25.158 11.859 1.00 21.14 81 LEU D C 1
ATOM 3327 O O . LEU D 2 81 ? 49.969 -25.451 10.750 1.00 21.81 81 LEU D O 1
ATOM 3332 N N . GLN D 2 82 ? 50.028 -25.635 12.991 1.00 22.76 82 GLN D N 1
ATOM 3333 C CA . GLN D 2 82 ? 51.128 -26.583 13.006 1.00 25.06 82 GLN D CA 1
ATOM 3334 C C . GLN D 2 82 ? 50.501 -27.968 13.012 1.00 26.95 82 GLN D C 1
ATOM 3335 O O . GLN D 2 82 ? 49.757 -28.314 13.926 1.00 25.87 82 GLN D O 1
ATOM 3341 N N . MET D 2 83 ? 50.785 -28.746 11.975 1.00 29.70 83 MET D N 1
ATOM 3342 C CA . MET D 2 83 ? 50.244 -30.093 11.853 1.00 31.64 83 MET D CA 1
ATOM 3343 C C . MET D 2 83 ? 51.351 -31.118 12.101 1.00 34.14 83 MET D C 1
ATOM 3344 O O . MET D 2 83 ? 52.385 -31.095 11.441 1.00 35.64 83 MET D O 1
ATOM 3349 N N . SER D 2 84 ? 51.140 -32.010 13.059 1.00 36.15 84 SER D N 1
ATOM 3350 C CA . SER D 2 84 ? 52.139 -33.025 13.363 1.00 36.96 84 SER D CA 1
ATOM 3351 C C . SER D 2 84 ? 51.558 -34.414 13.184 1.00 37.28 84 SER D C 1
ATOM 3352 O O . SER D 2 84 ? 50.345 -34.575 13.124 1.00 36.91 84 SER D O 1
ATOM 3355 N N . ARG D 2 85 ? 52.439 -35.408 13.086 1.00 38.89 85 ARG D N 1
ATOM 3356 C CA . ARG D 2 85 ? 52.043 -36.808 12.926 1.00 40.68 85 ARG D CA 1
ATOM 3357 C C . ARG D 2 85 ? 50.907 -36.953 11.924 1.00 39.79 85 ARG D C 1
ATOM 3358 O O . ARG D 2 85 ? 49.890 -37.592 12.187 1.00 39.80 85 ARG D O 1
ATOM 3366 N N . LEU D 2 86 ? 51.114 -36.353 10.759 1.00 38.74 86 LEU D N 1
ATOM 3367 C CA . LEU D 2 86 ? 50.138 -36.348 9.682 1.00 37.95 86 LEU D CA 1
ATOM 3368 C C . LEU D 2 86 ? 49.594 -37.712 9.286 1.00 37.91 86 LEU D C 1
ATOM 3369 O O . LEU D 2 86 ? 50.340 -38.679 9.145 1.00 38.82 86 LEU D O 1
ATOM 3374 N N . LYS D 2 87 ? 48.277 -37.775 9.118 1.00 37.89 87 LYS D N 1
ATOM 3375 C CA . LYS D 2 87 ? 47.590 -38.994 8.696 1.00 38.08 87 LYS D CA 1
ATOM 3376 C C . LYS D 2 87 ? 47.088 -38.738 7.280 1.00 38.47 87 LYS D C 1
ATOM 3377 O O . LYS D 2 87 ? 46.914 -37.589 6.884 1.00 38.38 87 LYS D O 1
ATOM 3383 N N . SER D 2 88 ? 46.850 -39.803 6.524 1.00 39.41 88 SER D N 1
ATOM 3384 C CA . SER D 2 88 ? 46.346 -39.658 5.168 1.00 39.27 88 SER D CA 1
ATOM 3385 C C . SER D 2 88 ? 44.963 -39.029 5.235 1.00 38.88 88 SER D C 1
ATOM 3386 O O . SER D 2 88 ? 44.496 -38.425 4.269 1.00 39.55 88 SER D O 1
ATOM 3389 N N . GLU D 2 89 ? 44.314 -39.174 6.385 1.00 38.50 89 GLU D N 1
ATOM 3390 C CA . GLU D 2 89 ? 42.982 -38.614 6.596 1.00 37.74 89 GLU D CA 1
ATOM 3391 C C . GLU D 2 89 ? 43.058 -37.086 6.708 1.00 35.79 89 GLU D C 1
ATOM 3392 O O . GLU D 2 89 ? 42.047 -36.392 6.610 1.00 35.00 89 GLU D O 1
ATOM 3398 N N . ASP D 2 90 ? 44.260 -36.570 6.925 1.00 34.40 90 ASP D N 1
ATOM 3399 C CA . ASP D 2 90 ? 44.451 -35.135 7.057 1.00 33.74 90 ASP D CA 1
ATOM 3400 C C . ASP D 2 90 ? 44.554 -34.438 5.700 1.00 34.13 90 ASP D C 1
ATOM 3401 O O . ASP D 2 90 ? 44.610 -33.206 5.632 1.00 34.10 90 ASP D O 1
ATOM 3406 N N . THR D 2 91 ? 44.589 -35.222 4.626 1.00 32.83 91 THR D N 1
ATOM 3407 C CA . THR D 2 91 ? 44.681 -34.654 3.290 1.00 31.41 91 THR D CA 1
ATOM 3408 C C . THR D 2 91 ? 43.427 -33.853 3.023 1.00 30.22 91 THR D C 1
ATOM 3409 O O . THR D 2 91 ? 42.324 -34.373 3.160 1.00 29.13 91 THR D O 1
ATOM 3413 N N . ALA D 2 92 ? 43.594 -32.588 2.640 1.00 28.70 92 ALA D N 1
ATOM 3414 C CA . ALA D 2 92 ? 42.439 -31.741 2.370 1.00 26.91 92 ALA D CA 1
ATOM 3415 C C . ALA D 2 92 ? 42.813 -30.292 2.119 1.00 24.69 92 ALA D C 1
ATOM 3416 O O . ALA D 2 92 ? 43.989 -29.926 2.143 1.00 22.80 92 ALA D O 1
ATOM 3418 N N . MET D 2 93 ? 41.791 -29.476 1.875 1.00 23.80 93 MET D N 1
ATOM 3419 C CA . MET D 2 93 ? 41.967 -28.044 1.663 1.00 23.10 93 MET D CA 1
ATOM 3420 C C . MET D 2 93 ? 41.768 -27.357 3.024 1.00 22.16 93 MET D C 1
ATOM 3421 O O . MET D 2 93 ? 40.728 -27.520 3.670 1.00 21.08 93 MET D O 1
ATOM 3426 N N . TYR D 2 94 ? 42.763 -26.591 3.458 1.00 22.14 94 TYR D N 1
ATOM 3427 C CA . TYR D 2 94 ? 42.666 -25.900 4.736 1.00 20.89 94 TYR D CA 1
ATOM 3428 C C . TYR D 2 94 ? 42.339 -24.421 4.556 1.00 21.28 94 TYR D C 1
ATOM 3429 O O . TYR D 2 94 ? 42.994 -23.711 3.780 1.00 20.59 94 TYR D O 1
ATOM 3438 N N . TYR D 2 95 ? 41.316 -23.968 5.279 1.00 22.72 95 TYR D N 1
ATOM 3439 C CA . TYR D 2 95 ? 40.878 -22.577 5.237 1.00 23.59 95 TYR D CA 1
ATOM 3440 C C . TYR D 2 95 ? 40.962 -21.882 6.604 1.00 24.32 95 TYR D C 1
ATOM 3441 O O . TYR D 2 95 ? 40.681 -22.510 7.632 1.00 22.83 95 TYR D O 1
ATOM 3450 N N . CYS D 2 96 ? 41.358 -20.604 6.624 1.00 25.88 96 CYS D N 1
ATOM 3451 C CA . CYS D 2 96 ? 41.313 -19.856 7.876 1.00 26.29 96 CYS D CA 1
ATOM 3452 C C . CYS D 2 96 ? 39.957 -19.182 7.779 1.00 24.91 96 CYS D C 1
ATOM 3453 O O . CYS D 2 96 ? 39.446 -18.968 6.681 1.00 23.92 96 CYS D O 1
ATOM 3456 N N . ALA D 2 97 ? 39.359 -18.873 8.918 1.00 24.47 97 ALA D N 1
ATOM 3457 C CA . ALA D 2 97 ? 38.055 -18.247 8.917 1.00 23.60 97 ALA D CA 1
ATOM 3458 C C . ALA D 2 97 ? 37.872 -17.347 10.117 1.00 23.40 97 ALA D C 1
ATOM 3459 O O . ALA D 2 97 ? 38.487 -17.551 11.165 1.00 22.62 97 ALA D O 1
ATOM 3461 N N . ARG D 2 98 ? 37.021 -16.345 9.948 1.00 23.73 98 ARG D N 1
ATOM 3462 C CA . ARG D 2 98 ? 36.729 -15.408 11.013 1.00 24.38 98 ARG D CA 1
ATOM 3463 C C . ARG D 2 98 ? 35.215 -15.315 11.105 1.00 25.61 98 ARG D C 1
ATOM 3464 O O . ARG D 2 98 ? 34.515 -15.489 10.100 1.00 26.50 98 ARG D O 1
ATOM 3472 N N . GLY D 2 99 ? 34.709 -15.034 12.299 1.00 26.24 99 GLY D N 1
ATOM 3473 C CA . GLY D 2 99 ? 33.273 -14.930 12.463 1.00 27.70 99 GLY D CA 1
ATOM 3474 C C . GLY D 2 99 ? 32.719 -13.520 12.529 1.00 27.98 99 GLY D C 1
ATOM 3475 O O . GLY D 2 99 ? 33.451 -12.541 12.421 1.00 27.46 99 GLY D O 1
ATOM 3476 N N . ARG D 2 100 ? 31.406 -13.433 12.705 1.00 31.59 100 ARG D N 1
ATOM 3477 C CA . ARG D 2 100 ? 30.700 -12.162 12.804 1.00 34.80 100 ARG D CA 1
ATOM 3478 C C . ARG D 2 100 ? 29.445 -12.407 13.630 1.00 35.78 100 ARG D C 1
ATOM 3479 O O . ARG D 2 100 ? 28.736 -13.389 13.412 1.00 36.12 100 ARG D O 1
ATOM 3487 N N . GLY D 2 101 ? 29.171 -11.514 14.575 1.00 36.23 101 GLY D N 1
ATOM 3488 C CA . GLY D 2 101 ? 28.015 -11.686 15.435 1.00 36.57 101 GLY D CA 1
ATOM 3489 C C . GLY D 2 101 ? 28.259 -12.930 16.265 1.00 37.00 101 GLY D C 1
ATOM 3490 O O . GLY D 2 101 ? 29.186 -12.964 17.076 1.00 37.12 101 GLY D O 1
ATOM 3491 N N . TYR D 2 102 ? 27.432 -13.951 16.059 1.00 37.32 102 TYR D N 1
ATOM 3492 C CA . TYR D 2 102 ? 27.575 -15.219 16.762 1.00 38.09 102 TYR D CA 1
ATOM 3493 C C . TYR D 2 102 ? 27.989 -16.299 15.766 1.00 37.85 102 TYR D C 1
ATOM 3494 O O . TYR D 2 102 ? 28.132 -17.465 16.121 1.00 38.83 102 TYR D O 1
ATOM 3503 N N . VAL D 2 103 ? 28.166 -15.910 14.510 1.00 36.01 103 VAL D N 1
ATOM 3504 C CA . VAL D 2 103 ? 28.576 -16.858 13.487 1.00 33.89 103 VAL D CA 1
ATOM 3505 C C . VAL D 2 103 ? 30.091 -17.052 13.533 1.00 32.62 103 VAL D C 1
ATOM 3506 O O . VAL D 2 103 ? 30.853 -16.086 13.562 1.00 31.50 103 VAL D O 1
ATOM 3510 N N . TRP D 2 104 ? 30.514 -18.310 13.562 1.00 31.26 104 TRP D N 1
ATOM 3511 C CA . TRP D 2 104 ? 31.924 -18.662 13.611 1.00 29.76 104 TRP D CA 1
ATOM 3512 C C . TRP D 2 104 ? 32.651 -18.348 12.306 1.00 29.17 104 TRP D C 1
ATOM 3513 O O . TRP D 2 104 ? 33.703 -17.707 12.310 1.00 27.50 104 TRP D O 1
ATOM 3524 N N . PHE D 2 105 ? 32.079 -18.812 11.196 1.00 28.95 105 PHE D N 1
ATOM 3525 C CA . PHE D 2 105 ? 32.691 -18.654 9.882 1.00 28.17 105 PHE D CA 1
ATOM 3526 C C . PHE D 2 105 ? 31.957 -17.701 8.940 1.00 27.97 105 PHE D C 1
ATOM 3527 O O . PHE D 2 105 ? 31.223 -18.142 8.050 1.00 26.65 105 PHE D O 1
ATOM 3535 N N . ALA D 2 106 ? 32.177 -16.401 9.128 1.00 28.00 106 ALA D N 1
ATOM 3536 C CA . ALA D 2 106 ? 31.541 -15.378 8.305 1.00 29.15 106 ALA D CA 1
ATOM 3537 C C . ALA D 2 106 ? 32.394 -15.030 7.089 1.00 30.30 106 ALA D C 1
ATOM 3538 O O . ALA D 2 106 ? 31.874 -14.679 6.037 1.00 31.19 106 ALA D O 1
ATOM 3540 N N . TYR D 2 107 ? 33.709 -15.124 7.253 1.00 30.67 107 TYR D N 1
ATOM 3541 C CA . TYR D 2 107 ? 34.664 -14.832 6.192 1.00 30.06 107 TYR D CA 1
ATOM 3542 C C . TYR D 2 107 ? 35.620 -16.009 6.071 1.00 29.62 107 TYR D C 1
ATOM 3543 O O . TYR D 2 107 ? 36.063 -16.559 7.081 1.00 29.26 107 TYR D O 1
ATOM 3552 N N . TRP D 2 108 ? 35.935 -16.387 4.834 1.00 29.75 108 TRP D N 1
ATOM 3553 C CA . TRP D 2 108 ? 36.832 -17.506 4.555 1.00 29.50 108 TRP D CA 1
ATOM 3554 C C . TRP D 2 108 ? 37.977 -17.099 3.642 1.00 30.33 108 TRP D C 1
ATOM 3555 O O . TRP D 2 108 ? 37.829 -16.195 2.817 1.00 31.39 108 TRP D O 1
ATOM 3566 N N . GLY D 2 109 ? 39.112 -17.782 3.782 1.00 30.63 109 GLY D N 1
ATOM 3567 C CA . GLY D 2 109 ? 40.261 -17.496 2.940 1.00 31.20 109 GLY D CA 1
ATOM 3568 C C . GLY D 2 109 ? 40.132 -18.263 1.633 1.00 32.76 109 GLY D C 1
ATOM 3569 O O . GLY D 2 109 ? 39.082 -18.846 1.362 1.00 33.70 109 GLY D O 1
ATOM 3570 N N . GLN D 2 110 ? 41.184 -18.269 0.818 1.00 33.81 110 GLN D N 1
ATOM 3571 C CA . GLN D 2 110 ? 41.147 -18.984 -0.458 1.00 34.36 110 GLN D CA 1
ATOM 3572 C C . GLN D 2 110 ? 41.470 -20.459 -0.286 1.00 33.61 110 GLN D C 1
ATOM 3573 O O . GLN D 2 110 ? 41.092 -21.282 -1.113 1.00 34.78 110 GLN D O 1
ATOM 3579 N N . GLY D 2 111 ? 42.180 -20.782 0.790 1.00 32.13 111 GLY D N 1
ATOM 3580 C CA . GLY D 2 111 ? 42.533 -22.160 1.064 1.00 29.01 111 GLY D CA 1
ATOM 3581 C C . GLY D 2 111 ? 43.886 -22.593 0.536 1.00 27.88 111 GLY D C 1
ATOM 3582 O O . GLY D 2 111 ? 44.351 -22.099 -0.493 1.00 29.04 111 GLY D O 1
ATOM 3583 N N . THR D 2 112 ? 44.527 -23.509 1.256 1.00 26.87 112 THR D N 1
ATOM 3584 C CA . THR D 2 112 ? 45.818 -24.066 0.856 1.00 25.40 112 THR D CA 1
ATOM 3585 C C . THR D 2 112 ? 45.688 -25.583 1.043 1.00 24.47 112 THR D C 1
ATOM 3586 O O . THR D 2 112 ? 45.208 -26.056 2.074 1.00 23.48 112 THR D O 1
ATOM 3590 N N . THR D 2 113 ? 46.103 -26.341 0.037 1.00 24.62 113 THR D N 1
ATOM 3591 C CA . THR D 2 113 ? 45.987 -27.793 0.068 1.00 24.20 113 THR D CA 1
ATOM 3592 C C . THR D 2 113 ? 47.158 -28.533 0.693 1.00 24.69 113 THR D C 1
ATOM 3593 O O . THR D 2 113 ? 48.326 -28.261 0.407 1.00 25.30 113 THR D O 1
ATOM 3597 N N . VAL D 2 114 ? 46.824 -29.465 1.572 1.00 25.05 114 VAL D N 1
ATOM 3598 C CA . VAL D 2 114 ? 47.823 -30.294 2.213 1.00 26.33 114 VAL D CA 1
ATOM 3599 C C . VAL D 2 114 ? 47.544 -31.704 1.701 1.00 27.44 114 VAL D C 1
ATOM 3600 O O . VAL D 2 114 ? 46.438 -32.226 1.854 1.00 27.34 114 VAL D O 1
ATOM 3604 N N . THR D 2 115 ? 48.544 -32.295 1.060 1.00 29.55 115 THR D N 1
ATOM 3605 C CA . THR D 2 115 ? 48.409 -33.637 0.505 1.00 32.21 115 THR D CA 1
ATOM 3606 C C . THR D 2 115 ? 49.325 -34.608 1.238 1.00 34.26 115 THR D C 1
ATOM 3607 O O . THR D 2 115 ? 50.544 -34.430 1.245 1.00 33.16 115 THR D O 1
ATOM 3611 N N . VAL D 2 116 ? 48.733 -35.630 1.850 1.00 37.83 116 VAL D N 1
ATOM 3612 C CA . VAL D 2 116 ? 49.499 -36.635 2.577 1.00 42.27 116 VAL D CA 1
ATOM 3613 C C . VAL D 2 116 ? 49.587 -37.914 1.752 1.00 45.97 116 VAL D C 1
ATOM 3614 O O . VAL D 2 116 ? 48.582 -38.589 1.535 1.00 45.63 116 VAL D O 1
ATOM 3618 N N . SER D 2 117 ? 50.796 -38.236 1.298 1.00 51.76 117 SER D N 1
ATOM 3619 C CA . SER D 2 117 ? 51.043 -39.422 0.472 1.00 57.69 117 SER D CA 1
ATOM 3620 C C . SER D 2 117 ? 50.582 -40.736 1.096 1.00 62.66 117 SER D C 1
ATOM 3621 O O . SER D 2 117 ? 49.957 -40.748 2.156 1.00 63.25 117 SER D O 1
ATOM 3624 N N . SER D 2 118 ? 50.898 -41.839 0.417 1.00 68.30 118 SER D N 1
ATOM 3625 C CA . SER D 2 118 ? 50.537 -43.196 0.853 1.00 72.25 118 SER D CA 1
ATOM 3626 C C . SER D 2 118 ? 49.097 -43.594 0.500 1.00 73.43 118 SER D C 1
ATOM 3627 O O . SER D 2 118 ? 48.296 -43.811 1.435 1.00 73.40 118 SER D O 1
ATOM 3631 N N . GLN E 3 2 ? 8.431 -6.880 30.456 1.00 69.85 1 GLN E N 1
ATOM 3632 C CA . GLN E 3 2 ? 9.825 -6.839 29.939 1.00 68.33 1 GLN E CA 1
ATOM 3633 C C . GLN E 3 2 ? 10.518 -5.576 30.434 1.00 67.22 1 GLN E C 1
ATOM 3634 O O . GLN E 3 2 ? 10.090 -4.970 31.414 1.00 67.11 1 GLN E O 1
ATOM 3640 N N . GLN E 3 3 ? 11.575 -5.173 29.736 1.00 65.89 2 GLN E N 1
ATOM 3641 C CA . GLN E 3 3 ? 12.359 -3.998 30.108 1.00 64.57 2 GLN E CA 1
ATOM 3642 C C . GLN E 3 3 ? 11.675 -2.671 29.786 1.00 62.88 2 GLN E C 1
ATOM 3643 O O . GLN E 3 3 ? 11.070 -2.522 28.728 1.00 62.45 2 GLN E O 1
ATOM 3649 N N . GLN E 3 4 ? 11.765 -1.715 30.706 1.00 61.60 3 GLN E N 1
ATOM 3650 C CA . GLN E 3 4 ? 11.183 -0.395 30.489 1.00 61.16 3 GLN E CA 1
ATOM 3651 C C . GLN E 3 4 ? 12.257 0.483 29.866 1.00 59.83 3 GLN E C 1
ATOM 3652 O O . GLN E 3 4 ? 13.369 0.570 30.376 1.00 59.88 3 GLN E O 1
ATOM 3658 N N . GLN E 3 5 ? 11.911 1.143 28.770 1.00 58.22 4 GLN E N 1
ATOM 3659 C CA . GLN E 3 5 ? 12.838 2.008 28.057 1.00 56.44 4 GLN E CA 1
ATOM 3660 C C . GLN E 3 5 ? 13.158 3.293 28.816 1.00 56.38 4 GLN E C 1
ATOM 3661 O O . GLN E 3 5 ? 12.281 3.893 29.441 1.00 56.24 4 GLN E O 1
ATOM 3667 N N . GLN E 3 6 ? 14.420 3.707 28.762 1.00 55.78 5 GLN E N 1
ATOM 3668 C CA . GLN E 3 6 ? 14.851 4.933 29.423 1.00 55.46 5 GLN E CA 1
ATOM 3669 C C . GLN E 3 6 ? 15.012 6.048 28.387 1.00 55.08 5 GLN E C 1
ATOM 3670 O O . GLN E 3 6 ? 15.533 5.821 27.298 1.00 54.56 5 GLN E O 1
ATOM 3676 N N . GLN E 3 7 ? 14.554 7.248 28.725 1.00 55.60 6 GLN E N 1
ATOM 3677 C CA . GLN E 3 7 ? 14.664 8.391 27.827 1.00 56.66 6 GLN E CA 1
ATOM 3678 C C . GLN E 3 7 ? 15.071 9.643 28.601 1.00 57.54 6 GLN E C 1
ATOM 3679 O O . GLN E 3 7 ? 15.049 9.659 29.830 1.00 58.07 6 GLN E O 1
ATOM 3685 N N . GLN E 3 8 ? 15.428 10.693 27.867 1.00 58.55 7 GLN E N 1
ATOM 3686 C CA . GLN E 3 8 ? 15.820 11.970 28.457 1.00 60.45 7 GLN E CA 1
ATOM 3687 C C . GLN E 3 8 ? 15.366 13.127 27.574 1.00 60.85 7 GLN E C 1
ATOM 3688 O O . GLN E 3 8 ? 15.222 12.970 26.364 1.00 60.92 7 GLN E O 1
ATOM 3694 N N . GLN E 3 9 ? 15.143 14.288 28.181 1.00 61.27 8 GLN E N 1
ATOM 3695 C CA . GLN E 3 9 ? 14.768 15.468 27.413 1.00 62.60 8 GLN E CA 1
ATOM 3696 C C . GLN E 3 9 ? 16.111 15.934 26.851 1.00 62.53 8 GLN E C 1
ATOM 3697 O O . GLN E 3 9 ? 17.107 15.975 27.574 1.00 61.30 8 GLN E O 1
ATOM 3703 N N . GLN E 3 10 ? 16.145 16.269 25.567 1.00 63.14 9 GLN E N 1
ATOM 3704 C CA . GLN E 3 10 ? 17.388 16.687 24.929 1.00 64.52 9 GLN E CA 1
ATOM 3705 C C . GLN E 3 10 ? 17.795 18.128 25.200 1.00 67.26 9 GLN E C 1
ATOM 3706 O O . GLN E 3 10 ? 18.922 18.525 24.905 1.00 66.78 9 GLN E O 1
ATOM 3712 N N . GLN E 3 11 ? 16.880 18.911 25.760 1.00 70.80 10 GLN E N 1
ATOM 3713 C CA . GLN E 3 11 ? 17.175 20.300 26.072 1.00 74.54 10 GLN E CA 1
ATOM 3714 C C . GLN E 3 11 ? 16.961 20.601 27.549 1.00 76.57 10 GLN E C 1
ATOM 3715 O O . GLN E 3 11 ? 15.932 20.248 28.124 1.00 77.27 10 GLN E O 1
ATOM 3721 N N . GLY E 3 12 ? 17.941 21.268 28.150 1.00 78.03 11 GLY E N 1
ATOM 3722 C CA . GLY E 3 12 ? 17.850 21.624 29.554 1.00 79.54 11 GLY E CA 1
ATOM 3723 C C . GLY E 3 12 ? 18.715 22.819 29.878 1.00 80.58 11 GLY E C 1
ATOM 3724 O O . GLY E 3 12 ? 18.168 23.896 30.182 1.00 80.92 11 GLY E O 1
ATOM 3726 N N . GLN F 3 2 ? 15.420 -30.821 26.207 1.00 90.37 1 GLN F N 1
ATOM 3727 C CA . GLN F 3 2 ? 16.665 -31.323 25.562 1.00 90.52 1 GLN F CA 1
ATOM 3728 C C . GLN F 3 2 ? 17.871 -30.534 26.044 1.00 90.28 1 GLN F C 1
ATOM 3729 O O . GLN F 3 2 ? 18.080 -30.375 27.246 1.00 90.12 1 GLN F O 1
ATOM 3735 N N . GLN F 3 3 ? 18.657 -30.036 25.091 1.00 89.90 2 GLN F N 1
ATOM 3736 C CA . GLN F 3 3 ? 19.855 -29.265 25.396 1.00 88.87 2 GLN F CA 1
ATOM 3737 C C . GLN F 3 3 ? 19.736 -27.831 24.873 1.00 87.47 2 GLN F C 1
ATOM 3738 O O . GLN F 3 3 ? 18.968 -27.552 23.949 1.00 87.25 2 GLN F O 1
ATOM 3744 N N . GLN F 3 4 ? 20.501 -26.928 25.478 1.00 85.54 3 GLN F N 1
ATOM 3745 C CA . GLN F 3 4 ? 20.500 -25.520 25.093 1.00 83.51 3 GLN F CA 1
ATOM 3746 C C . GLN F 3 4 ? 21.802 -25.132 24.392 1.00 82.09 3 GLN F C 1
ATOM 3747 O O . GLN F 3 4 ? 22.884 -25.284 24.955 1.00 81.91 3 GLN F O 1
ATOM 3753 N N . GLN F 3 5 ? 21.689 -24.616 23.171 1.00 79.99 4 GLN F N 1
ATOM 3754 C CA . GLN F 3 5 ? 22.859 -24.204 22.398 1.00 77.68 4 GLN F CA 1
ATOM 3755 C C . GLN F 3 5 ? 23.559 -22.991 23.004 1.00 76.03 4 GLN F C 1
ATOM 3756 O O . GLN F 3 5 ? 22.931 -21.968 23.264 1.00 76.40 4 GLN F O 1
ATOM 3762 N N . GLN F 3 6 ? 24.864 -23.112 23.218 1.00 73.72 5 GLN F N 1
ATOM 3763 C CA . GLN F 3 6 ? 25.661 -22.023 23.772 1.00 71.69 5 GLN F CA 1
ATOM 3764 C C . GLN F 3 6 ? 26.426 -21.327 22.648 1.00 69.54 5 GLN F C 1
ATOM 3765 O O . GLN F 3 6 ? 26.941 -21.982 21.743 1.00 68.99 5 GLN F O 1
ATOM 3771 N N . GLN F 3 7 ? 26.500 -20.001 22.709 1.00 67.56 6 GLN F N 1
ATOM 3772 C CA . GLN F 3 7 ? 27.197 -19.224 21.690 1.00 65.20 6 GLN F CA 1
ATOM 3773 C C . GLN F 3 7 ? 28.192 -18.243 22.283 1.00 63.02 6 GLN F C 1
ATOM 3774 O O . GLN F 3 7 ? 28.309 -18.110 23.497 1.00 63.52 6 GLN F O 1
ATOM 3780 N N . GLN F 3 8 ? 28.893 -17.546 21.396 1.00 60.05 7 GLN F N 1
ATOM 3781 C CA . GLN F 3 8 ? 29.872 -16.541 21.777 1.00 58.13 7 GLN F CA 1
ATOM 3782 C C . GLN F 3 8 ? 29.841 -15.415 20.758 1.00 56.50 7 GLN F C 1
ATOM 3783 O O . GLN F 3 8 ? 29.587 -15.652 19.577 1.00 56.16 7 GLN F O 1
ATOM 3789 N N . GLN F 3 9 ? 30.093 -14.191 21.213 1.00 54.47 8 GLN F N 1
ATOM 3790 C CA . GLN F 3 9 ? 30.129 -13.050 20.309 1.00 52.04 8 GLN F CA 1
ATOM 3791 C C . GLN F 3 9 ? 31.514 -13.137 19.684 1.00 49.92 8 GLN F C 1
ATOM 3792 O O . GLN F 3 9 ? 32.506 -13.313 20.390 1.00 48.52 8 GLN F O 1
ATOM 3798 N N . GLN F 3 10 ? 31.587 -13.013 18.366 1.00 47.81 9 GLN F N 1
ATOM 3799 C CA . GLN F 3 10 ? 32.863 -13.138 17.671 1.00 46.15 9 GLN F CA 1
ATOM 3800 C C . GLN F 3 10 ? 33.851 -11.994 17.844 1.00 47.33 9 GLN F C 1
ATOM 3801 O O . GLN F 3 10 ? 35.066 -12.214 17.832 1.00 44.80 9 GLN F O 1
ATOM 3807 N N . GLN F 3 11 ? 33.334 -10.779 18.001 1.00 50.13 10 GLN F N 1
ATOM 3808 C CA . GLN F 3 11 ? 34.183 -9.600 18.177 1.00 52.14 10 GLN F CA 1
ATOM 3809 C C . GLN F 3 11 ? 34.357 -9.235 19.648 1.00 52.69 10 GLN F C 1
ATOM 3810 O O . GLN F 3 11 ? 33.424 -9.345 20.431 1.00 52.95 10 GLN F O 1
ATOM 3816 N N . GLY F 3 12 ? 35.541 -8.758 20.015 1.00 53.07 11 GLY F N 1
ATOM 3817 C CA . GLY F 3 12 ? 35.762 -8.412 21.405 1.00 54.62 11 GLY F CA 1
ATOM 3818 C C . GLY F 3 12 ? 37.006 -7.591 21.656 1.00 55.57 11 GLY F C 1
ATOM 3819 O O . GLY F 3 12 ? 36.880 -6.411 22.046 1.00 56.75 11 GLY F O 1
#

Secondary structure (DSSP, 8-state):
----EEEPPPEE--TT--EEEEEEE-GGGTT--EEEEEE-TTS--EEEEEE-TTS-EEE-TT--TTEEEEEETTEEEEEE-S--GGG-EEEEEEEEEEETTEEEEEE---EEEE-/--EEEEE--EEE-TT--EEEEEEEESS-GGGB-EEEEEE-TT--EEEEEEE-TTS--EE--TTTTTTEEEEEETTTTEEEEEE-S--GGG-EEEEEEEEETTEEEEEE---EEEEE--/----EEEPPPEE--T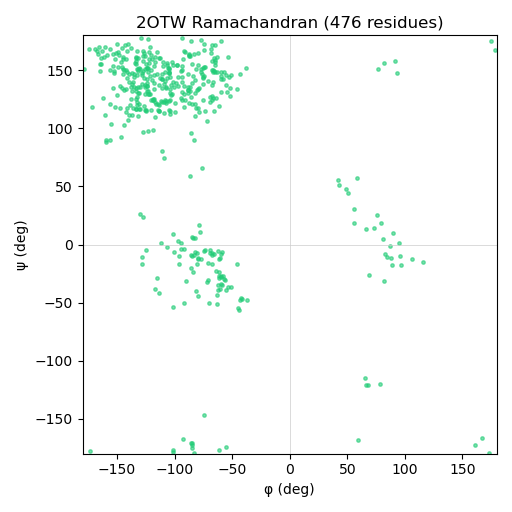T--EEEEEEEPGGGTT--EEEEEE-TTS--EEEEEE-TTS-EEE-TT--TTEEEEEETTEEEEEESS--GGG-EEEEEEEEE--TTS-EEEE---EEEE-/--EEEEE--EEE-TT--EEEEEEEESS-GGGB-EEEEEE-TT--EEEEEEE-TTSS-EE--TTTTTTEEEEEETTTTEEEEEE-S--GGG-EEEEEEEEETTEEEEEE---EEEEE--/-PPPP---SB-/--------SB-

Sequence (488 aa):
MQLVLTQSSSASFSLGASAKLTCTLSSQHSTYTIEWYQQQPLKPPKYVMELKKDGSHSTGDGIPDRFSGSSSGADRYLSISNIQPEDEAIYICGVGDTIKEQFVYVFGGGTKVTVQVQLQESGGGLVQPGGSLKLSCAASGFTFRDYYMYWVRQTPEKRLEWVAFISNGGGSTYYPDTVKGRFTISRDNAKNTLYLQMSRLKSEDTAMYYCARGRGYVWFAYWGQGTTVTVSSMQLVLTQSSSASFSLGASAKLTCTLSSQHSTYTIEWYQQQPLKPPKYVMELKKDGSHSTGDGIPDRFSGSSSGADRYLSISNIQPEDEAIYICGVGDTIKEQFVYVFGGGTKVTVQVQLQESGGGLVQPGGSLKLSCAASGFTFRDYYMYWVRQTPEKRLEWVAFISNGGGSTYYPDTVKGRFTISRDNAKNTLYLQMSRLKSEDTAMYYCARGRGYVWFAYWGQGTTVTVSSQQQQQQQQQQGQQQQQQQQQQG

Solvent-accessible surface area: 21873 Å² total; per-residue (Å²): 130,105,21,61,16,80,27,40,89,55,52,82,47,82,115,38,40,82,4,127,5,22,0,45,3,8,76,56,4,25,47,0,12,0,5,0,0,18,16,44,110,193,114,27,4,83,22,0,0,20,0,90,129,111,9,54,70,61,57,12,101,63,22,56,142,32,8,45,11,50,29,64,61,22,35,0,28,0,31,0,57,69,0,51,90,101,2,71,5,40,0,4,0,0,0,6,2,12,42,175,147,52,8,47,14,37,9,2,64,18,2,124,2,49,62,179,30,106,6,93,9,63,44,29,31,154,29,126,58,59,28,66,25,104,0,33,0,61,7,62,46,36,75,2,165,42,26,35,0,2,0,0,6,16,24,85,116,129,132,6,43,5,0,0,3,5,14,41,60,30,73,50,55,43,27,29,120,50,0,102,62,14,5,70,4,38,32,43,47,101,137,54,18,0,44,0,55,0,36,148,4,50,23,54,0,29,4,67,0,8,0,0,10,0,117,26,105,7,7,0,13,58,27,0,105,16,16,63,0,49,12,54,123,122,147,17,64,17,88,29,41,100,78,49,88,51,82,113,33,38,78,7,125,6,32,0,50,1,9,77,52,5,25,47,0,17,0,7,0,0,19,14,36,97,193,108,28,4,79,26,1,0,20,0,96,117,107,16,55,66,61,64,12,92,68,22,45,105,58,7,44,10,44,28,68,57,26,40,0,36,0,31,2,52,69,0,40,85,96,2,58,4,32,0,4,0,0,0,7,5,9,56,172,157,56,5,51,14,35,22,5,73,19,2,118,1,53,60,178,36,104,12,125,14,61,46,30,31,157,26,137,61,57,26,70,24,105,0,32,0,58,8,49,29,12,22,1,130,17,15,36,0,2,0,0,9,13,8,84,130,114,127,11,46,5,0,0,3,5,19,32,72,28,80,46,50,44,23,29,130,76,0,122,58,24,5,72,4,41,31,44,28,83,144,56,18,0,42,0,59,0,33,143,3,103,46,122,1,25,4,65,0,7,0,0,9,0,99,35,75,6,7,0,14,50,29,0,114,19,17,61,0,51,10,57,146,141,62,146,29,71,72,63,90,1,88,85,139,61,139,30,98,74,45,74,2,77,89

B-factor: mean 42.36, std 20.49, range [7.17, 92.42]

Radius of gyration: 24.7 Å; Cα contacts (8 Å, |Δi|>4): 1345; chains: 6; bounding box: 55×73×48 Å